Protein 7MI0 (pdb70)

Foldseek 3Di:
DPAAEEEEEDEPDCPQCNLVLLLLLQLVSVVVVHAYEYEYCDPPSVVVCVVSVHHYDHDDDDPPDVVNLQVLLVVVLVVCVVVVHAEYEYADAPPSSSVLSSVVVDNHAYEYEDSWQDADDPVCLCCCQPPSQVLAAYEYQFVLNLVSCCPHSVHDNVRYDYQHAADALVLLPLVPDDPVLLVVVCVVQVNDDPAAEEEEADAQDDQQCLVLQLLLVLVVVVGDHAYEYEHACPVCVVSVVVSCVSCVVSVNCRRYDYDYHDPRCSSVLNRHAEYEGQGQAAGCEQPVQLSNLSNLHAYEHEPHHRDCVLPPDLQQYHYFHHPDSNRVNVVVVVSVVCVPHVSSNRNSVVSSVSSVVPRHNVSSSVVVVVVSCVSNPPD

B-factor: mean 64.67, std 17.86, range [32.57, 132.11]

CATH classification: 3.40.50.2000

Sequence (379 aa):
YNKYTILQVVPALVSGGVERGTIEVAKYLKILGHTPIIISVGGTLLVKELDKEDILHHIEMNSNSKNPFVILNNAKLIAEIIKKYNVDIVHTRSRAPAWSSYLATKWTNAKFLTTFHGVYNIPNSFKKYYNSIMLKGKKVVAVSNFVKQHLLENYKIDEDKIVVIERGVNCDYFDPANLTPEKLEKCCEKYDVPSNVPIILMPSRMTSWKGHLVLVEALSKLKHRDFYCLMVGDISRHPNFTNRVKELIANLKLQNKIQIFGNDSDIINLYGISDIIISASIEPEAFGRTIIEGQAMKKLVIATNIGGAVETINNNITGFHVEPNNAEALAQKIDYCFSILGTDLAKKIQEAARHTVINNFSLNLMLRKNLEIYKEILKNS

Organism: Rickettsia africae (strain ESF-5) (NCBI:txid347255)

Radius of gyration: 22.31 Å; Cα contacts (8 Å, |Δi|>4): 702; chains: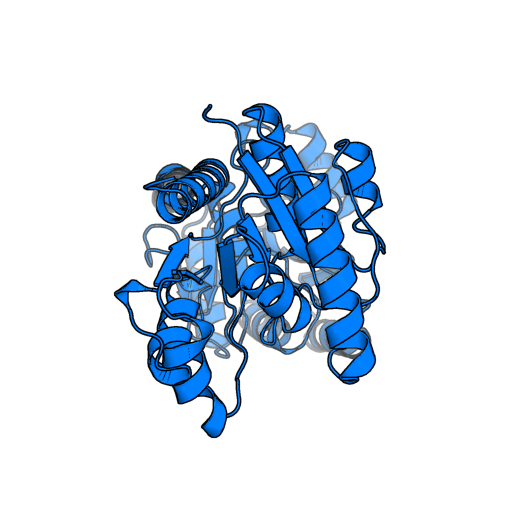 1; bounding box: 37×66×60 Å

InterPro domains:
  IPR001296 Glycosyl transferase, family 1 [PF00534] (197-362)
  IPR028098 Glycosyltransferase subfamily 4-like, N-terminal domain [PF13439] (25-179)

Secondary structure (DSSP, 8-state):
----EEEEE--S--TTTHHHHHHHHHHHHHHTT-EEEEEE--TTHHHHHHHTT-EEEE----TT-HHHHHHHHHHHHHHHHHHT-SEEEE--SS--HHHHHHHHHSS-EEEEEE-S-----HHHHHHIIIIITTT-EEEESSHHHHHHHHHTS---GGGEEE----B-TTTS-GGG--HHHHHHHHHHTT--SSS-EEEEE--S-GGG-HHHHHHHHHTTTTS--EEEEES--SSSHHHHHHHHHHHHHTT-TTTEEEE---S-HHHHHHT-SEEEE--SS-BS--HHHHHHHHTT-EEEEESSBGGGTT--BTTTBEEE-TT-HHHHHHHHHHHHHHTTSHHHHHHHHHHHHHHHHHSBHHHHHHHHHHHHHHHH---

Nearest PDB structures (foldseek):
  7mi0-assembly1_A  TM=1.003E+00  e=1.025E-72  Rickettsia africae ESF-5
  4xsp-assembly1_B  TM=8.854E-01  e=3.826E-24  Nostoc sp. PCC 7120 = FACHB-418
  4xsu-assembly1_B  TM=8.553E-01  e=7.008E-24  Nostoc sp. PCC 7120 = FACHB-418
  4xsu-assembly1_A  TM=8.341E-01  e=6.632E-24  Nostoc sp. PCC 7120 = FACHB-418
  4xsr-assembly1_B  TM=8.496E-01  e=1.097E-22  Nostoc sp. PCC 7120 = FACHB-418

Structure (mmCIF, N/CA/C/O backbone):
data_7MI0
#
_entry.id   7MI0
#
_cell.length_a   111.270
_cell.length_b   111.270
_cell.length_c   163.740
_cell.angle_alpha   90.000
_cell.angle_beta   90.000
_cell.angle_gamma   120.000
#
_symmetry.space_group_name_H-M   'P 65 2 2'
#
loop_
_entity.id
_entity.type
_entity.pdbx_description
1 polymer Glycosyltransferase
2 non-polymer 'CHLORIDE ION'
3 water water
#
loop_
_atom_site.group_PDB
_atom_site.id
_atom_site.type_symbol
_atom_site.label_atom_id
_atom_site.label_alt_id
_atom_site.label_comp_id
_atom_site.label_asym_id
_atom_site.label_entity_id
_atom_site.label_seq_id
_atom_site.pdbx_PDB_ins_code
_atom_site.Cartn_x
_atom_site.Cartn_y
_atom_site.Cartn_z
_atom_site.occupancy
_atom_site.B_iso_or_equiv
_atom_site.auth_seq_id
_atom_site.auth_comp_id
_atom_site.auth_asym_id
_atom_site.auth_atom_id
_atom_site.pdbx_PDB_model_num
ATOM 1 N N . TYR A 1 18 ? 23.88552 67.24538 79.14741 1.000 120.03896 10 TYR A N 1
ATOM 2 C CA . TYR A 1 18 ? 24.09507 67.15755 80.58754 1.000 118.63091 10 TYR A CA 1
ATOM 3 C C . TYR A 1 18 ? 24.86186 65.88941 80.93930 1.000 120.24159 10 TYR A C 1
ATOM 4 O O . TYR A 1 18 ? 25.91865 65.61183 80.36996 1.000 119.96593 10 TYR A O 1
ATOM 6 N N . ASN A 1 19 ? 24.32229 65.12026 81.88846 1.000 116.50646 11 ASN A N 1
ATOM 7 C CA . ASN A 1 19 ? 24.90422 63.83791 82.26570 1.000 108.71042 11 ASN A CA 1
ATOM 8 C C . ASN A 1 19 ? 23.86565 62.72038 82.24524 1.000 101.95093 11 ASN A C 1
ATOM 9 O O . ASN A 1 19 ? 24.05514 61.69623 82.90800 1.000 100.51842 11 ASN A O 1
ATOM 14 N N . LYS A 1 20 ? 22.77623 62.89233 81.49895 1.000 86.24086 12 LYS A N 1
ATOM 15 C CA . LYS A 1 20 ? 21.74661 61.87162 81.34729 1.000 74.62175 12 LYS A CA 1
ATOM 16 C C . LYS A 1 20 ? 21.83182 61.27357 79.94527 1.000 73.59194 12 LYS A C 1
ATOM 17 O O . LYS A 1 20 ? 21.95577 62.00947 78.95974 1.000 79.33115 12 LYS A O 1
ATOM 19 N N . TYR A 1 21 ? 21.76726 59.94284 79.85987 1.000 59.73963 13 TYR A N 1
ATOM 20 C CA . TYR A 1 21 ? 22.01441 59.20461 78.62940 1.000 59.90302 13 TYR A CA 1
ATOM 21 C C . TYR A 1 21 ? 20.76895 58.43934 78.19629 1.000 59.57551 13 TYR A C 1
ATOM 22 O O . TYR A 1 21 ? 19.85699 58.18797 78.98755 1.000 58.30412 13 TYR A O 1
ATOM 31 N N . THR A 1 22 ? 20.74938 58.04748 76.92419 1.000 53.13461 14 THR A N 1
ATOM 32 C CA . THR A 1 22 ? 19.70238 57.18690 76.38635 1.000 52.88292 14 THR A CA 1
ATOM 33 C C . THR A 1 22 ? 20.35534 55.89517 75.90987 1.000 53.44691 14 THR A C 1
ATOM 34 O O . THR A 1 22 ? 21.15097 55.90601 74.96416 1.000 53.91230 14 THR A O 1
ATOM 38 N N . ILE A 1 23 ? 20.02513 54.78709 76.56640 1.000 48.44518 15 ILE A N 1
ATOM 39 C CA . ILE A 1 23 ? 20.61641 53.49034 76.27158 1.000 45.10427 15 ILE A CA 1
ATOM 40 C C . ILE A 1 23 ? 19.54556 52.60709 75.65711 1.000 49.79598 15 ILE A C 1
ATOM 41 O O . ILE A 1 23 ? 18.54072 52.28908 76.30462 1.000 53.38108 15 ILE A O 1
ATOM 46 N N . LEU A 1 24 ? 19.76691 52.20787 74.41161 1.000 53.66493 16 LEU A N 1
ATOM 47 C CA . LEU A 1 24 ? 18.89457 51.28428 73.70352 1.000 48.49093 16 LEU A CA 1
ATOM 48 C C . LEU A 1 24 ? 19.52802 49.89803 73.75009 1.000 46.96547 16 LEU A C 1
ATOM 49 O O . LEU A 1 24 ? 20.63746 49.70374 73.24146 1.000 45.83085 16 LEU A O 1
ATOM 54 N N . GLN A 1 25 ? 18.84328 48.94935 74.38606 1.000 46.63486 17 GLN A N 1
ATOM 55 C CA . GLN A 1 25 ? 19.29809 47.56596 74.44460 1.000 45.85041 17 GLN A CA 1
ATOM 56 C C . GLN A 1 25 ? 18.50224 46.71854 73.46098 1.000 52.19682 17 GLN A C 1
ATOM 57 O O . GLN A 1 25 ? 17.27912 46.85497 73.35300 1.000 53.57388 17 GLN A O 1
ATOM 63 N N . VAL A 1 26 ? 19.20029 45.83841 72.74951 1.000 47.96831 18 VAL A N 1
ATOM 64 C CA . VAL A 1 26 ? 18.58676 44.95466 71.76673 1.000 49.48401 18 VAL A CA 1
ATOM 65 C C . VAL A 1 26 ? 18.72601 43.52500 72.27514 1.000 54.15849 18 VAL A C 1
ATOM 66 O O . VAL A 1 26 ? 19.84495 43.04408 72.48652 1.000 58.73559 18 VAL A O 1
ATOM 70 N N . VAL A 1 27 ? 17.60133 42.85062 72.47236 1.000 57.18003 19 VAL A N 1
ATOM 71 C CA . VAL A 1 27 ? 17.56179 41.49995 73.03074 1.000 60.04473 19 VAL A CA 1
ATOM 72 C C . VAL A 1 27 ? 17.11464 40.53591 71.93713 1.000 66.62046 19 VAL A C 1
ATOM 73 O O . VAL A 1 27 ? 16.11986 40.81153 71.25818 1.000 71.81258 19 VAL A O 1
ATOM 77 N N . PRO A 1 28 ? 17.80169 39.40134 71.74512 1.000 74.03940 20 PRO A N 1
ATOM 78 C CA . PRO A 1 28 ? 17.37402 38.44803 70.71137 1.000 80.35474 20 PRO A CA 1
ATOM 79 C C . PRO A 1 28 ? 16.44616 37.36264 71.23723 1.000 85.36017 20 PRO A C 1
ATOM 80 O O . PRO A 1 28 ? 16.07599 37.35391 72.41684 1.000 79.16790 20 PRO A O 1
ATOM 84 N N . ALA A 1 29 ? 16.06886 36.43341 70.35539 1.000 91.01527 21 ALA A N 1
ATOM 85 C CA . ALA A 1 29 ? 15.22126 35.32264 70.77083 1.000 89.96536 21 ALA A CA 1
ATOM 86 C C . ALA A 1 29 ? 15.98447 34.32114 71.63029 1.000 97.96202 21 ALA A C 1
ATOM 87 O O . ALA A 1 29 ? 15.40754 33.73968 72.55686 1.000 98.99006 21 ALA A O 1
ATOM 89 N N . LEU A 1 30 ? 17.26972 34.10637 71.34303 1.000 109.47336 22 LEU A N 1
ATOM 90 C CA . LEU A 1 30 ? 18.09980 33.20228 72.13390 1.000 110.39238 22 LEU A CA 1
ATOM 91 C C . LEU A 1 30 ? 18.62294 33.93588 73.36327 1.000 113.07467 22 LEU A C 1
ATOM 92 O O . LEU A 1 30 ? 19.41132 34.88012 73.24200 1.000 114.76491 22 LEU A O 1
ATOM 94 N N . VAL A 1 31 ? 18.19806 33.49286 74.54594 1.000 108.09229 23 VAL A N 1
ATOM 95 C CA . VAL A 1 31 ? 18.40675 34.25578 75.77278 1.000 111.61749 23 VAL A CA 1
ATOM 96 C C . VAL A 1 31 ? 19.17343 33.43152 76.80808 1.000 114.14041 23 VAL A C 1
ATOM 97 O O . VAL A 1 31 ? 19.02067 33.63420 78.01976 1.000 108.21279 23 VAL A O 1
ATOM 101 N N . SER A 1 32 ? 20.00998 32.49996 76.34988 1.000 111.94489 24 SER A N 1
ATOM 102 C CA . SER A 1 32 ? 20.78214 31.68074 77.28036 1.000 105.08905 24 SER A CA 1
ATOM 103 C C . SER A 1 32 ? 21.89241 32.50864 77.91861 1.000 99.90730 24 SER A C 1
ATOM 104 O O . SER A 1 32 ? 22.60476 33.24678 77.23187 1.000 97.43870 24 SER A O 1
ATOM 107 N N . GLY A 1 33 ? 22.03729 32.38134 79.23268 1.000 97.20883 25 GLY A N 1
ATOM 108 C CA . GLY A 1 33 ? 23.02600 33.12896 79.97701 1.000 89.73817 25 GLY A CA 1
ATOM 109 C C . GLY A 1 33 ? 22.49726 34.29189 80.79337 1.000 89.87094 25 GLY A C 1
ATOM 110 O O . GLY A 1 33 ? 23.26787 35.22000 81.07856 1.000 83.78373 25 GLY A O 1
ATOM 111 N N . GLY A 1 34 ? 21.22346 34.27202 81.17919 1.000 84.63475 26 GLY A N 1
ATOM 112 C CA . GLY A 1 34 ? 20.64675 35.38692 81.91652 1.000 75.07915 26 GLY A CA 1
ATOM 113 C C . GLY A 1 34 ? 20.64618 36.68580 81.14343 1.000 68.34143 26 GLY A C 1
ATOM 114 O O . GLY A 1 34 ? 20.93557 37.74676 81.71196 1.000 65.26020 26 GLY A O 1
ATOM 115 N N . VAL A 1 35 ? 20.32761 36.62338 79.84812 1.000 73.58920 27 VAL A N 1
ATOM 116 C CA . VAL A 1 35 ? 20.36745 37.81211 78.99991 1.000 66.00651 27 VAL A CA 1
ATOM 117 C C . VAL A 1 35 ? 19.19585 38.73783 79.31377 1.000 64.43158 27 VAL A C 1
ATOM 118 O O . VAL A 1 35 ? 19.36231 39.95956 79.42096 1.000 58.85424 27 VAL A O 1
ATOM 122 N N . GLU A 1 36 ? 17.99249 38.17609 79.46562 1.000 65.61923 28 GLU A N 1
ATOM 123 C CA . GLU A 1 36 ? 16.83194 38.99950 79.79004 1.000 61.34904 28 GLU A CA 1
ATOM 124 C C . GLU A 1 36 ? 16.94558 39.58345 81.19300 1.000 58.54421 28 GLU A C 1
ATOM 125 O O . GLU A 1 36 ? 16.56299 40.73614 81.42274 1.000 52.69557 28 GLU A O 1
ATOM 131 N N . ARG A 1 37 ? 17.47161 38.80638 82.14439 1.000 60.34595 29 ARG A N 1
ATOM 132 C CA . ARG A 1 37 ? 17.60649 39.31211 83.50583 1.000 60.44952 29 ARG A CA 1
ATOM 133 C C . ARG A 1 37 ? 18.60503 40.46256 83.56390 1.000 55.82623 29 ARG A C 1
ATOM 134 O O . ARG A 1 37 ? 18.35701 41.47516 84.23028 1.000 51.69653 29 ARG A O 1
ATOM 142 N N . GLY A 1 38 ? 19.72540 40.33887 82.85001 1.000 56.01976 30 GLY A N 1
ATOM 143 C CA . GLY A 1 38 ? 20.68026 41.43473 82.80057 1.000 52.29588 30 GLY A CA 1
ATOM 144 C C . GLY A 1 38 ? 20.10842 42.68711 82.16473 1.000 50.58330 30 GLY A C 1
ATOM 145 O O . GLY A 1 38 ? 20.36235 43.80015 82.63143 1.000 45.58831 30 GLY A O 1
ATOM 146 N N . THR A 1 39 ? 19.31703 42.52054 81.09735 1.000 53.78677 31 THR A N 1
ATOM 147 C CA . THR A 1 39 ? 18.74317 43.66409 80.38605 1.000 50.09621 31 THR A CA 1
ATOM 148 C C . THR A 1 39 ? 17.73090 44.41477 81.24996 1.000 49.23956 31 THR A C 1
ATOM 149 O O . THR A 1 39 ? 17.69384 45.65338 81.24376 1.000 45.38934 31 THR A O 1
ATOM 153 N N . ILE A 1 40 ? 16.89711 43.68086 81.99176 1.000 48.35190 32 ILE A N 1
ATOM 154 C CA . ILE A 1 40 ? 15.88813 44.31294 82.83592 1.000 51.12105 32 ILE A CA 1
ATOM 155 C C . ILE A 1 40 ? 16.54283 45.03104 84.00586 1.000 51.27334 32 ILE A C 1
ATOM 156 O O . ILE A 1 40 ? 16.16632 46.15899 84.35212 1.000 47.38670 32 ILE A O 1
ATOM 161 N N . GLU A 1 41 ? 17.52086 44.38723 84.64504 1.000 48.59830 33 GLU A N 1
ATOM 162 C CA . GLU A 1 41 ? 18.14901 45.00749 85.80160 1.000 48.11655 33 GLU A CA 1
ATOM 163 C C . GLU A 1 41 ? 18.90635 46.26820 85.40656 1.000 48.39234 33 GLU A C 1
ATOM 164 O O . GLU A 1 41 ? 18.91437 47.24660 86.16229 1.000 51.96855 33 GLU A O 1
ATOM 170 N N . VAL A 1 42 ? 19.52265 46.27982 84.22243 1.000 45.97278 34 VAL A N 1
ATOM 171 C CA . VAL A 1 42 ? 20.23180 47.47633 83.78304 1.000 41.25092 34 VAL A CA 1
ATOM 172 C C . VAL A 1 42 ? 19.24512 48.58156 83.43775 1.000 47.61136 34 VAL A C 1
ATOM 173 O O . VAL A 1 42 ? 19.47698 49.75757 83.74116 1.000 47.30241 34 VAL A O 1
ATOM 177 N N . ALA A 1 43 ? 18.12703 48.22453 82.80409 1.000 52.49738 35 ALA A N 1
ATOM 178 C CA . ALA A 1 43 ? 17.10188 49.21464 82.48869 1.000 48.26483 35 ALA A CA 1
ATOM 179 C C . ALA A 1 43 ? 16.55285 49.86005 83.75801 1.000 56.27040 35 ALA A C 1
ATOM 180 O O . ALA A 1 43 ? 16.49777 51.09165 83.86773 1.000 55.57675 35 ALA A O 1
ATOM 182 N N . LYS A 1 44 ? 16.14642 49.03631 84.73353 1.000 54.26385 36 LYS A N 1
ATOM 183 C CA . LYS A 1 44 ? 15.65101 49.56054 86.00499 1.000 51.77956 36 LYS A CA 1
ATOM 184 C C . LYS A 1 44 ? 16.66104 50.49836 86.64725 1.000 51.07450 36 LYS A C 1
ATOM 185 O O . LYS A 1 44 ? 16.29690 51.56240 87.16244 1.000 53.64610 36 LYS A O 1
ATOM 191 N N . TYR A 1 45 ? 17.93640 50.11226 86.62927 1.000 50.87219 37 TYR A N 1
ATOM 192 C CA . TYR A 1 45 ? 18.98507 50.92844 87.23231 1.000 52.61364 37 TYR A CA 1
ATOM 193 C C . TYR A 1 45 ? 19.13831 52.25844 86.50446 1.000 54.40679 37 TYR A C 1
ATOM 194 O O . TYR A 1 45 ? 19.26172 53.31206 87.14192 1.000 56.16837 37 TYR A O 1
ATOM 203 N N . LEU A 1 46 ? 19.11668 52.22962 85.16930 1.000 52.15558 38 LEU A N 1
ATOM 204 C CA . LEU A 1 46 ? 19.18374 53.46605 84.39935 1.000 53.48921 38 LEU A CA 1
ATOM 205 C C . LEU A 1 46 ? 18.00632 54.38326 84.71915 1.000 63.28103 38 LEU A C 1
ATOM 206 O O . LEU A 1 46 ? 18.16834 55.60842 84.78495 1.000 67.08878 38 LEU A O 1
ATOM 211 N N . LYS A 1 47 ? 16.81501 53.81023 84.93172 1.000 60.31875 39 LYS A N 1
ATOM 212 C CA . LYS A 1 47 ? 15.65072 54.62141 85.28529 1.000 59.77997 39 LYS A CA 1
ATOM 213 C C . LYS A 1 47 ? 15.88040 55.38242 86.58413 1.000 65.28268 39 LYS A C 1
ATOM 214 O O . LYS A 1 47 ? 15.65286 56.59617 86.65068 1.000 66.61756 39 LYS A O 1
ATOM 220 N N . ILE A 1 48 ? 16.33073 54.67669 87.62938 1.000 62.62871 40 ILE A N 1
ATOM 221 C CA . ILE A 1 48 ? 16.51271 55.28599 88.94588 1.000 61.79907 40 ILE A CA 1
ATOM 222 C C . ILE A 1 48 ? 17.47524 56.45988 88.86370 1.000 66.63543 40 ILE A C 1
ATOM 223 O O . ILE A 1 48 ? 17.26976 57.49942 89.50317 1.000 75.57851 40 ILE A O 1
ATOM 228 N N . LEU A 1 49 ? 18.53336 56.31855 88.07164 1.000 64.27079 41 LEU A N 1
ATOM 229 C CA . LEU A 1 49 ? 19.52690 57.37209 87.92124 1.000 67.86862 41 LEU A CA 1
ATOM 230 C C . LEU A 1 49 ? 19.07788 58.49681 86.99341 1.000 70.29881 41 LEU A C 1
ATOM 231 O O . LEU A 1 49 ? 19.86153 59.41999 86.74152 1.000 68.23913 41 LEU A O 1
ATOM 236 N N . GLY A 1 50 ? 17.84592 58.45602 86.49132 1.000 66.30223 42 GLY A N 1
ATOM 237 C CA . GLY A 1 50 ? 17.37574 59.48200 85.58659 1.000 66.54301 42 GLY A CA 1
ATOM 238 C C . GLY A 1 50 ? 17.84883 59.34453 84.15944 1.000 66.67290 42 GLY A C 1
ATOM 239 O O . GLY A 1 50 ? 17.69822 60.29528 83.38365 1.000 67.26163 42 GLY A O 1
ATOM 240 N N . HIS A 1 51 ? 18.44143 58.20961 83.79561 1.000 61.53894 43 HIS A N 1
ATOM 241 C CA . HIS A 1 51 ? 18.74439 57.90671 82.40628 1.000 60.35275 43 HIS A CA 1
ATOM 242 C C . HIS A 1 51 ? 17.51780 57.29007 81.74250 1.000 59.82086 43 HIS A C 1
ATOM 243 O O . HIS A 1 51 ? 16.55419 56.89992 82.40253 1.000 63.45568 43 HIS A O 1
ATOM 250 N N . THR A 1 52 ? 17.55512 57.20492 80.41605 1.000 58.58156 44 THR A N 1
ATOM 251 C CA . THR A 1 52 ? 16.39484 56.73420 79.66826 1.000 55.25061 44 THR A CA 1
ATOM 252 C C . THR A 1 52 ? 16.69968 55.39171 79.02452 1.000 53.71842 44 THR A C 1
ATOM 253 O O . THR A 1 52 ? 17.45233 55.32956 78.04000 1.000 53.32588 44 THR A O 1
ATOM 257 N N . PRO A 1 53 ? 16.16477 54.29085 79.54718 1.000 52.68684 45 PRO A N 1
ATOM 258 C CA . PRO A 1 53 ? 16.34519 52.99799 78.88665 1.000 49.84206 45 PRO A CA 1
ATOM 259 C C . PRO A 1 53 ? 15.25759 52.74605 77.85853 1.000 56.45836 45 PRO A C 1
ATOM 260 O O . PRO A 1 53 ? 14.09499 53.12334 78.02840 1.000 61.22416 45 PRO A O 1
ATOM 264 N N . ILE A 1 54 ? 15.66790 52.11883 76.76289 1.000 53.76265 46 ILE A N 1
ATOM 265 C CA . ILE A 1 54 ? 14.76766 51.62584 75.73357 1.000 50.11859 46 ILE A CA 1
ATOM 266 C C . ILE A 1 54 ? 15.21847 50.21721 75.39053 1.000 53.07963 46 ILE A C 1
ATOM 267 O O . ILE A 1 54 ? 16.42221 49.94266 75.32788 1.000 53.93050 46 ILE A O 1
ATOM 272 N N . ILE A 1 55 ? 14.26060 49.31723 75.19350 1.000 52.50325 47 ILE A N 1
ATOM 273 C CA . ILE A 1 55 ? 14.56611 47.93039 74.87099 1.000 57.03325 47 ILE A CA 1
ATOM 274 C C . ILE A 1 55 ? 13.82946 47.54601 73.59454 1.000 58.79776 47 ILE A C 1
ATOM 275 O O . ILE A 1 55 ? 12.59607 47.62041 73.53403 1.000 55.55698 47 ILE A O 1
ATOM 280 N N . ILE A 1 56 ? 14.58561 47.15062 72.57818 1.000 55.78487 48 ILE A N 1
ATOM 281 C CA . ILE A 1 56 ? 14.03180 46.51794 71.39089 1.000 56.89896 48 ILE A CA 1
ATOM 282 C C . ILE A 1 56 ? 14.11813 45.00958 71.57370 1.000 58.33581 48 ILE A C 1
ATOM 283 O O . ILE A 1 56 ? 15.19337 44.46410 71.85205 1.000 51.38275 48 ILE A O 1
ATOM 288 N N . SER A 1 57 ? 12.98094 44.33769 71.42931 1.000 62.59256 49 SER A N 1
ATOM 289 C CA . SER A 1 57 ? 12.88984 42.90222 71.62615 1.000 59.04759 49 SER A CA 1
ATOM 290 C C . SER A 1 57 ? 11.94663 42.31984 70.58506 1.000 62.65930 49 SER A C 1
ATOM 291 O O . SER A 1 57 ? 11.19057 43.03974 69.92837 1.000 61.18361 49 SER A O 1
ATOM 294 N N . VAL A 1 58 ? 11.99726 40.99215 70.43944 1.000 65.33446 50 VAL A N 1
ATOM 295 C CA . VAL A 1 58 ? 11.02908 40.29753 69.59361 1.000 62.97572 50 VAL A CA 1
ATOM 296 C C . VAL A 1 58 ? 9.68070 40.13811 70.26871 1.000 62.54237 50 VAL A C 1
ATOM 297 O O . VAL A 1 58 ? 8.77208 39.54096 69.67899 1.000 71.45547 50 VAL A O 1
ATOM 301 N N . GLY A 1 59 ? 9.52061 40.64699 71.48584 1.000 64.85024 51 GLY A N 1
ATOM 302 C CA . GLY A 1 59 ? 8.27688 40.49095 72.20950 1.000 65.56984 51 GLY A CA 1
ATOM 303 C C . GLY A 1 59 ? 8.30670 39.33673 73.18973 1.000 66.31416 51 GLY A C 1
ATOM 304 O O . GLY A 1 59 ? 9.28765 39.15466 73.92005 1.000 64.22477 51 GLY A O 1
ATOM 305 N N . GLY A 1 60 ? 7.23368 38.54951 73.21465 1.000 60.47067 52 GLY A N 1
ATOM 306 C CA . GLY A 1 60 ? 7.16643 37.41433 74.10898 1.000 64.82563 52 GLY A CA 1
ATOM 307 C C . GLY A 1 60 ? 7.01829 37.81551 75.57173 1.000 66.23846 52 GLY A C 1
ATOM 308 O O . GLY A 1 60 ? 6.74012 38.96377 75.91953 1.000 63.78822 52 GLY A O 1
ATOM 309 N N . THR A 1 61 ? 7.23469 36.81793 76.43765 1.000 70.90262 53 THR A N 1
ATOM 310 C CA . THR A 1 61 ? 7.02687 36.97312 77.87549 1.000 63.15634 53 THR A CA 1
ATOM 311 C C . THR A 1 61 ? 7.80956 38.13837 78.46994 1.000 65.37142 53 THR A C 1
ATOM 312 O O . THR A 1 61 ? 7.40595 38.67648 79.50752 1.000 66.03524 53 THR A O 1
ATOM 316 N N . LEU A 1 62 ? 8.90830 38.54420 77.82779 1.000 66.53568 54 LEU A N 1
ATOM 317 C CA A LEU A 1 62 ? 9.73006 39.62733 78.35927 0.560 66.73207 54 LEU A CA 1
ATOM 318 C CA B LEU A 1 62 ? 9.73059 39.62778 78.35801 0.440 64.67473 54 LEU A CA 1
ATOM 319 C C . LEU A 1 62 ? 8.93122 40.91632 78.51155 1.000 64.76181 54 LEU A C 1
ATOM 320 O O . LEU A 1 62 ? 9.11698 41.65717 79.48342 1.000 66.56269 54 LEU A O 1
ATOM 329 N N . VAL A 1 63 ? 8.03532 41.20091 77.56200 1.000 65.90954 55 VAL A N 1
ATOM 330 C CA . VAL A 1 63 ? 7.28185 42.45528 77.58667 1.000 68.08824 55 VAL A CA 1
ATOM 331 C C . VAL A 1 63 ? 6.49850 42.61129 78.88189 1.000 66.21011 55 VAL A C 1
ATOM 332 O O . VAL A 1 63 ? 6.32462 43.73244 79.37580 1.000 67.68794 55 VAL A O 1
ATOM 336 N N . LYS A 1 64 ? 6.01705 41.50345 79.45289 1.000 68.09534 56 LYS A N 1
ATOM 337 C CA . LYS A 1 64 ? 5.23054 41.58079 80.68067 1.000 68.12040 56 LYS A CA 1
ATOM 338 C C . LYS A 1 64 ? 6.00620 42.28699 81.78792 1.000 70.30520 56 LYS A C 1
ATOM 339 O O . LYS A 1 64 ? 5.49933 43.22684 82.41108 1.000 71.71161 56 LYS A O 1
ATOM 345 N N . GLU A 1 65 ? 7.24928 41.85984 82.03393 1.000 66.52032 57 GLU A N 1
ATOM 346 C CA . GLU A 1 65 ? 8.05843 42.51020 83.06132 1.000 68.53191 57 GLU A CA 1
ATOM 347 C C . GLU A 1 65 ? 8.36740 43.94980 82.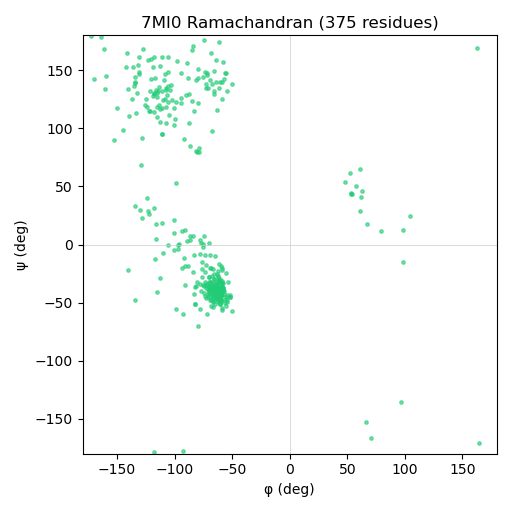67955 1.000 67.64532 57 GLU A C 1
ATOM 348 O O . GLU A 1 65 ? 8.38064 44.83597 83.54147 1.000 69.99869 57 GLU A O 1
ATOM 354 N N . LEU A 1 66 ? 8.61667 44.20088 81.39150 1.000 66.03155 58 LEU A N 1
ATOM 355 C CA . LEU A 1 66 ? 8.95814 45.54949 80.95355 1.000 65.11988 58 LEU A CA 1
ATOM 356 C C . LEU A 1 66 ? 7.80372 46.51135 81.19072 1.000 69.34380 58 LEU A C 1
ATOM 357 O O . LEU A 1 66 ? 8.02116 47.67397 81.55024 1.000 72.22221 58 LEU A O 1
ATOM 362 N N . ASP A 1 67 ? 6.56651 46.04176 80.99879 1.000 69.98163 59 ASP A N 1
ATOM 363 C CA . ASP A 1 67 ? 5.39948 46.86227 81.30929 1.000 69.48329 59 ASP A CA 1
ATOM 364 C C . ASP A 1 67 ? 5.23730 47.06552 82.80729 1.000 73.13147 59 ASP A C 1
ATOM 365 O O . ASP A 1 67 ? 4.80641 48.14020 83.24043 1.000 78.23672 59 ASP A O 1
ATOM 370 N N . LYS A 1 68 ? 5.56018 46.04805 83.60933 1.000 71.48558 60 LYS A N 1
ATOM 371 C CA . LYS A 1 68 ? 5.46417 46.19747 85.05587 1.000 69.46432 60 LYS A CA 1
ATOM 372 C C . LYS A 1 68 ? 6.42677 47.26465 85.55319 1.000 73.80400 60 LYS A C 1
ATOM 373 O O . LYS A 1 68 ? 6.06237 48.10009 86.38780 1.000 82.29432 60 LYS A O 1
ATOM 375 N N . GLU A 1 69 ? 7.65165 47.26805 85.03646 1.000 70.73973 61 GLU A N 1
ATOM 376 C CA . GLU A 1 69 ? 8.66345 48.23292 85.43983 1.000 74.92152 61 GLU A CA 1
ATOM 377 C C . GLU A 1 69 ? 8.58992 49.53159 84.64671 1.000 76.11640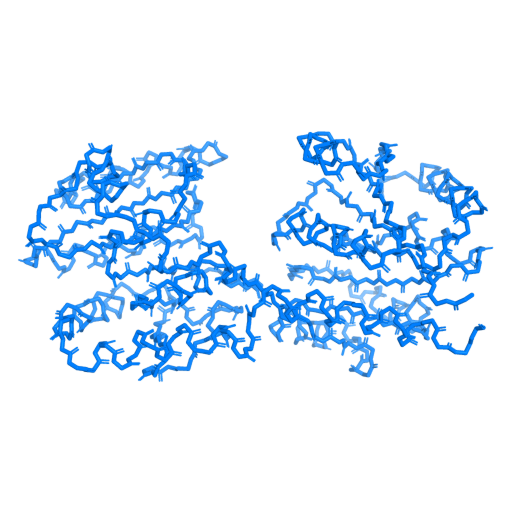 61 GLU A C 1
ATOM 378 O O . GLU A 1 69 ? 9.44225 50.40573 84.83376 1.000 81.52150 61 GLU A O 1
ATOM 384 N N . ASP A 1 70 ? 7.59908 49.67206 83.77216 1.000 75.39482 62 ASP A N 1
ATOM 385 C CA . ASP A 1 70 ? 7.37905 50.88553 82.98465 1.000 86.01907 62 ASP A CA 1
ATOM 386 C C . ASP A 1 70 ? 8.64758 51.30846 82.24019 1.000 82.33554 62 ASP A C 1
ATOM 387 O O . ASP A 1 70 ? 9.19483 52.39394 82.44033 1.000 88.00337 62 ASP A O 1
ATOM 392 N N . ILE A 1 71 ? 9.10230 50.42191 81.36042 1.000 73.71339 63 ILE A N 1
ATOM 393 C CA . ILE A 1 71 ? 10.28538 50.64192 80.53967 1.000 69.80899 63 ILE A CA 1
ATOM 394 C C . ILE A 1 71 ? 9.85614 50.61444 79.08124 1.000 69.85361 63 ILE A C 1
ATOM 395 O O . ILE A 1 71 ? 9.19511 49.66513 78.64390 1.000 70.32105 63 ILE A O 1
ATOM 400 N N . LEU A 1 72 ? 10.22282 51.65289 78.33441 1.000 65.11500 64 LEU A N 1
ATOM 401 C CA . LEU A 1 72 ? 9.78543 51.76216 76.94813 1.000 61.35836 64 LEU A CA 1
ATOM 402 C C . LEU A 1 72 ? 10.33339 50.60964 76.11909 1.000 59.66606 64 LEU A C 1
ATOM 403 O O . LEU A 1 72 ? 11.54961 50.48537 75.94628 1.000 62.28371 64 LEU A O 1
ATOM 408 N N . HIS A 1 73 ? 9.43698 49.76887 75.60125 1.000 62.57553 65 HIS A N 1
ATOM 409 C CA A HIS A 1 73 ? 9.80566 48.62202 74.78220 0.587 59.75461 65 HIS A CA 1
ATOM 410 C CA B HIS A 1 73 ? 9.81696 48.62985 74.77934 0.413 59.62601 65 HIS A CA 1
ATOM 411 C C . HIS A 1 73 ? 9.26892 48.79681 73.37009 1.000 58.62039 65 HIS A C 1
ATOM 412 O O . HIS A 1 73 ? 8.14906 49.27988 73.17897 1.000 64.15828 65 HIS A O 1
ATOM 425 N N . ILE A 1 74 ? 10.07008 48.39232 72.38930 1.000 56.74124 66 ILE A N 1
ATOM 426 C CA . ILE A 1 74 ? 9.70540 48.43633 70.97836 1.000 58.91140 66 ILE A CA 1
ATOM 427 C C . ILE A 1 74 ? 9.81773 47.02418 70.42670 1.000 62.68723 66 ILE A C 1
ATOM 428 O O . ILE A 1 74 ? 10.91855 46.46114 70.37536 1.000 59.94558 66 ILE A O 1
ATOM 433 N N . GLU A 1 75 ? 8.68720 46.44828 70.02509 1.000 66.59645 67 GLU A N 1
ATOM 434 C CA . GLU A 1 75 ? 8.72505 45.14052 69.39114 1.000 59.92732 67 GLU A CA 1
ATOM 435 C C . GLU A 1 75 ? 9.27583 45.26783 67.97443 1.000 57.47102 67 GLU A C 1
ATOM 436 O O . GLU A 1 75 ? 9.11694 46.29572 67.31259 1.000 59.05414 67 GLU A O 1
ATOM 438 N N . MET A 1 76 ? 9.95354 44.21465 67.52365 1.000 61.45611 68 MET A N 1
ATOM 439 C CA . MET A 1 76 ? 10.60858 44.18663 66.22354 1.000 58.32112 68 MET A CA 1
ATOM 440 C C . MET A 1 76 ? 11.06577 42.76150 65.95920 1.000 67.17504 68 MET A C 1
ATOM 441 O O . MET A 1 76 ? 11.50145 42.07005 66.88028 1.000 70.35326 68 MET A O 1
ATOM 446 N N . ASN A 1 77 ? 10.95865 42.32549 64.70973 1.000 85.03446 69 ASN A N 1
ATOM 447 C CA . ASN A 1 77 ? 11.18898 40.93038 64.34414 1.000 91.74471 69 ASN A CA 1
ATOM 448 C C . ASN A 1 77 ? 12.54394 40.80463 63.66072 1.000 94.64209 69 ASN A C 1
ATOM 449 O O . ASN A 1 77 ? 12.72334 41.28385 62.53664 1.000 95.05311 69 ASN A O 1
ATOM 454 N N . SER A 1 78 ? 13.48652 40.14894 64.33467 1.000 96.38815 70 SER A N 1
ATOM 455 C CA . SER A 1 78 ? 14.82251 39.95480 63.78977 1.000 103.07973 70 SER A CA 1
ATOM 456 C C . SER A 1 78 ? 14.83019 38.80194 62.79383 1.000 107.78772 70 SER A C 1
ATOM 457 O O . SER A 1 78 ? 14.14004 37.79508 62.98063 1.000 109.22652 70 SER A O 1
ATOM 460 N N . ASN A 1 79 ? 15.61918 38.95391 61.73005 1.000 118.61218 71 ASN A N 1
ATOM 461 C CA . ASN A 1 79 ? 15.77961 37.89263 60.74311 1.000 124.11090 71 ASN A CA 1
ATOM 462 C C . ASN A 1 79 ? 17.13881 38.00965 60.06471 1.000 125.20405 71 ASN A C 1
ATOM 463 O O . ASN A 1 79 ? 17.26940 38.66774 59.02728 1.000 126.41437 71 ASN A O 1
ATOM 468 N N . SER A 1 80 ? 18.15368 37.35806 60.63129 1.000 116.64678 72 SER A N 1
ATOM 469 C CA . SER A 1 80 ? 19.53046 37.52612 60.17937 1.000 109.38349 72 SER A CA 1
ATOM 470 C C . SER A 1 80 ? 19.80771 36.82305 58.85106 1.000 104.36954 72 SER A C 1
ATOM 471 O O . SER A 1 80 ? 20.95549 36.77836 58.39485 1.000 103.65158 72 SER A O 1
ATOM 474 N N . LYS A 1 81 ? 18.76586 36.29233 58.21398 1.000 106.23355 73 LYS A N 1
ATOM 475 C CA . LYS A 1 81 ? 18.90896 35.46978 57.02493 1.000 109.44481 73 LYS A CA 1
ATOM 476 C C . LYS A 1 81 ? 18.50913 36.19106 55.74710 1.000 103.56238 73 LYS A C 1
ATOM 477 O O . LYS A 1 81 ? 18.62423 35.60806 54.66436 1.000 100.28293 73 LYS A O 1
ATOM 479 N N . ASN A 1 82 ? 18.07065 37.44547 55.83319 1.000 93.05410 74 ASN A N 1
ATOM 480 C CA . ASN A 1 82 ? 17.57342 38.17981 54.67136 1.000 81.62187 74 ASN A CA 1
ATOM 481 C C . ASN A 1 82 ? 18.17538 39.57610 54.64304 1.000 75.15301 74 ASN A C 1
ATOM 482 O O . ASN A 1 82 ? 17.86001 40.40251 55.53510 1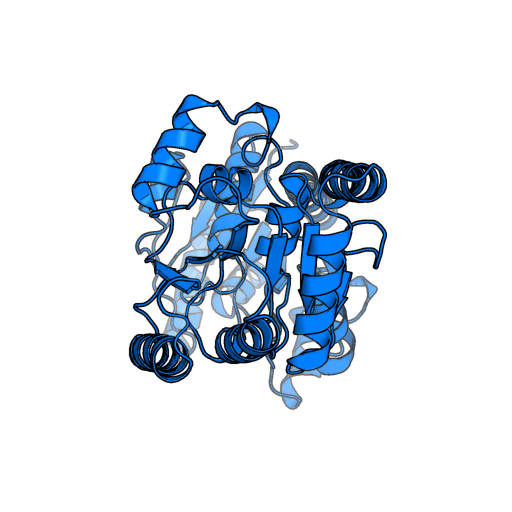.000 72.67289 74 ASN A O 1
ATOM 487 N N . PRO A 1 83 ? 19.01642 39.89636 53.65830 1.000 68.95062 75 PRO A N 1
ATOM 488 C CA . PRO A 1 83 ? 19.65204 41.22159 53.63359 1.000 62.78333 75 PRO A CA 1
ATOM 489 C C . PRO A 1 83 ? 18.66279 42.36664 53.56462 1.000 62.06682 75 PRO A C 1
ATOM 490 O O . PRO A 1 83 ? 18.91333 43.42702 54.14823 1.000 61.41298 75 PRO A O 1
ATOM 494 N N . PHE A 1 84 ? 17.54606 42.19059 52.85823 1.000 62.28992 76 PHE A N 1
ATOM 495 C CA . PHE A 1 84 ? 16.54335 43.24832 52.81209 1.000 61.18897 76 PHE A CA 1
ATOM 496 C C . PHE A 1 84 ? 15.99931 43.53715 54.20287 1.000 66.12685 76 PHE A C 1
ATOM 497 O O . PHE A 1 84 ? 15.81737 44.70191 54.58080 1.000 64.97165 76 PHE A O 1
ATOM 505 N N . VAL A 1 85 ? 15.75169 42.48410 54.98512 1.000 68.29366 77 VAL A N 1
ATOM 506 C CA . VAL A 1 85 ? 15.24477 42.66048 56.34004 1.000 63.10841 77 VAL A CA 1
ATOM 507 C C . VAL A 1 85 ? 16.31807 43.25818 57.23882 1.000 62.47643 77 VAL A C 1
ATOM 508 O O . VAL A 1 85 ? 16.02628 44.10099 58.09517 1.000 65.09844 77 VAL A O 1
ATOM 512 N N . ILE A 1 86 ? 17.57548 42.84655 57.05592 1.000 63.17712 78 ILE A N 1
ATOM 513 C CA . ILE A 1 86 ? 18.66562 43.43344 57.83451 1.000 58.88893 78 ILE A CA 1
ATOM 514 C C . ILE A 1 86 ? 18.76681 44.92815 57.55899 1.000 60.08233 78 ILE A C 1
ATOM 515 O O . ILE A 1 86 ? 18.84158 45.74580 58.48453 1.000 58.58676 78 ILE A O 1
ATOM 520 N N . LEU A 1 87 ? 18.75926 45.30688 56.27692 1.000 57.93541 79 LEU A N 1
ATOM 521 C CA . LEU A 1 87 ? 18.86697 46.71716 55.91801 1.000 53.92894 79 LEU A CA 1
ATOM 522 C C . LEU A 1 87 ? 17.65393 47.50573 56.38730 1.000 56.11517 79 LEU A C 1
ATOM 523 O O . LEU A 1 87 ? 17.77890 48.67151 56.77854 1.000 56.01143 79 LEU A O 1
ATOM 528 N N . ASN A 1 88 ? 16.47060 46.89492 56.35068 1.000 57.97268 80 ASN A N 1
ATOM 529 C CA . ASN A 1 88 ? 15.27280 47.62571 56.74561 1.000 59.53159 80 ASN A CA 1
ATOM 530 C C . ASN A 1 88 ? 15.15655 47.74018 58.26180 1.000 62.18319 80 ASN A C 1
ATOM 531 O O . ASN A 1 88 ? 14.75372 48.79093 58.77435 1.000 59.79439 80 ASN A O 1
ATOM 536 N N . ASN A 1 89 ? 15.49177 46.67367 58.99568 1.000 60.02126 81 ASN A N 1
ATOM 537 C CA . ASN A 1 89 ? 15.58924 46.79688 60.44525 1.000 58.93573 81 ASN A CA 1
ATOM 538 C C . ASN A 1 89 ? 16.61617 47.85386 60.82105 1.000 56.51220 81 ASN A C 1
ATOM 539 O O . ASN A 1 89 ? 16.37328 48.68038 61.70684 1.000 60.51970 81 ASN A O 1
ATOM 544 N N . ALA A 1 90 ? 17.76253 47.85820 60.13991 1.000 53.79825 82 ALA A N 1
ATOM 545 C CA . ALA A 1 90 ? 18.77347 48.87187 60.41520 1.000 57.13621 82 ALA A CA 1
ATOM 546 C C . ALA A 1 90 ? 18.21315 50.27429 60.22109 1.000 59.61004 82 ALA A C 1
ATOM 547 O O . ALA A 1 90 ? 18.54054 51.18981 60.98472 1.000 65.53379 82 ALA A O 1
ATOM 549 N N . LYS A 1 91 ? 17.35866 50.46153 59.21048 1.000 57.13068 83 LYS A N 1
ATOM 550 C CA . LYS A 1 91 ? 16.71816 51.75912 59.02842 1.000 60.04604 83 LYS A CA 1
ATOM 551 C C . LYS A 1 91 ? 15.77110 52.06767 60.18164 1.000 60.07878 83 LYS A C 1
ATOM 552 O O . LYS A 1 91 ? 15.77420 53.18604 60.71041 1.000 62.92034 83 LYS A O 1
ATOM 554 N N . LEU A 1 92 ? 14.96226 51.08714 60.59358 1.000 56.35232 84 LEU A N 1
ATOM 555 C CA . LEU A 1 92 ? 14.02473 51.31111 61.69115 1.000 58.88894 84 LEU A CA 1
ATOM 556 C C . LEU A 1 92 ? 14.76202 51.69428 62.97081 1.000 65.06159 84 LEU A C 1
ATOM 557 O O . LEU A 1 92 ? 14.39349 52.66238 63.64738 1.000 69.48435 84 LEU A O 1
ATOM 562 N N . ILE A 1 93 ? 15.81652 50.94792 63.31174 1.000 58.90074 85 ILE A N 1
ATOM 563 C CA . ILE A 1 93 ? 16.59830 51.25844 64.50510 1.000 57.12244 85 ILE A CA 1
ATOM 564 C C . ILE A 1 93 ? 17.19750 52.65291 64.39556 1.000 60.83521 85 ILE A C 1
ATOM 565 O O . ILE A 1 93 ? 17.13630 53.45268 65.33681 1.000 64.19751 85 ILE A O 1
ATOM 570 N N . ALA A 1 94 ? 17.78596 52.96358 63.23953 1.000 60.61368 86 ALA A N 1
ATOM 571 C CA . ALA A 1 94 ? 18.37503 54.28165 63.03208 1.000 62.45936 86 ALA A CA 1
ATOM 572 C C . ALA A 1 94 ? 17.35059 55.38833 63.24556 1.000 65.92741 86 ALA A C 1
ATOM 573 O O . ALA A 1 94 ? 17.66515 56.43081 63.83120 1.000 65.90320 86 ALA A O 1
ATOM 575 N N . GLU A 1 95 ? 16.11769 55.18346 62.78051 1.000 70.51427 87 GLU A N 1
ATOM 576 C CA . GLU A 1 95 ? 15.08892 56.19037 63.00951 1.000 71.78029 87 GLU A CA 1
ATOM 577 C C . GLU A 1 95 ? 14.71488 56.26771 64.48448 1.000 72.50146 87 GLU A C 1
ATOM 578 O O . GLU A 1 95 ? 14.45075 57.35744 65.00614 1.000 73.73188 87 GLU A O 1
ATOM 584 N N . ILE A 1 96 ? 14.69663 55.12461 65.17423 1.000 67.22502 88 ILE A N 1
ATOM 585 C CA . ILE A 1 96 ? 14.53059 55.13528 66.62578 1.000 66.92052 88 ILE A CA 1
ATOM 586 C C . ILE A 1 96 ? 15.66346 55.91590 67.27885 1.000 64.66349 88 ILE A C 1
ATOM 587 O O . ILE A 1 96 ? 15.43476 56.73937 68.17414 1.000 65.11761 88 ILE A O 1
ATOM 592 N N . ILE A 1 97 ? 16.90018 55.67761 66.83327 1.000 61.80177 89 ILE A N 1
ATOM 593 C CA . ILE A 1 97 ? 18.04611 56.40406 67.37415 1.000 61.73094 89 ILE A CA 1
ATOM 594 C C . ILE A 1 97 ? 17.83797 57.90630 67.23493 1.000 65.21969 89 ILE A C 1
ATOM 595 O O . ILE A 1 97 ? 17.94183 58.65696 68.21172 1.000 65.24160 89 ILE A O 1
ATOM 600 N N . LYS A 1 98 ? 17.53082 58.36566 66.01817 1.000 65.73381 90 LYS A N 1
ATOM 601 C CA . LYS A 1 98 ? 17.33853 59.79662 65.78943 1.000 67.39160 90 LYS A CA 1
ATOM 602 C C . LYS A 1 98 ? 16.18536 60.34056 66.62027 1.000 66.97349 90 LYS A C 1
ATOM 603 O O . LYS A 1 98 ? 16.23561 61.48125 67.10059 1.000 65.39635 90 LYS A O 1
ATOM 609 N N . LYS A 1 99 ? 15.14321 59.53019 66.80767 1.000 66.19732 91 LYS A N 1
ATOM 610 C CA . LYS A 1 99 ? 13.94881 59.98703 67.50785 1.000 63.85683 91 LYS A CA 1
ATOM 611 C C . LYS A 1 99 ? 14.24093 60.27850 68.97348 1.000 66.15851 91 LYS A C 1
ATOM 612 O O . LYS A 1 99 ? 13.87311 61.33915 69.49096 1.000 73.77978 91 LYS A O 1
ATOM 618 N N . TYR A 1 100 ? 14.90442 59.35007 69.65843 1.000 65.38797 92 TYR A N 1
ATOM 619 C CA . TYR A 1 100 ? 15.14893 59.45918 71.08928 1.000 66.94773 92 TYR A CA 1
ATOM 620 C C . TYR A 1 100 ? 16.55614 59.94313 71.41860 1.000 68.04186 92 TYR A C 1
ATOM 621 O O . TYR A 1 100 ? 16.94525 59.91492 72.59163 1.000 65.12971 92 TYR A O 1
ATOM 630 N N . ASN A 1 101 ? 17.31461 60.39918 70.41722 1.000 69.59233 93 ASN A N 1
ATOM 631 C CA . ASN A 1 101 ? 18.70371 60.82562 70.59463 1.000 68.74862 93 ASN A CA 1
ATOM 632 C C . ASN A 1 101 ? 19.48842 59.79153 71.40040 1.000 65.83527 93 ASN A C 1
ATOM 633 O O . ASN A 1 101 ? 20.10313 60.09403 72.42498 1.000 63.85999 93 ASN A O 1
ATOM 638 N N . VAL A 1 102 ? 19.43713 58.54452 70.92705 1.000 62.08407 94 VAL A N 1
ATOM 639 C CA . VAL A 1 102 ? 20.10006 57.44281 71.61087 1.000 55.05333 94 VAL A CA 1
ATOM 640 C C . VAL A 1 102 ? 21.60360 57.65173 71.57042 1.000 57.12662 94 VAL A C 1
ATOM 641 O O . VAL A 1 102 ? 22.18003 57.94943 70.51662 1.000 65.37613 94 VAL A O 1
ATOM 645 N N . ASP A 1 103 ? 22.24785 57.49470 72.72485 1.000 55.11682 95 ASP A N 1
ATOM 646 C CA . ASP A 1 103 ? 23.68855 57.67936 72.84012 1.000 54.14403 95 ASP A CA 1
ATOM 647 C C . ASP A 1 103 ? 24.46790 56.38912 72.60511 1.000 50.78348 95 ASP A C 1
ATOM 648 O O . ASP A 1 103 ? 25.56662 56.42555 72.04185 1.000 52.14647 95 ASP A O 1
ATOM 653 N N . ILE A 1 104 ? 23.92576 55.24961 73.02546 1.000 45.09460 96 ILE A N 1
ATOM 654 C CA . ILE A 1 104 ? 24.59209 53.96010 72.88729 1.000 43.77049 96 ILE A CA 1
ATOM 655 C C . ILE A 1 104 ? 23.55030 52.92302 72.50579 1.000 47.58360 96 ILE A C 1
ATOM 656 O O . ILE A 1 104 ? 22.46824 52.87662 73.09863 1.000 49.14774 96 ILE A O 1
ATOM 661 N N . VAL A 1 105 ? 23.86779 52.09554 71.51823 1.000 47.44267 97 VAL A N 1
ATOM 662 C CA . VAL A 1 105 ? 23.10311 50.88852 71.24127 1.000 46.61927 97 VAL A CA 1
ATOM 663 C C . VAL A 1 105 ? 23.88282 49.70543 71.79293 1.000 46.45295 97 VAL A C 1
ATOM 664 O O . VAL A 1 105 ? 25.05194 49.50266 71.44230 1.000 44.69833 97 VAL A O 1
ATOM 668 N N . HIS A 1 106 ? 23.23225 48.92760 72.65358 1.000 47.37293 98 HIS A N 1
ATOM 669 C CA . HIS A 1 106 ? 23.85127 47.85870 73.43059 1.000 41.08486 98 HIS A CA 1
ATOM 670 C C . HIS A 1 106 ? 23.24289 46.53444 72.97796 1.000 41.98345 98 HIS A C 1
ATOM 671 O O . HIS A 1 106 ? 22.06521 46.26364 73.24178 1.000 42.64844 98 HIS A O 1
ATOM 678 N N . THR A 1 107 ? 24.03187 45.71576 72.28928 1.000 40.94721 99 THR A N 1
ATOM 679 C CA . THR A 1 107 ? 23.54677 44.45924 71.73126 1.000 48.58258 99 THR A CA 1
ATOM 680 C C . THR A 1 107 ? 24.05592 43.28086 72.54913 1.000 52.26462 99 THR A C 1
ATOM 681 O O . THR A 1 107 ? 25.23032 43.23105 72.92985 1.000 48.28409 99 THR A O 1
ATOM 685 N N . ARG A 1 108 ? 23.16401 42.33008 72.80715 1.000 53.45289 100 ARG A N 1
ATOM 686 C CA . ARG A 1 108 ? 23.48180 41.10671 73.52943 1.000 51.19792 100 ARG A CA 1
ATOM 687 C C . ARG A 1 108 ? 23.11360 39.88620 72.69362 1.000 57.84040 100 ARG A C 1
ATOM 688 O O . ARG A 1 108 ? 22.60706 38.88697 73.20838 1.000 56.48598 100 ARG A O 1
ATOM 696 N N . SER A 1 109 ? 23.37683 39.96434 71.38703 1.000 63.59799 101 SER A N 1
ATOM 697 C CA . SER A 1 109 ? 23.01687 38.94971 70.40469 1.000 61.28281 101 SER A CA 1
ATOM 698 C C . SER A 1 109 ? 24.12270 37.90621 70.25755 1.000 62.85813 101 SER A C 1
ATOM 699 O O . SER A 1 109 ? 25.29360 38.16126 70.54568 1.000 64.90539 101 SER A O 1
ATOM 702 N N . ARG A 1 110 ? 23.73227 36.71247 69.79933 1.000 75.41267 102 ARG A N 1
ATOM 703 C CA . ARG A 1 110 ? 24.69446 35.62013 69.65765 1.000 76.06992 102 ARG A CA 1
ATOM 704 C C . ARG A 1 110 ? 25.64371 35.88271 68.49529 1.000 77.63576 102 ARG A C 1
ATOM 705 O O . ARG A 1 110 ? 26.86548 35.96154 68.67454 1.000 80.07279 102 ARG A O 1
ATOM 707 N N . ALA A 1 111 ? 25.09567 36.02370 67.29528 1.000 68.79416 103 ALA A N 1
ATOM 708 C CA . ALA A 1 111 ? 25.86187 36.40908 66.11969 1.000 74.06104 103 ALA A CA 1
ATOM 709 C C . ALA A 1 111 ? 26.18561 37.89662 66.21152 1.000 69.16372 103 ALA A C 1
ATOM 710 O O . ALA A 1 111 ? 25.74566 38.55947 67.16172 1.000 59.29582 103 ALA A O 1
ATOM 712 N N . PRO A 1 112 ? 26.95441 38.45893 65.27355 1.000 67.60471 104 PRO A N 1
ATOM 713 C CA . PRO A 1 112 ? 27.05198 39.92167 65.20403 1.000 62.14057 104 PRO A CA 1
ATOM 714 C C . PRO A 1 112 ? 25.68357 40.53222 64.93826 1.000 61.41365 104 PRO A C 1
ATOM 715 O O . PRO A 1 112 ? 24.88454 40.00117 64.16277 1.000 66.97515 104 PRO A O 1
ATOM 719 N N . ALA A 1 113 ? 25.40821 41.65071 65.60645 1.000 53.59914 105 ALA A N 1
ATOM 720 C CA . ALA A 1 113 ? 24.11112 42.31420 65.48927 1.000 56.06710 105 ALA A CA 1
ATOM 721 C C . ALA A 1 113 ? 24.11305 43.16526 64.22428 1.000 57.41974 105 ALA A C 1
ATOM 722 O O . ALA A 1 113 ? 24.29849 44.38321 64.25568 1.000 64.02770 105 ALA A O 1
ATOM 724 N N . TRP A 1 114 ? 23.88672 42.49936 63.08963 1.000 58.75763 106 TRP A N 1
ATOM 725 C CA . TRP A 1 114 ? 23.99391 43.15055 61.78641 1.000 57.38779 106 TRP A CA 1
ATOM 726 C C . TRP A 1 114 ? 23.19661 44.45106 61.73487 1.000 57.03864 106 TRP A C 1
ATOM 727 O O . TRP A 1 114 ? 23.74794 45.52352 61.46537 1.000 54.47158 106 TRP A O 1
ATOM 738 N N . SER A 1 115 ? 21.89018 44.37264 62.00209 1.000 56.10210 107 SER A N 1
ATOM 739 C CA . SER A 1 115 ? 21.03395 45.54593 61.84980 1.000 52.64982 107 SER A CA 1
ATOM 740 C C . SER A 1 115 ? 21.43209 46.66316 62.80894 1.000 55.53530 107 SER A C 1
ATOM 741 O O . SER A 1 115 ? 21.42680 47.84163 62.43476 1.000 55.27801 107 SER A O 1
ATOM 744 N N . SER A 1 116 ? 21.78276 46.31650 64.04899 1.000 54.13125 108 SER A N 1
ATOM 745 C CA . SER A 1 116 ? 22.14961 47.34256 65.02014 1.000 52.96499 108 SER A CA 1
ATOM 746 C C . SER A 1 116 ? 23.47778 47.99719 64.66115 1.000 55.85923 108 SER A C 1
ATOM 747 O O . SER A 1 116 ? 23.63120 49.21756 64.79570 1.000 60.03133 108 SER A O 1
ATOM 750 N N . TYR A 1 117 ? 24.45046 47.19864 64.21273 1.000 52.13924 109 TYR A N 1
ATOM 751 C CA . TYR A 1 117 ? 25.74409 47.73966 63.80486 1.000 50.64118 109 TYR A CA 1
ATOM 752 C C . TYR A 1 117 ? 25.59581 48.73464 62.65719 1.000 60.35841 109 TYR A C 1
ATOM 753 O O . TYR A 1 117 ? 26.25675 49.78080 62.63632 1.000 59.40295 109 TYR A O 1
ATOM 762 N N . LEU A 1 118 ? 24.74222 48.42256 61.68325 1.000 60.02029 110 LEU A N 1
ATOM 763 C CA . LEU A 1 118 ? 24.49443 49.37643 60.61153 1.000 59.85919 110 LEU A CA 1
ATOM 764 C C . LEU A 1 118 ? 23.84707 50.64509 61.15120 1.000 62.73524 110 LEU A C 1
ATOM 765 O O . LEU A 1 118 ? 24.18170 51.75411 60.71757 1.000 64.73896 110 LEU A O 1
ATOM 770 N N . ALA A 1 119 ? 22.92827 50.50383 62.11109 1.000 61.52300 111 ALA A N 1
ATOM 771 C CA . ALA A 1 119 ? 22.21019 51.66866 62.61758 1.000 59.18791 111 ALA A CA 1
ATOM 772 C C . ALA A 1 119 ? 23.15782 52.64917 63.29090 1.000 60.00950 111 ALA A C 1
ATOM 773 O O . ALA A 1 119 ? 22.98378 53.86883 63.17875 1.000 62.13152 111 ALA A O 1
ATOM 775 N N . THR A 1 120 ? 24.17506 52.13746 63.98596 1.000 57.22235 112 THR A N 1
ATOM 776 C CA . THR A 1 120 ? 25.11762 53.02255 64.65833 1.000 61.14352 112 THR A CA 1
ATOM 777 C C . THR A 1 120 ? 26.16752 53.56821 63.70142 1.000 63.80252 112 THR A C 1
ATOM 778 O O . THR A 1 120 ? 26.62796 54.70187 63.88121 1.000 65.13796 112 THR A O 1
ATOM 782 N N . LYS A 1 121 ? 26.55392 52.78166 62.68899 1.000 65.42973 113 LYS A N 1
ATOM 783 C CA . LYS A 1 121 ? 27.49887 53.26117 61.68361 1.000 60.93199 113 LYS A CA 1
ATOM 784 C C . LYS A 1 121 ? 26.97448 54.50623 60.98256 1.000 65.17246 113 LYS A C 1
ATOM 785 O O . LYS A 1 121 ? 27.75909 55.37969 60.59746 1.000 72.38424 113 LYS A O 1
ATOM 791 N N . TRP A 1 122 ? 25.65345 54.61695 60.83828 1.000 67.24117 114 TRP A N 1
ATOM 792 C CA . TRP A 1 122 ? 25.02358 55.71282 60.11451 1.000 66.12649 114 TRP A CA 1
ATOM 793 C C . TRP A 1 122 ? 24.66451 56.89976 60.99445 1.000 70.03491 114 TRP A C 1
ATOM 794 O O . TRP A 1 122 ? 24.43970 57.99622 60.46728 1.000 73.67654 114 TRP A O 1
ATOM 805 N N . THR A 1 123 ? 24.59379 56.71177 62.30602 1.000 71.13776 115 THR A N 1
ATOM 806 C CA . THR A 1 123 ? 24.18428 57.75653 63.23148 1.000 69.03987 115 THR A CA 1
ATOM 807 C C . THR A 1 123 ? 25.32577 58.06742 64.19509 1.000 70.27343 115 THR A C 1
ATOM 808 O O . THR A 1 123 ? 26.41553 57.49267 64.11832 1.000 72.61068 115 THR A O 1
ATOM 812 N N . ASN A 1 124 ? 25.06498 58.99669 65.11103 1.000 67.31390 116 ASN A N 1
ATOM 813 C CA . ASN A 1 124 ? 26.05035 59.35003 66.12017 1.000 66.85791 116 ASN A CA 1
ATOM 814 C C . ASN A 1 124 ? 26.13259 58.33820 67.25166 1.000 67.94317 116 ASN A C 1
ATOM 815 O O . ASN A 1 124 ? 27.04163 58.44323 68.08365 1.000 69.98904 116 ASN A O 1
ATOM 820 N N . ALA A 1 125 ? 25.22168 57.36804 67.29754 1.000 60.20372 117 ALA A N 1
ATOM 821 C CA . ALA A 1 125 ? 25.19303 56.41059 68.39100 1.000 57.53683 117 ALA A CA 1
ATOM 822 C C . ALA A 1 125 ? 26.46365 55.56460 68.40996 1.000 60.50976 117 ALA A C 1
ATOM 823 O O . ALA A 1 125 ? 27.17577 55.43379 67.41071 1.000 62.68335 117 ALA A O 1
ATOM 825 N N . LYS A 1 126 ? 26.74184 54.99248 69.57724 1.000 55.33742 118 LYS A N 1
ATOM 826 C CA . LYS A 1 126 ? 27.87419 54.10939 69.80097 1.000 50.81211 118 LYS A CA 1
ATOM 827 C C . LYS A 1 126 ? 27.39394 52.66736 69.91540 1.000 51.44224 118 LYS A C 1
ATOM 828 O O . LYS A 1 126 ? 26.21778 52.39660 70.18140 1.000 49.44139 118 LYS A O 1
ATOM 834 N N . PHE A 1 127 ? 28.33250 51.73954 69.73481 1.000 50.01089 119 PHE A N 1
ATOM 835 C CA . PHE A 1 127 ? 28.03457 50.32246 69.56082 1.000 42.70690 119 PHE A CA 1
ATOM 836 C C . PHE A 1 127 ? 28.73964 49.52296 70.64537 1.000 44.49285 119 PHE A C 1
ATOM 837 O O . PHE A 1 127 ? 29.97352 49.46707 70.67556 1.000 47.07261 119 PHE A O 1
ATOM 845 N N . LEU A 1 128 ? 27.96135 48.89519 71.52345 1.000 45.90410 120 LEU A N 1
ATOM 846 C CA . LEU A 1 128 ? 28.49612 48.07421 72.60168 1.000 42.23466 120 LEU A CA 1
ATOM 847 C C . LEU A 1 128 ? 27.94691 46.66288 72.48356 1.000 43.52318 120 LEU A C 1
ATOM 848 O O . LEU A 1 128 ? 26.73606 46.47903 72.32480 1.000 49.64293 120 LEU A O 1
ATOM 853 N N . THR A 1 129 ? 28.83561 45.67414 72.57451 1.000 44.14637 121 THR A N 1
ATOM 854 C CA . THR A 1 129 ? 28.47477 44.26240 72.53882 1.000 39.19150 121 THR A CA 1
ATOM 855 C C . THR A 1 129 ? 28.83085 43.60852 73.86785 1.000 45.64260 121 THR A C 1
ATOM 856 O O . THR A 1 129 ? 29.93897 43.80278 74.38426 1.000 42.86805 121 THR A O 1
ATOM 860 N N . THR A 1 130 ? 27.89694 42.83245 74.41358 1.000 44.67864 122 THR A N 1
ATOM 861 C CA . THR A 1 130 ? 28.15797 41.95350 75.54503 1.000 40.75224 122 THR A CA 1
ATOM 862 C C . THR A 1 130 ? 27.98024 40.51347 75.08983 1.000 44.25867 122 THR A C 1
ATOM 863 O O . THR A 1 130 ? 26.96310 40.17513 74.47519 1.000 48.37808 122 THR A O 1
ATOM 867 N N . PHE A 1 131 ? 28.96966 39.67259 75.38725 1.000 47.07504 123 PHE A N 1
ATOM 868 C CA . PHE A 1 131 ? 28.93103 38.24927 75.06270 1.000 46.85343 123 PHE A CA 1
ATOM 869 C C . PHE A 1 131 ? 28.51819 37.48509 76.31619 1.000 45.54203 123 PHE A C 1
ATOM 870 O O . PHE A 1 131 ? 29.29428 37.38524 77.27078 1.000 47.25256 123 PHE A O 1
ATOM 878 N N . HIS A 1 132 ? 27.29137 36.96545 76.32373 1.000 49.83368 124 HIS A N 1
ATOM 879 C CA . HIS A 1 132 ? 26.77720 36.19210 77.44989 1.000 49.86996 124 HIS A CA 1
ATOM 880 C C . HIS A 1 132 ? 27.12873 34.71249 77.35838 1.000 52.73267 124 HIS A C 1
ATOM 881 O O . HIS A 1 132 ? 26.62652 33.91431 78.15707 1.000 56.55239 124 HIS A O 1
ATOM 888 N N . GLY A 1 133 ? 27.95553 34.32358 76.39831 1.000 54.69694 125 GLY A N 1
ATOM 889 C CA . GLY A 1 133 ? 28.26371 32.91613 76.25258 1.000 58.80908 125 GLY A CA 1
ATOM 890 C C . GLY A 1 133 ? 29.35007 32.72491 75.22429 1.000 58.67835 125 GLY A C 1
ATOM 891 O O . GLY A 1 133 ? 29.84352 33.68217 74.62267 1.000 57.01192 125 GLY A O 1
ATOM 892 N N . VAL A 1 134 ? 29.71276 31.46101 75.02950 1.000 60.40777 126 VAL A N 1
ATOM 893 C CA . VAL A 1 134 ? 30.75650 31.06940 74.09134 1.000 64.12121 126 VAL A CA 1
ATOM 894 C C . VAL A 1 134 ? 30.07007 30.56712 72.82605 1.000 68.33549 126 VAL A C 1
ATOM 895 O O . VAL A 1 134 ? 29.54999 29.44926 72.78943 1.000 67.99041 126 VAL A O 1
ATOM 899 N N . TYR A 1 135 ? 30.04739 31.40268 71.79135 1.000 74.96901 127 TYR A N 1
ATOM 900 C CA . TYR A 1 135 ? 29.60551 31.00882 70.46445 1.000 72.31247 127 TYR A CA 1
ATOM 901 C C . TYR A 1 135 ? 30.75388 31.22914 69.49455 1.000 75.64465 127 TYR A C 1
ATOM 902 O O . TYR A 1 135 ? 31.68413 31.98928 69.77062 1.000 79.46500 127 TYR A O 1
ATOM 911 N N . ASN A 1 136 ? 30.69290 30.55071 68.35764 1.000 82.62947 128 ASN A N 1
ATOM 912 C CA . ASN A 1 136 ? 31.75442 30.63224 67.36969 1.000 86.48363 128 ASN A CA 1
ATOM 913 C C . ASN A 1 136 ? 31.32377 31.48079 66.18324 1.000 84.24576 128 ASN A C 1
ATOM 914 O O . ASN A 1 136 ? 30.14382 31.53575 65.82655 1.000 83.51595 128 ASN A O 1
ATOM 919 N N . ILE A 1 137 ? 32.30131 32.15712 65.59239 1.000 74.21020 129 ILE A N 1
ATOM 920 C CA . ILE A 1 137 ? 32.11671 32.89981 64.35264 1.000 69.55043 129 ILE A CA 1
ATOM 921 C C . ILE A 1 137 ? 33.05356 32.29061 63.31845 1.000 70.79140 129 ILE A C 1
ATOM 922 O O . ILE A 1 137 ? 34.08605 31.70882 63.68938 1.000 75.58576 129 ILE A O 1
ATOM 927 N N . PRO A 1 138 ? 32.73269 32.38061 62.02790 1.000 72.45580 130 PRO A N 1
ATOM 928 C CA . PRO A 1 138 ? 33.60584 31.79438 61.00122 1.000 71.06673 130 PRO A CA 1
ATOM 929 C C . PRO A 1 138 ? 35.02074 32.34915 61.08604 1.000 70.77341 130 PRO A C 1
ATOM 930 O O . PRO A 1 138 ? 35.22773 33.53107 61.36843 1.000 69.90563 130 PRO A O 1
ATOM 934 N N . ASN A 1 139 ? 36.00167 31.47471 60.84425 1.000 71.31607 131 ASN A N 1
ATOM 935 C CA . ASN A 1 139 ? 37.39768 31.88473 60.97343 1.000 76.29783 131 ASN A CA 1
ATOM 936 C C . ASN A 1 139 ? 37.75540 32.97900 59.97418 1.000 76.10605 131 ASN A C 1
ATOM 937 O O . ASN A 1 139 ? 38.55382 33.87237 60.28656 1.000 70.93424 131 ASN A O 1
ATOM 942 N N . SER A 1 140 ? 37.16473 32.93250 58.77747 1.000 79.73847 132 SER A N 1
ATOM 943 C CA . SER A 1 140 ? 37.39925 33.95944 57.76955 1.000 79.13887 132 SER A CA 1
ATOM 944 C C . SER A 1 140 ? 36.91789 35.33735 58.21138 1.000 78.66563 132 SER A C 1
ATOM 945 O O . SER A 1 140 ? 37.44031 36.34958 57.73374 1.000 83.84968 132 SER A O 1
ATOM 948 N N . PHE A 1 141 ? 35.94093 35.40241 59.10834 1.000 67.99907 133 PHE A N 1
ATOM 949 C CA . PHE A 1 141 ? 35.35257 36.67092 59.50783 1.000 64.27723 133 PHE A CA 1
ATOM 950 C C . PHE A 1 141 ? 36.08932 37.33379 60.66552 1.000 69.35606 133 PHE A C 1
ATOM 951 O O . PHE A 1 141 ? 35.95079 38.54963 60.85516 1.000 64.81286 133 PHE A O 1
ATOM 959 N N . LYS A 1 142 ? 36.88869 36.56985 61.41876 1.000 69.27799 134 LYS A N 1
ATOM 960 C CA . LYS A 1 142 ? 37.49020 37.08476 62.64739 1.000 65.89398 134 LYS A CA 1
ATOM 961 C C . LYS A 1 142 ? 38.35990 38.30903 62.38144 1.000 65.84689 134 LYS A C 1
ATOM 962 O O . LYS A 1 142 ? 38.35563 39.26464 63.16662 1.000 70.64237 134 LYS A O 1
ATOM 968 N N . LYS A 1 143 ? 39.11643 38.29820 61.28322 1.000 71.94527 135 LYS A N 1
ATOM 969 C CA . LYS A 1 143 ? 39.96684 39.44010 60.96173 1.000 71.31105 135 LYS A CA 1
ATOM 970 C C . LYS A 1 143 ? 39.12851 40.69108 60.73571 1.000 72.07092 135 LYS A C 1
ATOM 971 O O . LYS A 1 143 ? 39.39202 41.74574 61.32321 1.000 72.18270 135 LYS A O 1
ATOM 973 N N . TYR A 1 144 ? 38.09427 40.58285 59.89990 1.000 75.30920 136 TYR A N 1
ATOM 974 C CA . TYR A 1 144 ? 37.25648 41.73917 59.60126 1.000 67.71901 136 TYR A CA 1
ATOM 975 C C . TYR A 1 144 ? 36.50482 42.21652 60.83648 1.000 65.10866 136 TYR A C 1
ATOM 976 O O . TYR A 1 144 ? 36.35551 43.42582 61.05198 1.000 60.65030 136 TYR A O 1
ATOM 985 N N . TYR A 1 145 ? 36.01043 41.28010 61.64963 1.000 64.44207 137 TYR A N 1
ATOM 986 C CA . TYR A 1 145 ? 35.22960 41.64613 62.82672 1.000 58.91540 137 TYR A CA 1
ATOM 987 C C . TYR A 1 145 ? 36.03842 42.53303 63.76053 1.000 62.49227 137 TYR A C 1
ATOM 988 O O . TYR A 1 145 ? 35.61497 43.63874 64.11345 1.000 61.65031 137 TYR A O 1
ATOM 997 N N . ASN A 1 146 ? 37.22461 42.06634 64.15343 1.000 63.35642 138 ASN A N 1
ATOM 998 C CA . ASN A 1 146 ? 38.01634 42.78421 65.14375 1.000 62.33477 138 ASN A CA 1
ATOM 999 C C . ASN A 1 146 ? 38.68714 44.02657 64.55830 1.000 65.01136 138 ASN A C 1
ATOM 1000 O O . ASN A 1 146 ? 38.81166 45.04492 65.24995 1.000 63.52189 138 ASN A O 1
ATOM 1005 N N . SER A 1 147 ? 39.10644 43.97691 63.29204 1.000 66.55718 139 SER A N 1
ATOM 1006 C CA . SER A 1 147 ? 39.85997 45.09096 62.71979 1.000 68.66272 139 SER A CA 1
ATOM 1007 C C . SER A 1 147 ? 38.95496 46.21143 62.21243 1.000 70.20233 139 SER A C 1
ATOM 1008 O O . SER A 1 147 ? 39.24903 47.39141 62.43659 1.000 72.59219 139 SER A O 1
ATOM 1011 N N . ILE A 1 148 ? 37.85748 45.87630 61.53155 1.000 68.52563 140 ILE A N 1
ATOM 1012 C CA . ILE A 1 148 ? 36.99829 46.89867 60.93866 1.000 66.01202 140 ILE A CA 1
ATOM 1013 C C . ILE A 1 148 ? 35.78463 47.17960 61.82225 1.000 64.76627 140 ILE A C 1
ATOM 1014 O O . ILE A 1 148 ? 35.53435 48.32996 62.20369 1.000 62.91249 140 ILE A O 1
ATOM 1019 N N . MET A 1 149 ? 35.01405 46.13843 62.14826 1.000 58.60249 141 MET A N 1
ATOM 1020 C CA . MET A 1 149 ? 33.74345 46.36511 62.83034 1.000 54.77013 141 MET A CA 1
ATOM 1021 C C . MET A 1 149 ? 33.94946 46.86046 64.25761 1.000 57.86839 141 MET A C 1
ATOM 1022 O O . MET A 1 149 ? 33.19383 47.71428 64.73618 1.000 53.68657 141 MET A O 1
ATOM 1027 N N . LEU A 1 150 ? 34.96862 46.35012 64.95036 1.000 59.33854 142 LEU A N 1
ATOM 1028 C CA . LEU A 1 150 ? 35.22410 46.70974 66.33809 1.000 55.23868 142 LEU A CA 1
ATOM 1029 C C . LEU A 1 150 ? 36.34194 47.73848 66.48203 1.000 57.14003 142 LEU A C 1
ATOM 1030 O O . LEU A 1 150 ? 36.94265 47.84224 67.55607 1.000 58.46137 142 LEU A O 1
ATOM 1035 N N . LYS A 1 151 ? 36.63861 48.49276 65.42575 1.000 56.05084 143 LYS A N 1
ATOM 1036 C CA . LYS A 1 151 ? 37.57836 49.60111 65.54194 1.000 58.85269 143 LYS A CA 1
ATOM 1037 C C . LYS A 1 151 ? 36.99916 50.67566 66.45507 1.000 59.26258 143 LYS A C 1
ATOM 1038 O O . LYS A 1 151 ? 35.85428 51.10444 66.27873 1.000 57.42728 143 LYS A O 1
ATOM 1040 N N . GLY A 1 152 ? 37.78974 51.10753 67.43535 1.000 57.70670 144 GLY A N 1
ATOM 1041 C CA . GLY A 1 152 ? 37.33869 52.14332 68.35135 1.000 57.78300 144 GLY A CA 1
ATOM 1042 C C . GLY A 1 152 ? 36.11101 51.77077 69.14966 1.000 55.61359 144 GLY A C 1
ATOM 1043 O O . GLY A 1 152 ? 35.32497 52.64938 69.52116 1.000 54.85312 144 GLY A O 1
ATOM 1044 N N . LYS A 1 153 ? 35.92044 50.48487 69.42083 1.000 58.13200 145 LYS A N 1
ATOM 1045 C CA . LYS A 1 153 ? 34.76823 49.99911 70.15832 1.000 50.38533 145 LYS A CA 1
ATOM 1046 C C . LYS A 1 153 ? 35.25111 49.14054 71.31553 1.000 51.11660 145 LYS A C 1
ATOM 1047 O O . LYS A 1 153 ? 36.42911 48.77866 71.40094 1.000 56.60199 145 LYS A O 1
ATOM 1053 N N . LYS A 1 154 ? 34.33052 48.83131 72.22368 1.000 47.24656 146 LYS A N 1
ATOM 1054 C CA . LYS A 1 154 ? 34.60020 47.92982 73.33242 1.000 50.89897 146 LYS A CA 1
ATOM 1055 C C . LYS A 1 154 ? 33.60143 46.77994 73.30450 1.000 43.83744 146 LYS A C 1
ATOM 1056 O O . LYS A 1 154 ? 32.53318 46.87235 72.69674 1.000 44.82745 146 LYS A O 1
ATOM 1062 N N . VAL A 1 155 ? 33.97169 45.67961 73.95546 1.000 42.69688 147 VAL A N 1
ATOM 1063 C CA . VAL A 1 155 ? 33.08596 44.53878 74.12779 1.000 44.41609 147 VAL A CA 1
ATOM 1064 C C . VAL A 1 155 ? 33.11758 44.13430 75.59366 1.000 45.82285 147 VAL A C 1
ATOM 1065 O O . VAL A 1 155 ? 34.09080 44.38283 76.30954 1.000 46.65818 147 VAL A O 1
ATOM 1069 N N . VAL A 1 156 ? 32.03554 43.50104 76.03954 1.000 42.35307 148 VAL A N 1
ATOM 1070 C CA . VAL A 1 156 ? 31.89987 43.06366 77.42484 1.000 40.80359 148 VAL A CA 1
ATOM 1071 C C . VAL A 1 156 ? 31.78460 41.54650 77.45204 1.000 41.33619 148 VAL A C 1
ATOM 1072 O O . VAL A 1 156 ? 30.97448 40.96582 76.72186 1.000 44.69205 148 VAL A O 1
ATOM 1076 N N . ALA A 1 157 ? 32.59496 40.91035 78.29035 1.000 40.10078 149 ALA A N 1
ATOM 1077 C CA . ALA A 1 157 ? 32.48655 39.49010 78.57737 1.000 42.51057 149 ALA A CA 1
ATOM 1078 C C . ALA A 1 157 ? 31.92731 39.30488 79.98346 1.000 41.87753 149 ALA A C 1
ATOM 1079 O O . ALA A 1 157 ? 32.38385 39.95202 80.93105 1.000 43.11302 149 ALA A O 1
ATOM 1081 N N . VAL A 1 158 ? 30.93015 38.42324 80.11012 1.000 37.34755 150 VAL A N 1
ATOM 1082 C CA . VAL A 1 158 ? 30.28469 38.17470 81.39747 1.000 36.92433 150 VAL A CA 1
ATOM 1083 C C . VAL A 1 158 ? 31.13400 37.32899 82.32699 1.000 45.43104 150 VAL A C 1
ATOM 1084 O O . VAL A 1 158 ? 30.71544 37.07386 83.46556 1.000 50.37690 150 VAL A O 1
ATOM 1088 N N . SER A 1 159 ? 32.30514 36.87661 81.88251 1.000 43.43864 151 SER A N 1
ATOM 1089 C CA . SER A 1 159 ? 33.21395 36.11683 82.73276 1.000 45.25716 151 SER A CA 1
ATOM 1090 C C . SER A 1 159 ? 34.60247 36.15722 82.11444 1.000 47.44760 151 SER A C 1
ATOM 1091 O O . SER A 1 159 ? 34.78362 36.57662 80.96911 1.000 54.04225 151 SER A O 1
ATOM 1094 N N . ASN A 1 160 ? 35.59077 35.71809 82.88895 1.000 48.93332 152 ASN A N 1
ATOM 1095 C CA . ASN A 1 160 ? 36.92009 35.57428 82.31382 1.000 51.97426 152 ASN A CA 1
ATOM 1096 C C . ASN A 1 160 ? 36.99854 34.37602 81.38800 1.000 51.98842 152 ASN A C 1
ATOM 1097 O O . ASN A 1 160 ? 37.85447 34.34687 80.49884 1.000 56.66001 152 ASN A O 1
ATOM 1102 N N . PHE A 1 161 ? 36.12449 33.39217 81.58013 1.000 50.00457 153 PHE A N 1
ATOM 1103 C CA . PHE A 1 161 ? 36.05039 32.27063 80.65571 1.000 51.95107 153 PHE A CA 1
ATOM 1104 C C . PHE A 1 161 ? 35.62008 32.73829 79.26880 1.000 57.49122 153 PHE A C 1
ATOM 1105 O O . PHE A 1 161 ? 36.19251 32.31809 78.25660 1.000 61.87482 153 PHE A O 1
ATOM 1113 N N . VAL A 1 162 ? 34.63425 33.63424 79.20205 1.000 51.20212 154 VAL A N 1
ATOM 1114 C CA . VAL A 1 162 ? 34.22308 34.18368 77.91389 1.000 51.82281 154 VAL A CA 1
ATOM 1115 C C . VAL A 1 162 ? 35.30473 35.09953 77.34958 1.000 53.32169 154 VAL A C 1
ATOM 1116 O O . VAL A 1 162 ? 35.55766 35.10711 76.13941 1.000 55.30500 154 VAL A O 1
ATOM 1120 N N . LYS A 1 163 ? 35.96264 35.88179 78.21115 1.000 51.36011 155 LYS A N 1
ATOM 1121 C CA . LYS A 1 163 ? 37.02652 36.76720 77.74343 1.000 50.99494 155 LYS A CA 1
ATOM 1122 C C . LYS A 1 163 ? 38.15024 35.97677 77.09072 1.000 56.45144 155 LYS A C 1
ATOM 1123 O O . LYS A 1 163 ? 38.70042 36.39658 76.06491 1.000 57.46206 155 LYS A O 1
ATOM 1129 N N . GLN A 1 164 ? 38.50388 34.82681 77.67203 1.000 59.82122 156 GLN A N 1
ATOM 1130 C CA . GLN A 1 164 ? 39.52408 33.97535 77.06821 1.000 64.23676 156 GLN A CA 1
ATOM 1131 C C . GLN A 1 164 ? 39.11339 33.52453 75.67332 1.000 59.91899 156 GLN A C 1
ATOM 1132 O O . GLN A 1 164 ? 39.92075 33.56540 74.74012 1.000 62.87989 156 GLN A O 1
ATOM 1138 N N . HIS A 1 165 ? 37.85984 33.09712 75.51421 1.000 56.66475 157 HIS A N 1
ATOM 1139 C CA . HIS A 1 165 ? 37.34252 32.74201 74.19647 1.000 54.82813 157 HIS A CA 1
ATOM 1140 C C . HIS A 1 165 ? 37.49330 33.90014 73.21340 1.000 58.48114 157 HIS A C 1
ATOM 1141 O O . HIS A 1 165 ? 37.96992 33.71849 72.08710 1.000 57.78967 157 HIS A O 1
ATOM 1148 N N . LEU A 1 166 ? 37.10492 35.10661 73.63168 1.000 55.89349 158 LEU A N 1
ATOM 1149 C CA . LEU A 1 166 ? 37.22590 36.26906 72.76054 1.000 50.66877 158 LEU A CA 1
ATOM 1150 C C . LEU A 1 166 ? 38.67672 36.56005 72.40393 1.000 59.16118 158 LEU A C 1
ATOM 1151 O O . LEU A 1 166 ? 38.95027 37.13134 71.34239 1.000 66.67134 158 LEU A O 1
ATOM 1156 N N . LEU A 1 167 ? 39.61772 36.18353 73.26905 1.000 55.74331 159 LEU A N 1
ATOM 1157 C CA . LEU A 1 167 ? 41.02778 36.39359 72.96245 1.000 58.42895 159 LEU A CA 1
ATOM 1158 C C . LEU A 1 167 ? 41.58170 35.28784 72.06831 1.000 66.89986 159 LEU A C 1
ATOM 1159 O O . LEU A 1 167 ? 42.21243 35.56692 71.04308 1.000 60.81071 159 LEU A O 1
ATOM 1164 N N . GLU A 1 168 ? 41.36709 34.02591 72.44840 1.000 67.89685 160 GLU A N 1
ATOM 1165 C CA . GLU A 1 168 ? 42.02422 32.92061 71.76019 1.000 68.96560 160 GLU A CA 1
ATOM 1166 C C . GLU A 1 168 ? 41.29608 32.53858 70.48194 1.000 69.62475 160 GLU A C 1
ATOM 1167 O O . GLU A 1 168 ? 41.93280 32.16342 69.49250 1.000 76.09402 160 GLU A O 1
ATOM 1173 N N . ASN A 1 169 ? 39.96803 32.61664 70.48203 1.000 64.84575 161 ASN A N 1
ATOM 1174 C CA . ASN A 1 169 ? 39.18732 32.18799 69.32567 1.000 65.83145 161 ASN A CA 1
ATOM 1175 C C . ASN A 1 169 ? 38.90429 33.34897 68.37205 1.000 65.81758 161 ASN A C 1
ATOM 1176 O O . ASN A 1 169 ? 39.29503 33.30777 67.20067 1.000 65.09079 161 ASN A O 1
ATOM 1181 N N . TYR A 1 170 ? 38.22700 34.39177 68.86305 1.000 61.06124 162 TYR A N 1
ATOM 1182 C CA . TYR A 1 170 ? 37.91373 35.54225 68.02409 1.000 58.05988 162 TYR A CA 1
ATOM 1183 C C . TYR A 1 170 ? 39.15232 36.34256 67.64474 1.000 60.85083 162 TYR A C 1
ATOM 1184 O O . TYR A 1 170 ? 39.10990 37.09443 66.66574 1.000 66.39555 162 TYR A O 1
ATOM 1193 N N . LYS A 1 171 ? 40.24334 36.20147 68.39611 1.000 62.32752 163 LYS A N 1
ATOM 1194 C CA . LYS A 1 171 ? 41.43591 37.03302 68.22811 1.000 63.18267 163 LYS A CA 1
ATOM 1195 C C . LYS A 1 171 ? 41.07532 38.52069 68.28056 1.000 64.34090 163 LYS A C 1
ATOM 1196 O O . LYS A 1 171 ? 41.54451 39.33017 67.47596 1.000 60.47250 163 LYS A O 1
ATOM 1198 N N . ILE A 1 172 ? 40.21663 38.87689 69.24593 1.000 63.27753 164 ILE A N 1
ATOM 1199 C CA . ILE A 1 172 ? 39.87173 40.26665 69.53298 1.000 59.57419 164 ILE A CA 1
ATOM 1200 C C . ILE A 1 172 ? 40.95488 40.87993 70.41214 1.000 61.26407 164 ILE A C 1
ATOM 1201 O O . ILE A 1 172 ? 41.50542 40.21436 71.29540 1.000 62.14309 164 ILE A O 1
ATOM 1206 N N . ASP A 1 173 ? 41.28032 42.14809 70.16668 1.000 56.70980 165 ASP A N 1
ATOM 1207 C CA . ASP A 1 173 ? 42.31824 42.81091 70.94605 1.000 62.20344 165 ASP A CA 1
ATOM 1208 C C . ASP A 1 173 ? 41.89914 42.92107 72.40660 1.000 69.23072 165 ASP A C 1
ATOM 1209 O O . ASP A 1 173 ? 40.73798 43.20616 72.71368 1.000 73.67852 165 ASP A O 1
ATOM 1214 N N . GLU A 1 174 ? 42.85945 42.70139 73.31314 1.000 69.35125 166 GLU A N 1
ATOM 1215 C CA . GLU A 1 174 ? 42.52829 42.64584 74.73526 1.000 70.97401 166 GLU A CA 1
ATOM 1216 C C . GLU A 1 174 ? 42.00712 43.98383 75.24833 1.000 72.83852 166 GLU A C 1
ATOM 1217 O O . GLU A 1 174 ? 41.05470 44.02080 76.03633 1.000 71.29354 166 GLU A O 1
ATOM 1223 N N . ASP A 1 175 ? 42.60633 45.09320 74.81052 1.000 75.81992 167 ASP A N 1
ATOM 1224 C CA . ASP A 1 175 ? 42.23548 46.41263 75.31289 1.000 75.84636 167 ASP A CA 1
ATOM 1225 C C . ASP A 1 175 ? 40.84884 46.81852 74.82915 1.000 72.47535 167 ASP A C 1
ATOM 1226 O O . ASP A 1 175 ? 40.38073 47.92271 75.12000 1.000 73.92860 167 ASP A O 1
ATOM 1231 N N . LYS A 1 176 ? 40.20000 45.93933 74.06894 1.000 68.30031 168 LYS A N 1
ATOM 1232 C CA . LYS A 1 176 ? 38.80364 46.10436 73.70230 1.000 64.04707 168 LYS A CA 1
ATOM 1233 C C . LYS A 1 176 ? 37.85628 45.39424 74.65741 1.000 61.18264 168 LYS A C 1
ATOM 1234 O O . LYS A 1 176 ? 36.67166 45.75069 74.70959 1.000 56.63650 168 LYS A O 1
ATOM 1240 N N . ILE A 1 177 ? 38.34777 44.41233 75.41458 1.000 61.90799 169 ILE A N 1
ATOM 1241 C CA . ILE A 1 177 ? 37.50407 43.51204 76.19566 1.000 55.95658 169 ILE A CA 1
ATOM 1242 C C . ILE A 1 177 ? 37.46055 43.98552 77.63761 1.000 51.49180 169 ILE A C 1
ATOM 1243 O O . ILE A 1 177 ? 38.49791 44.08182 78.30442 1.000 61.72216 169 ILE A O 1
ATOM 1248 N N . VAL A 1 178 ? 36.25327 44.23840 78.12720 1.000 51.13205 170 VAL A N 1
ATOM 1249 C CA . VAL A 1 178 ? 36.00392 44.60742 79.51355 1.000 44.08439 170 VAL A CA 1
ATOM 1250 C C . VAL A 1 178 ? 35.18598 43.49106 80.14144 1.000 43.13686 170 VAL A C 1
ATOM 1251 O O . VAL A 1 178 ? 34.15165 43.09492 79.59348 1.000 46.35528 170 VAL A O 1
ATOM 1255 N N . VAL A 1 179 ? 35.64825 42.96969 81.27032 1.000 43.53706 171 VAL A N 1
ATOM 1256 C CA . VAL A 1 179 ? 34.91695 41.92782 81.98186 1.000 41.88826 171 VAL A CA 1
ATOM 1257 C C . VAL A 1 179 ? 33.97279 42.57987 82.98181 1.000 44.84065 171 VAL A C 1
ATOM 1258 O O . VAL A 1 179 ? 34.38483 43.43790 83.77206 1.000 49.46713 171 VAL A O 1
ATOM 1262 N N . ILE A 1 180 ? 32.70300 42.17872 82.94242 1.000 41.28147 172 ILE A N 1
ATOM 1263 C CA . ILE A 1 180 ? 31.69882 42.60452 83.91848 1.000 42.08854 172 ILE A CA 1
ATOM 1264 C C . ILE A 1 180 ? 31.04347 41.32671 84.44153 1.000 42.76302 172 ILE A C 1
ATOM 1265 O O . ILE A 1 180 ? 30.06140 40.84164 83.87130 1.000 41.88453 172 ILE A O 1
ATOM 1270 N N . GLU A 1 181 ? 31.58281 40.77681 85.53004 1.000 41.58410 173 GLU A N 1
ATOM 1271 C CA . GLU A 1 181 ? 31.06264 39.52398 86.06536 1.000 42.84902 173 GLU A CA 1
ATOM 1272 C C . GLU A 1 181 ? 29.58156 39.65016 86.40654 1.000 39.90734 173 GLU A C 1
ATOM 1273 O O . GLU A 1 181 ? 29.05480 40.73934 86.64016 1.000 42.26944 173 GLU A O 1
ATOM 1279 N N . ARG A 1 182 ? 28.91219 38.50662 86.43714 1.000 38.30964 174 ARG A N 1
ATOM 1280 C CA . ARG A 1 182 ? 27.49510 38.47905 86.75068 1.000 38.67805 174 ARG A CA 1
ATOM 1281 C C . ARG A 1 182 ? 27.27633 38.69547 88.24120 1.000 45.75443 174 ARG A C 1
ATOM 1282 O O . ARG A 1 182 ? 28.05576 38.22985 89.07693 1.000 50.19018 174 ARG A O 1
ATOM 1290 N N . GLY A 1 183 ? 26.20404 39.40490 88.57512 1.000 42.15577 175 GLY A N 1
ATOM 1291 C CA . GLY A 1 183 ? 25.90272 39.75313 89.94797 1.000 41.59997 175 GLY A CA 1
ATOM 1292 C C . GLY A 1 183 ? 24.65086 39.06492 90.45105 1.000 37.92267 175 GLY A C 1
ATOM 1293 O O . GLY A 1 183 ? 23.75617 38.72841 89.67598 1.000 39.72458 175 GLY A O 1
ATOM 1294 N N . VAL A 1 184 ? 24.59493 38.86416 91.76278 1.000 40.34036 176 VAL A N 1
ATOM 1295 C CA . VAL A 1 184 ? 23.42970 38.31022 92.44026 1.000 41.91147 176 VAL A CA 1
ATOM 1296 C C . VAL A 1 184 ? 22.84052 39.39372 93.33146 1.000 43.46266 176 VAL A C 1
ATOM 1297 O O . VAL A 1 184 ? 23.57490 40.11445 94.01768 1.000 39.59535 176 VAL A O 1
ATOM 1301 N N . ASN A 1 185 ? 21.51723 39.52396 93.30087 1.000 43.46480 177 ASN A N 1
ATOM 1302 C CA . ASN A 1 185 ? 20.81579 40.50320 94.12637 1.000 39.69767 177 ASN A CA 1
ATOM 1303 C C . ASN A 1 185 ? 20.94941 40.09430 95.58513 1.000 42.81391 177 ASN A C 1
ATOM 1304 O O . ASN A 1 185 ? 20.20188 39.24698 96.07527 1.000 44.70213 177 ASN A O 1
ATOM 1309 N N . CYS A 1 186 ? 21.90259 40.70089 96.29370 1.000 45.42444 178 CYS A N 1
ATOM 1310 C CA . CYS A 1 186 ? 22.12579 40.34486 97.68900 1.000 40.83802 178 CYS A CA 1
ATOM 1311 C C . CYS A 1 186 ? 21.04234 40.87539 98.61139 1.000 48.70652 178 CYS A C 1
ATOM 1312 O O . CYS A 1 186 ? 21.02013 40.51210 99.79598 1.000 47.44466 178 CYS A O 1
ATOM 1315 N N . ASP A 1 187 ? 20.15153 41.72285 98.10095 1.000 47.39706 179 ASP A N 1
ATOM 1316 C CA . ASP A 1 187 ? 19.00058 42.13479 98.88583 1.000 41.05450 179 ASP A CA 1
ATOM 1317 C C . ASP A 1 187 ? 17.89162 41.09269 98.81442 1.000 46.09528 179 ASP A C 1
ATOM 1318 O O . ASP A 1 187 ? 17.21215 40.84142 99.81510 1.000 51.46957 179 ASP A O 1
ATOM 1323 N N . TYR A 1 188 ? 17.70623 40.45914 97.65396 1.000 43.68812 180 TYR A N 1
ATOM 1324 C CA . TYR A 1 188 ? 16.72588 39.38237 97.54840 1.000 45.71311 180 TYR A CA 1
ATOM 1325 C C . TYR A 1 188 ? 17.27289 38.08637 98.13912 1.000 45.67293 180 TYR A C 1
ATOM 1326 O O . TYR A 1 188 ? 16.65514 37.48490 99.02279 1.000 51.91319 180 TYR A O 1
ATOM 1335 N N . PHE A 1 189 ? 18.42813 37.63227 97.65220 1.000 45.65584 181 PHE A N 1
ATOM 1336 C CA . PHE A 1 189 ? 19.10396 36.46597 98.22316 1.000 47.56737 181 PHE A CA 1
ATOM 1337 C C . PHE A 1 189 ? 19.82483 36.91041 99.49219 1.000 46.51130 181 PHE A C 1
ATOM 1338 O O . PHE A 1 189 ? 21.02139 37.20802 99.50388 1.000 44.41690 181 PHE A O 1
ATOM 1346 N N . ASP A 1 190 ? 19.06515 36.96054 100.58106 1.000 47.60979 182 ASP A N 1
ATOM 1347 C CA . ASP A 1 190 ? 19.54966 37.43194 101.87202 1.000 48.40133 182 ASP A CA 1
ATOM 1348 C C . ASP A 1 190 ? 18.98767 36.53117 102.96296 1.000 50.02437 182 ASP A C 1
ATOM 1349 O O . ASP A 1 190 ? 17.77801 36.55768 103.22396 1.000 51.25837 182 ASP A O 1
ATOM 1354 N N . PRO A 1 191 ? 19.82691 35.71932 103.61331 1.000 52.10298 183 PRO A N 1
ATOM 1355 C CA . PRO A 1 191 ? 19.31167 34.79571 104.63822 1.000 48.02710 183 PRO A CA 1
ATOM 1356 C C . PRO A 1 191 ? 18.59870 35.48876 105.78313 1.000 53.13617 183 PRO A C 1
ATOM 1357 O O . PRO A 1 191 ? 17.80658 34.83960 106.47776 1.000 58.64168 183 PRO A O 1
ATOM 1361 N N . ALA A 1 192 ? 18.84326 36.78504 105.99767 1.000 52.32474 184 ALA A N 1
ATOM 1362 C CA . ALA A 1 192 ? 18.13081 37.53871 107.02284 1.000 53.81033 184 ALA A CA 1
ATOM 1363 C C . ALA A 1 192 ? 16.66011 37.75183 106.68478 1.000 55.75540 184 ALA A C 1
ATOM 1364 O O . ALA A 1 192 ? 15.90571 38.21466 107.54614 1.000 61.65093 184 ALA A O 1
ATOM 1366 N N . ASN A 1 193 ? 16.23638 37.42369 105.46576 1.000 56.59613 185 ASN A N 1
ATOM 1367 C CA . ASN A 1 193 ? 14.84003 37.52748 105.06654 1.000 59.88072 185 ASN A CA 1
ATOM 1368 C C . ASN A 1 193 ? 14.05685 36.24145 105.28683 1.000 66.69025 185 ASN A C 1
ATOM 1369 O O . ASN A 1 193 ? 12.82457 36.26163 105.19283 1.000 71.70639 185 ASN A O 1
ATOM 1374 N N . LEU A 1 194 ? 14.73098 35.13242 105.57446 1.000 67.07295 186 LEU A N 1
ATOM 1375 C CA . LEU A 1 194 ? 14.03126 33.88349 105.83734 1.000 69.75276 186 LEU A CA 1
ATOM 1376 C C . LEU A 1 194 ? 13.31560 33.94499 107.18176 1.000 77.28345 186 LEU A C 1
ATOM 1377 O O . LEU A 1 194 ? 13.88454 34.39051 108.18426 1.000 74.83614 186 LEU A O 1
ATOM 1382 N N . THR A 1 195 ? 12.06124 33.50200 107.19761 1.000 82.09098 187 THR A N 1
ATOM 1383 C CA . THR A 1 195 ? 11.29095 33.35147 108.41874 1.000 86.14835 187 THR A CA 1
ATOM 1384 C C . THR A 1 195 ? 11.12286 31.87243 108.74355 1.000 89.79943 187 THR A C 1
ATOM 1385 O O . THR A 1 195 ? 11.03971 31.04209 107.83428 1.000 89.37852 187 THR A O 1
ATOM 1389 N N . PRO A 1 196 ? 11.07702 31.50284 110.02502 1.000 96.56849 188 PRO A N 1
ATOM 1390 C CA . PRO A 1 196 ? 10.84097 30.09006 110.36324 1.000 97.93758 188 PRO A CA 1
ATOM 1391 C C . PRO A 1 196 ? 9.52345 29.55277 109.82628 1.000 101.93552 188 PRO A C 1
ATOM 1392 O O . PRO A 1 196 ? 9.36931 28.32865 109.71850 1.000 99.87457 188 PRO A O 1
ATOM 1396 N N . GLU A 1 197 ? 8.57768 30.42805 109.46965 1.000 115.73952 189 GLU A N 1
ATOM 1397 C CA . GLU A 1 197 ? 7.29096 29.98422 108.94127 1.000 116.27054 189 GLU A CA 1
ATOM 1398 C C . GLU A 1 197 ? 7.37660 29.66792 107.45020 1.000 112.43175 189 GLU A C 1
ATOM 1399 O O . GLU A 1 197 ? 6.96053 28.58851 107.01296 1.000 112.45354 189 GLU A O 1
ATOM 1401 N N . LYS A 1 198 ? 7.91066 30.60028 106.65380 1.000 96.75175 190 LYS A N 1
ATOM 1402 C CA . LYS A 1 198 ? 8.04257 30.36114 105.21943 1.000 90.22476 190 LYS A CA 1
ATOM 1403 C C . LYS A 1 198 ? 8.95432 29.17509 104.93248 1.000 88.22795 190 LYS A C 1
ATOM 1404 O O . LYS A 1 198 ? 8.80567 28.51287 103.89855 1.000 86.58300 190 LYS A O 1
ATOM 1406 N N . LEU A 1 199 ? 9.90127 28.89505 105.83150 1.000 89.02846 191 LEU A N 1
ATOM 1407 C CA . LEU A 1 199 ? 10.72802 27.70002 105.70161 1.000 81.94337 191 LEU A CA 1
ATOM 1408 C C . LEU A 1 199 ? 9.89667 26.43961 105.88754 1.000 87.01713 191 LEU A C 1
ATOM 1409 O O . LEU A 1 199 ? 9.97140 25.50971 105.07659 1.000 86.33340 191 LEU A O 1
ATOM 1414 N N . GLU A 1 200 ? 9.10110 26.39019 106.96031 1.000 91.31482 192 GLU A N 1
ATOM 1415 C CA . GLU A 1 200 ? 8.27308 25.21651 107.21794 1.000 91.41644 192 GLU A CA 1
ATOM 1416 C C . GLU A 1 200 ? 7.30287 24.96126 106.07002 1.000 87.47507 192 GLU A C 1
ATOM 1417 O O . GLU A 1 200 ? 7.06519 23.80630 105.69695 1.000 86.73800 192 GLU A O 1
ATOM 1419 N N . LYS A 1 201 ? 6.73954 26.02706 105.48911 1.000 89.50777 193 LYS A N 1
ATOM 1420 C CA . LYS A 1 201 ? 5.84012 25.85373 104.35149 1.000 87.25114 193 LYS A CA 1
ATOM 1421 C C . LYS A 1 201 ? 6.56407 25.24566 103.15715 1.000 87.44371 193 LYS A C 1
ATOM 1422 O O . LYS A 1 201 ? 5.96726 24.47651 102.39432 1.000 86.81964 193 LYS A O 1
ATOM 1424 N N . CYS A 1 202 ? 7.85015 25.56187 102.98888 1.000 85.38812 194 CYS A N 1
ATOM 1425 C CA . CYS A 1 202 ? 8.61495 24.98748 101.88742 1.000 81.17423 194 CYS A CA 1
ATOM 1426 C C . CYS A 1 202 ? 8.97263 23.52903 102.15562 1.000 81.58782 194 CYS A C 1
ATOM 1427 O O . CYS A 1 202 ? 8.90792 22.69487 101.24606 1.000 88.34835 194 CYS A O 1
ATOM 1430 N N . CYS A 1 203 ? 9.36549 23.20221 103.39018 1.000 83.19990 195 CYS A N 1
ATOM 1431 C CA . CYS A 1 203 ? 9.58556 21.80240 103.74592 1.000 82.61831 195 CYS A CA 1
ATOM 1432 C C . CYS A 1 203 ? 8.31695 20.98330 103.54136 1.000 88.82575 195 CYS A C 1
ATOM 1433 O O . CYS A 1 203 ? 8.37711 19.81627 103.13472 1.000 92.87972 195 CYS A O 1
ATOM 1436 N N . GLU A 1 204 ? 7.15641 21.58343 103.81543 1.000 86.43823 196 GLU A N 1
ATOM 1437 C CA . GLU A 1 204 ? 5.88588 20.89142 103.64297 1.000 87.44776 196 GLU A CA 1
ATOM 1438 C C . GLU A 1 204 ? 5.51009 20.74776 102.17461 1.000 89.13397 196 GLU A C 1
ATOM 1439 O O . GLU A 1 204 ? 4.86706 19.76069 101.79811 1.000 94.50774 196 GLU A O 1
ATOM 1441 N N . LYS A 1 205 ? 5.89537 21.71048 101.33410 1.000 87.70729 197 LYS A N 1
ATOM 1442 C CA . LYS A 1 205 ? 5.55474 21.61566 99.91922 1.000 87.76328 197 LYS A CA 1
ATOM 1443 C C . LYS A 1 205 ? 6.43426 20.60829 99.19407 1.000 89.46144 197 LYS A C 1
ATOM 1444 O O . LYS A 1 205 ? 5.99969 20.01148 98.20372 1.000 94.43994 197 LYS A O 1
ATOM 1446 N N . TYR A 1 206 ? 7.66188 20.39831 99.66839 1.000 86.81128 198 TYR A N 1
ATOM 1447 C CA . TYR A 1 206 ? 8.63101 19.56249 98.97184 1.000 89.85532 198 TYR A CA 1
ATOM 1448 C C . TYR A 1 206 ? 8.92489 18.26225 99.70967 1.000 91.04766 198 TYR A C 1
ATOM 1449 O O . TYR A 1 206 ? 9.95183 17.62889 99.44608 1.000 93.51233 198 TYR A O 1
ATOM 1458 N N . ASP A 1 207 ? 8.04375 17.85561 100.62604 1.000 92.77599 199 ASP A N 1
ATOM 1459 C CA . ASP A 1 207 ? 8.13932 16.55819 101.29938 1.000 96.57111 199 ASP A CA 1
ATOM 1460 C C . ASP A 1 207 ? 9.51505 16.35971 101.93084 1.000 90.77293 199 ASP A C 1
ATOM 1461 O O . ASP A 1 207 ? 10.12835 15.29634 101.81863 1.000 87.96519 199 ASP A O 1
ATOM 1466 N N . VAL A 1 208 ? 10.00307 17.39655 102.60346 1.000 91.07995 200 VAL A N 1
ATOM 1467 C CA . VAL A 1 208 ? 11.36311 17.40619 103.13811 1.000 94.42427 200 VAL A CA 1
ATOM 1468 C C . VAL A 1 208 ? 11.39679 16.72409 104.50179 1.000 97.31782 200 VAL A C 1
ATOM 1469 O O . VAL A 1 208 ? 10.65633 17.12331 105.41371 1.000 96.69895 200 VAL A O 1
ATOM 1473 N N . PRO A 1 209 ? 12.22181 15.69232 104.67977 1.000 95.60629 201 PRO A N 1
ATOM 1474 C CA . PRO A 1 209 ? 12.36268 15.06897 105.99988 1.000 94.36797 201 PRO A CA 1
ATOM 1475 C C . PRO A 1 209 ? 13.05639 15.99396 106.99050 1.000 102.86635 201 PRO A C 1
ATOM 1476 O O . PRO A 1 209 ? 13.70070 16.98130 106.62531 1.000 99.88346 201 PRO A O 1
ATOM 1480 N N . SER A 1 210 ? 12.93927 15.63306 108.27066 1.000 107.95792 202 SER A N 1
ATOM 1481 C CA . SER A 1 210 ? 13.33030 16.54176 109.34958 1.000 105.74540 202 SER A CA 1
ATOM 1482 C C . SER A 1 210 ? 14.84006 16.55631 109.58574 1.000 107.64926 202 SER A C 1
ATOM 1483 O O . SER A 1 210 ? 15.51465 17.55102 109.29860 1.000 108.92115 202 SER A O 1
ATOM 1486 N N . ASN A 1 211 ? 15.38472 15.46861 110.12020 1.000 97.34938 203 ASN A N 1
ATOM 1487 C CA . ASN A 1 211 ? 16.74262 15.48074 110.67223 1.000 96.97558 203 ASN A CA 1
ATOM 1488 C C . ASN A 1 211 ? 17.76651 14.91300 109.69634 1.000 88.77559 203 ASN A C 1
ATOM 1489 O O . ASN A 1 211 ? 18.54364 14.02404 110.03593 1.000 87.04943 203 ASN A O 1
ATOM 1491 N N . VAL A 1 212 ? 17.793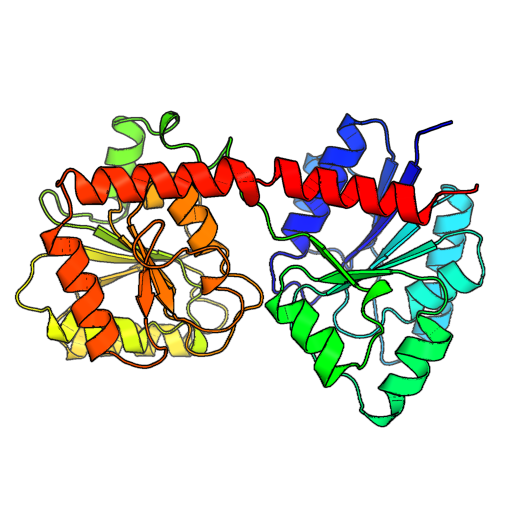07 15.43008 108.47013 1.000 88.95894 204 VAL A N 1
ATOM 1492 C CA . VAL A 1 212 ? 18.75341 14.96840 107.46626 1.000 80.25281 204 VAL A CA 1
ATOM 1493 C C . VAL A 1 212 ? 19.22799 16.14750 106.64285 1.000 77.81928 204 VAL A C 1
ATOM 1494 O O . VAL A 1 212 ? 18.51913 17.15192 106.47599 1.000 80.11537 204 VAL A O 1
ATOM 1498 N N . PRO A 1 213 ? 20.44611 16.05058 106.11030 1.000 75.39981 205 PRO A N 1
ATOM 1499 C CA . PRO A 1 213 ? 20.96748 17.11781 105.24435 1.000 71.36460 205 PRO A CA 1
ATOM 1500 C C . PRO A 1 213 ? 20.23572 17.17647 103.91052 1.000 69.09646 205 PRO A C 1
ATOM 1501 O O . PRO A 1 213 ? 19.89478 16.14978 103.32002 1.000 71.79300 205 PRO A O 1
ATOM 1505 N N . ILE A 1 214 ? 20.01116 18.39573 103.42892 1.000 62.52469 206 ILE A N 1
ATOM 1506 C CA . ILE A 1 214 ? 19.24824 18.64100 102.20982 1.000 64.86744 206 ILE A CA 1
ATOM 1507 C C . ILE A 1 214 ? 20.20929 19.08117 101.11498 1.000 63.85203 206 ILE A C 1
ATOM 1508 O O . ILE A 1 214 ? 20.95672 20.05044 101.28874 1.000 63.72883 206 ILE A O 1
ATOM 1513 N N . ILE A 1 215 ? 20.18405 18.37603 99.98802 1.000 62.04443 207 ILE A N 1
ATOM 1514 C CA . ILE A 1 215 ? 21.01783 18.69033 98.83434 1.000 58.37571 207 ILE A CA 1
ATOM 1515 C C . ILE A 1 215 ? 20.12725 19.28102 97.75235 1.000 60.68412 207 ILE A C 1
ATOM 1516 O O . ILE A 1 215 ? 19.20916 18.61504 97.26352 1.000 66.52579 207 ILE A O 1
ATOM 1521 N N . LEU A 1 216 ? 20.39206 20.52320 97.37505 1.000 55.00111 208 LEU A N 1
ATOM 1522 C CA . LEU A 1 216 ? 19.62878 21.18902 96.33187 1.000 56.66898 208 LEU A CA 1
ATOM 1523 C C . LEU A 1 216 ? 20.46664 21.25621 95.06453 1.000 58.18144 208 LEU A C 1
ATOM 1524 O O . LEU A 1 216 ? 21.57619 21.79934 95.07810 1.000 58.28063 208 LEU A O 1
ATOM 1529 N N . MET A 1 217 ? 19.94204 20.69577 93.97689 1.000 58.68407 209 MET A N 1
ATOM 1530 C CA . MET A 1 217 ? 20.50832 20.94790 92.65752 1.000 58.72259 209 MET A CA 1
ATOM 1531 C C . MET A 1 217 ? 19.52110 21.78051 91.85381 1.000 57.07337 209 MET A C 1
ATOM 1532 O O . MET A 1 217 ? 18.58809 21.22899 91.24814 1.000 58.41171 209 MET A O 1
ATOM 1537 N N . PRO A 1 218 ? 19.66114 23.09639 91.83558 1.000 57.48307 210 PRO A N 1
ATOM 1538 C CA . PRO A 1 218 ? 18.79467 23.95692 91.01297 1.000 58.14021 210 PRO A CA 1
ATOM 1539 C C . PRO A 1 218 ? 19.36359 24.07582 89.60160 1.000 55.30565 210 PRO A C 1
ATOM 1540 O O . PRO A 1 218 ? 20.10856 24.98721 89.25435 1.000 57.39467 210 PRO A O 1
ATOM 1544 N N . SER A 1 219 ? 19.02517 23.10085 88.77021 1.000 56.58773 211 SER A N 1
ATOM 1545 C CA . SER A 1 219 ? 19.49899 23.04158 87.39834 1.000 58.56138 211 SER A CA 1
ATOM 1546 C C . SER A 1 219 ? 18.33935 22.69650 86.48419 1.000 64.60775 211 SER A C 1
ATOM 1547 O O . SER A 1 219 ? 17.52693 21.82121 86.80252 1.000 62.91201 211 SER A O 1
ATOM 1550 N N . ARG A 1 220 ? 18.26541 23.39896 85.35528 1.000 64.22099 212 ARG A N 1
ATOM 1551 C CA . ARG A 1 220 ? 17.38210 22.99002 84.27387 1.000 63.54213 212 ARG A CA 1
ATOM 1552 C C . ARG A 1 220 ? 17.60606 21.51638 83.96143 1.000 65.57507 212 ARG A C 1
ATOM 1553 O O . ARG A 1 220 ? 18.74001 21.03219 83.95818 1.000 65.56067 212 ARG A O 1
ATOM 1561 N N . MET A 1 221 ? 16.51492 20.78955 83.72913 1.000 70.07495 213 MET A N 1
ATOM 1562 C CA . MET A 1 221 ? 16.60518 19.35398 83.46225 1.000 71.07226 213 MET A CA 1
ATOM 1563 C C . MET A 1 221 ? 17.02493 19.13722 82.00841 1.000 74.26653 213 MET A C 1
ATOM 1564 O O . MET A 1 221 ? 16.21541 18.84470 81.12514 1.000 82.10337 213 MET A O 1
ATOM 1569 N N . THR A 1 222 ? 18.32677 19.28523 81.76167 1.000 75.12906 214 THR A N 1
ATOM 1570 C CA . THR A 1 222 ? 18.92676 18.95330 80.47724 1.000 78.16854 214 THR A CA 1
ATOM 1571 C C . THR A 1 222 ? 20.16488 18.09192 80.71148 1.000 78.03125 214 THR A C 1
ATOM 1572 O O . THR A 1 222 ? 20.71510 18.04746 81.81473 1.000 80.97540 214 THR A O 1
ATOM 1576 N N . SER A 1 223 ? 20.59819 17.39798 79.65364 1.000 85.50694 215 SER A N 1
ATOM 1577 C CA . SER A 1 223 ? 21.58095 16.32693 79.81814 1.000 84.28274 215 SER A CA 1
ATOM 1578 C C . SER A 1 223 ? 22.91953 16.85303 80.32273 1.000 81.70662 215 SER A C 1
ATOM 1579 O O . SER A 1 223 ? 23.52784 16.25774 81.21991 1.000 84.07461 215 SER A O 1
ATOM 1582 N N . TRP A 1 224 ? 23.39566 17.96418 79.76853 1.000 72.60455 216 TRP A N 1
ATOM 1583 C CA . TRP A 1 224 ? 24.72260 18.45510 80.11925 1.000 71.20970 216 TRP A CA 1
ATOM 1584 C C . TRP A 1 224 ? 24.78043 19.11959 81.49280 1.000 73.91908 216 TRP A C 1
ATOM 1585 O O . TRP A 1 224 ? 25.85722 19.57560 81.89679 1.000 67.56316 216 TRP A O 1
ATOM 1596 N N . LYS A 1 225 ? 23.66501 19.17694 82.22568 1.000 76.59970 217 LYS A N 1
ATOM 1597 C CA . LYS A 1 225 ? 23.68293 19.74357 83.56823 1.000 67.01648 217 LYS A CA 1
ATOM 1598 C C . LYS A 1 225 ? 24.29149 18.80526 84.60211 1.000 65.06033 217 LYS A C 1
ATOM 1599 O O . LYS A 1 225 ? 24.71193 19.27466 85.66407 1.000 69.07735 217 LYS A O 1
ATOM 1605 N N . GLY A 1 226 ? 24.33487 17.50354 84.33219 1.000 64.65360 218 GLY A N 1
ATOM 1606 C CA . GLY A 1 226 ? 24.99945 16.56104 85.20959 1.000 65.73508 218 GLY A CA 1
ATOM 1607 C C . GLY A 1 226 ? 24.11552 15.79483 86.17170 1.000 66.21591 218 GLY A C 1
ATOM 1608 O O . GLY A 1 226 ? 24.64528 15.15032 87.08593 1.000 61.18213 218 GLY A O 1
ATOM 1609 N N . HIS A 1 227 ? 22.79199 15.83791 85.99481 1.000 66.35337 219 HIS A N 1
ATOM 1610 C CA . HIS A 1 227 ? 21.89461 15.10362 86.88053 1.000 60.43776 219 HIS A CA 1
ATOM 1611 C C . HIS A 1 227 ? 22.29525 13.63938 86.99521 1.000 64.14954 219 HIS A C 1
ATOM 1612 O O . HIS A 1 227 ? 22.33550 13.08509 88.09860 1.000 68.22832 219 HIS A O 1
ATOM 1619 N N . LEU A 1 228 ? 22.60866 12.99898 85.86574 1.000 68.73325 220 LEU A N 1
ATOM 1620 C CA . LEU A 1 228 ? 22.97400 11.58568 85.89526 1.000 69.38271 220 LEU A CA 1
ATOM 1621 C C . LEU A 1 228 ? 24.21648 11.34733 86.74760 1.000 69.21643 220 LEU A C 1
ATOM 1622 O O . LEU A 1 228 ? 24.29438 10.34959 87.47665 1.000 66.34491 220 LEU A O 1
ATOM 1627 N N . VAL A 1 229 ? 25.19340 12.25883 86.67962 1.000 67.89338 221 VAL A N 1
ATOM 1628 C CA . VAL A 1 229 ? 26.41938 12.09755 87.45882 1.000 65.90111 221 VAL A CA 1
ATOM 1629 C C . VAL A 1 229 ? 26.12732 12.21758 88.94852 1.000 65.51805 221 VAL A C 1
ATOM 1630 O O . VAL A 1 229 ? 26.67775 11.46849 89.76391 1.000 66.33473 221 VAL A O 1
ATOM 1634 N N . LEU A 1 230 ? 25.25839 13.15821 89.32779 1.000 64.47940 222 LEU A N 1
ATOM 1635 C CA . LEU A 1 230 ? 24.90258 13.31361 90.73467 1.000 63.89872 222 LEU A CA 1
ATOM 1636 C C . LEU A 1 230 ? 24.14299 12.09775 91.25350 1.000 67.40656 222 LEU A C 1
ATOM 1637 O O . LEU A 1 230 ? 24.34461 11.67883 92.39988 1.000 67.84580 222 LEU A O 1
ATOM 1642 N N . VAL A 1 231 ? 23.27005 11.51331 90.42760 1.000 65.81322 223 VAL A N 1
ATOM 1643 C CA . VAL A 1 231 ? 22.51678 10.34450 90.87051 1.000 68.52653 223 VAL A CA 1
ATOM 1644 C C . VAL A 1 231 ? 23.44777 9.15606 91.07914 1.000 70.73275 223 VAL A C 1
ATOM 1645 O O . VAL A 1 231 ? 23.33281 8.42707 92.07181 1.000 66.34233 223 VAL A O 1
ATOM 1649 N N . GLU A 1 232 ? 24.39307 8.94577 90.16129 1.000 68.39357 224 GLU A N 1
ATOM 1650 C CA . GLU A 1 232 ? 25.37584 7.89120 90.37836 1.000 69.85050 224 GLU A CA 1
ATOM 1651 C C . GLU A 1 232 ? 26.26694 8.20560 91.57512 1.000 71.62827 224 GLU A C 1
ATOM 1652 O O . GLU A 1 232 ? 26.73607 7.28424 92.25377 1.000 75.92500 224 GLU A O 1
ATOM 1654 N N . ALA A 1 233 ? 26.49628 9.49119 91.86243 1.000 70.04250 225 ALA A N 1
ATOM 1655 C CA . ALA A 1 233 ? 27.30037 9.85666 93.02659 1.000 71.13806 225 ALA A CA 1
ATOM 1656 C C . ALA A 1 233 ? 26.53646 9.60971 94.32177 1.000 73.08478 225 ALA A C 1
ATOM 1657 O O . ALA A 1 233 ? 27.07852 9.03812 95.27462 1.000 72.62140 225 ALA A O 1
ATOM 1659 N N . LEU A 1 234 ? 25.27173 10.03556 94.37554 1.000 70.98012 226 LEU A N 1
ATOM 1660 C CA . LEU A 1 234 ? 24.45868 9.81268 95.56495 1.000 71.90620 226 LEU A CA 1
ATOM 1661 C C . LEU A 1 234 ? 24.15913 8.33856 95.79751 1.000 81.11894 226 LEU A C 1
ATOM 1662 O O . LEU A 1 234 ? 23.82543 7.95935 96.92555 1.000 88.52092 226 LEU A O 1
ATOM 1667 N N . SER A 1 235 ? 24.26035 7.50204 94.76133 1.000 78.24249 227 SER A N 1
ATOM 1668 C CA . SER A 1 235 ? 24.12226 6.06532 94.96639 1.000 79.20966 227 SER A CA 1
ATOM 1669 C C . SER A 1 235 ? 25.31475 5.50947 95.73404 1.000 80.81644 227 SER A C 1
ATOM 1670 O O . SER A 1 235 ? 25.16062 4.60638 96.56517 1.000 84.11278 227 SER A O 1
ATOM 1673 N N . LYS A 1 236 ? 26.51250 6.03957 95.46900 1.000 78.59102 228 LYS A N 1
ATOM 1674 C CA . LYS A 1 236 ? 27.70205 5.66054 96.22290 1.000 81.92569 228 LYS A CA 1
ATOM 1675 C C . LYS A 1 236 ? 27.62336 6.08090 97.68473 1.000 80.70781 228 LYS A C 1
ATOM 1676 O O . LYS A 1 236 ? 28.47619 5.66808 98.48067 1.000 79.01358 228 LYS A O 1
ATOM 1682 N N . LEU A 1 237 ? 26.63142 6.89109 98.05281 1.000 79.82056 229 LEU A N 1
ATOM 1683 C CA . LEU A 1 237 ? 26.42033 7.31779 99.42934 1.000 86.18188 229 LEU A CA 1
ATOM 1684 C C . LEU A 1 237 ? 25.06433 6.84807 99.95101 1.000 89.70669 229 LEU A C 1
ATOM 1685 O O . LEU A 1 237 ? 24.44475 7.51810 100.78019 1.000 90.42378 229 LEU A O 1
ATOM 1690 N N . LYS A 1 238 ? 24.59339 5.69064 99.47226 1.000 92.22237 230 LYS A N 1
ATOM 1691 C CA . LYS A 1 238 ? 23.30595 5.15893 99.91237 1.000 93.81823 230 LYS A CA 1
ATOM 1692 C C . LYS A 1 238 ? 23.27684 4.87195 101.40983 1.000 97.46649 230 LYS A C 1
ATOM 1693 O O . LYS A 1 238 ? 22.18908 4.72917 101.98239 1.000 90.41005 230 LYS A O 1
ATOM 1695 N N . HIS A 1 239 ? 24.44476 4.78791 102.05476 1.000 97.15950 231 HIS A N 1
ATOM 1696 C CA . HIS A 1 239 ? 24.49881 4.57383 103.49586 1.000 89.34893 231 HIS A CA 1
ATOM 1697 C C . HIS A 1 239 ? 24.22100 5.85156 104.28016 1.000 91.20262 231 HIS A C 1
ATOM 1698 O O . HIS A 1 239 ? 23.63003 5.78814 105.36201 1.000 93.99498 231 HIS A O 1
ATOM 1705 N N . ARG A 1 240 ? 24.62563 7.01021 103.76816 1.000 90.19851 232 ARG A N 1
ATOM 1706 C CA . ARG A 1 240 ? 24.30952 8.25547 104.45088 1.000 84.17661 232 ARG A CA 1
ATOM 1707 C C . ARG A 1 240 ? 22.82554 8.57066 104.31347 1.000 82.09423 232 ARG A C 1
ATOM 1708 O O . ARG A 1 240 ? 22.19304 8.27049 103.29705 1.000 80.12442 232 ARG A O 1
ATOM 1716 N N . ASP A 1 241 ? 22.26759 9.17546 105.35554 1.000 80.34571 233 ASP A N 1
ATOM 1717 C CA . ASP A 1 241 ? 20.91246 9.70049 105.29688 1.000 82.85859 233 ASP A CA 1
ATOM 1718 C C . ASP A 1 241 ? 20.96594 11.12360 104.75362 1.000 83.11402 233 ASP A C 1
ATOM 1719 O O . ASP A 1 241 ? 21.75982 11.94441 105.22420 1.000 78.90725 233 ASP A O 1
ATOM 1721 N N . PHE A 1 242 ? 20.14100 11.40359 103.74914 1.000 83.16390 234 PHE A N 1
ATOM 1722 C CA . PHE A 1 242 ? 20.09692 12.71984 103.12354 1.000 77.79923 234 PHE A CA 1
ATOM 1723 C C . PHE A 1 242 ? 18.80532 12.82539 102.32210 1.000 80.56062 234 PHE A C 1
ATOM 1724 O O . PHE A 1 242 ? 18.01677 11.87824 102.24783 1.000 82.33291 234 PHE A O 1
ATOM 1732 N N . TYR A 1 243 ? 18.59965 13.98959 101.71021 1.000 78.39701 235 TYR A N 1
ATOM 1733 C CA . TYR A 1 243 ? 17.44042 14.20987 100.85208 1.000 77.35304 235 TYR A CA 1
ATOM 1734 C C . TYR A 1 243 ? 17.81966 15.22258 99.78403 1.000 73.51811 235 TYR A C 1
ATOM 1735 O O . TYR A 1 243 ? 18.13817 16.37173 100.10226 1.000 68.31451 235 TYR A O 1
ATOM 1744 N N . CYS A 1 244 ? 17.78275 14.80123 98.52398 1.000 76.68532 236 CYS A N 1
ATOM 1745 C CA . CYS A 1 244 ? 18.23045 15.62486 97.41065 1.000 69.37588 236 CYS A CA 1
ATOM 1746 C C . CYS A 1 244 ? 17.04215 16.13071 96.60675 1.000 68.70141 236 CYS A C 1
ATOM 1747 O O . CYS A 1 244 ? 16.18605 15.34249 96.19115 1.000 75.75661 236 CYS A O 1
ATOM 1750 N N . LEU A 1 245 ? 17.01011 17.43941 96.37235 1.000 66.16400 237 LEU A N 1
ATOM 1751 C CA . LEU A 1 245 ? 15.96630 18.08942 95.59123 1.000 72.97953 237 LEU A CA 1
ATOM 1752 C C . LEU A 1 245 ? 16.53576 18.57283 94.26410 1.000 72.65752 237 LEU A C 1
ATOM 1753 O O . LEU A 1 245 ? 17.50775 19.33784 94.24068 1.000 66.39482 237 LEU A O 1
ATOM 1758 N N . MET A 1 246 ? 15.92455 18.13221 93.16617 1.000 73.44383 238 MET A N 1
ATOM 1759 C CA . MET A 1 246 ? 16.26281 18.59404 91.82344 1.000 71.29512 238 MET A CA 1
ATOM 1760 C C . MET A 1 246 ? 15.13452 19.49461 91.33866 1.000 70.71754 238 MET A C 1
ATOM 1761 O O . MET A 1 246 ? 14.05961 19.00557 90.97214 1.000 73.76271 238 MET A O 1
ATOM 1766 N N . VAL A 1 247 ? 15.37343 20.80429 91.33587 1.000 62.88322 239 VAL A N 1
ATOM 1767 C CA . VAL A 1 247 ? 14.35753 21.78001 90.96092 1.000 67.79677 239 VAL A CA 1
ATOM 1768 C C . VAL A 1 247 ? 14.83119 22.53964 89.72909 1.000 70.60193 239 VAL A C 1
ATOM 1769 O O . VAL A 1 247 ? 15.96755 23.02875 89.68648 1.000 68.92465 239 VAL A O 1
ATOM 1773 N N . GLY A 1 248 ? 13.95839 22.62902 88.73645 1.000 74.86510 240 GLY A N 1
ATOM 1774 C CA . GLY A 1 248 ? 14.27344 23.24897 87.46536 1.000 74.46984 240 GLY A CA 1
ATOM 1775 C C . GLY A 1 248 ? 13.27117 22.82328 86.42096 1.000 80.31891 240 GLY A C 1
ATOM 1776 O O . GLY A 1 248 ? 12.46460 21.91609 86.63077 1.000 82.39723 240 GLY A O 1
ATOM 1777 N N . ASP A 1 249 ? 13.32761 23.50490 85.27704 1.000 81.67354 241 ASP A N 1
ATOM 1778 C CA . ASP A 1 249 ? 12.39331 23.20460 84.19900 1.000 86.35923 241 ASP A CA 1
ATOM 1779 C C . ASP A 1 249 ? 12.53073 21.75324 83.76840 1.000 81.00411 241 ASP A C 1
ATOM 1780 O O . ASP A 1 249 ? 13.63567 21.21453 83.69076 1.000 76.18132 241 ASP A O 1
ATOM 1785 N N . ILE A 1 250 ? 11.39550 21.11735 83.49673 1.000 82.09818 242 ILE A N 1
ATOM 1786 C CA . ILE A 1 250 ? 11.38784 19.72346 83.07732 1.000 85.11275 242 ILE A CA 1
ATOM 1787 C C . ILE A 1 250 ? 10.53412 19.59777 81.82445 1.000 88.86454 242 ILE A C 1
ATOM 1788 O O . ILE A 1 250 ? 9.93013 18.54933 81.56582 1.000 88.12024 242 ILE A O 1
ATOM 1793 N N . SER A 1 251 ? 10.48898 20.66301 81.03490 1.000 90.63735 243 SER A N 1
ATOM 1794 C CA . SER A 1 251 ? 9.61786 20.73199 79.86897 1.000 92.24270 243 SER A CA 1
ATOM 1795 C C . SER A 1 251 ? 10.36902 20.81261 78.55101 1.000 93.07230 243 SER A C 1
ATOM 1796 O O . SER A 1 251 ? 9.96158 20.16813 77.57937 1.000 87.44568 243 SER A O 1
ATOM 1799 N N . ARG A 1 252 ? 11.45179 21.59830 78.48784 1.000 91.17602 244 ARG A N 1
ATOM 1800 C CA . ARG A 1 252 ? 12.18350 21.76125 77.23444 1.000 81.00820 244 ARG A CA 1
ATOM 1801 C C . ARG A 1 252 ? 12.84052 20.46052 76.79303 1.000 87.97136 244 ARG A C 1
ATOM 1802 O O . ARG A 1 252 ? 12.94539 20.19683 75.58902 1.000 91.13607 244 ARG A O 1
ATOM 1804 N N . HIS A 1 253 ? 13.28070 19.63991 77.74295 1.000 87.00568 245 HIS A N 1
ATOM 1805 C CA . HIS A 1 253 ? 13.87398 18.33409 77.46312 1.000 86.03367 245 HIS A CA 1
ATOM 1806 C C . HIS A 1 253 ? 13.17139 17.29566 78.32844 1.000 91.51906 245 HIS A C 1
ATOM 1807 O O . HIS A 1 253 ? 13.76771 16.72009 79.24631 1.000 92.95134 245 HIS A O 1
ATOM 1814 N N . PRO A 1 254 ? 11.89066 17.02815 78.05449 1.000 92.75221 246 PRO A N 1
ATOM 1815 C CA . PRO A 1 254 ? 11.14070 16.10438 78.91805 1.000 95.99660 246 PRO A CA 1
ATOM 1816 C C . PRO A 1 254 ? 11.59179 14.66611 78.78131 1.000 99.27562 246 PRO A C 1
ATOM 1817 O O . PRO A 1 254 ? 11.52346 13.91431 79.76143 1.000 99.05190 246 PRO A O 1
ATOM 1821 N N . ASN A 1 255 ? 12.02924 14.26298 77.58414 1.000 105.24509 247 ASN A N 1
ATOM 1822 C CA . ASN A 1 255 ? 12.57510 12.92533 77.37987 1.000 104.65564 247 ASN A CA 1
ATOM 1823 C C . ASN A 1 255 ? 13.66641 12.61271 78.39578 1.000 102.91910 247 ASN A C 1
ATOM 1824 O O . ASN A 1 255 ? 13.69964 11.52003 78.97326 1.000 101.54105 247 ASN A O 1
ATOM 1829 N N . PHE A 1 256 ? 14.55481 13.57767 78.64166 1.000 104.90922 248 PHE A N 1
ATOM 1830 C CA . PHE A 1 256 ? 15.65096 13.38564 79.58475 1.000 102.60334 248 PHE A CA 1
ATOM 1831 C C . PHE A 1 256 ? 15.15390 13.27618 81.02337 1.000 96.97957 248 PHE A C 1
ATOM 1832 O O . PHE A 1 256 ? 15.75316 12.55446 81.82921 1.000 93.71237 248 PHE A O 1
ATOM 1840 N N . THR A 1 257 ? 14.06663 13.97551 81.36255 1.000 96.86581 249 THR A N 1
ATOM 1841 C CA . THR A 1 257 ? 13.55909 13.94747 82.73201 1.000 92.58572 249 THR A CA 1
ATOM 1842 C C . THR A 1 257 ? 13.09595 12.54837 83.11681 1.000 94.52987 249 THR A C 1
ATOM 1843 O O . THR A 1 257 ? 13.42395 12.04873 84.19956 1.000 92.72992 249 THR A O 1
ATOM 1847 N N . ASN A 1 258 ? 12.32015 11.90236 82.24153 1.000 92.64903 250 ASN A N 1
ATOM 1848 C CA . ASN A 1 258 ? 11.89587 10.53381 82.50961 1.000 94.76028 250 ASN A CA 1
ATOM 1849 C C . ASN A 1 258 ? 13.09148 9.59693 82.60970 1.000 99.33034 250 ASN A C 1
ATOM 1850 O O . ASN A 1 258 ? 13.05533 8.61995 83.36729 1.000 102.44537 250 ASN A O 1
ATOM 1852 N N . ARG A 1 259 ? 14.16078 9.88661 81.86526 1.000 99.24244 251 ARG A N 1
ATOM 1853 C CA . ARG A 1 259 ? 15.36875 9.07132 81.93840 1.000 98.29244 251 ARG A CA 1
ATOM 1854 C C . ARG A 1 259 ? 15.99310 9.14265 83.32592 1.000 92.49562 251 ARG A C 1
ATOM 1855 O O . ARG A 1 259 ? 16.36786 8.11664 83.90673 1.000 89.91684 251 ARG A O 1
ATOM 1863 N N . VAL A 1 260 ? 16.11323 10.35338 83.87268 1.000 91.94966 252 VAL A N 1
ATOM 1864 C CA . VAL A 1 260 ? 16.70134 10.51632 85.19725 1.000 85.65264 252 VAL A CA 1
ATOM 1865 C C . VAL A 1 260 ? 15.82213 9.86086 86.25300 1.000 87.78011 252 VAL A C 1
ATOM 1866 O O . VAL A 1 260 ? 16.29774 9.05613 87.06262 1.000 86.11032 252 VAL A O 1
ATOM 1870 N N . LYS A 1 261 ? 14.52361 10.18814 86.25281 1.000 91.06226 253 LYS A N 1
ATOM 1871 C CA . LYS A 1 261 ? 13.60418 9.61259 87.23103 1.000 86.04300 253 LYS A CA 1
ATOM 1872 C C . LYS A 1 261 ? 13.67222 8.09381 87.23665 1.000 85.58191 253 LYS A C 1
ATOM 1873 O O . LYS A 1 261 ? 13.50278 7.46757 88.28974 1.000 76.77555 253 LYS A O 1
ATOM 1875 N N . GLU A 1 262 ? 13.93982 7.48854 86.07503 1.000 90.71899 254 GLU A N 1
ATOM 1876 C CA . GLU A 1 262 ? 14.09362 6.03896 86.00471 1.000 95.42219 254 GLU A CA 1
ATOM 1877 C C . GLU A 1 262 ? 15.38551 5.58686 86.67672 1.000 92.30597 254 GLU A C 1
ATOM 1878 O O . GLU A 1 262 ? 15.38550 4.61464 87.44079 1.000 92.81198 254 GLU A O 1
ATOM 1880 N N . LEU A 1 263 ? 16.49669 6.27804 86.40709 1.000 89.02025 255 LEU A N 1
ATOM 1881 C CA . LEU A 1 263 ? 17.76162 5.89949 87.02931 1.000 86.30431 255 LEU A CA 1
ATOM 1882 C C . LEU A 1 263 ? 17.67404 5.99902 88.54517 1.000 85.07552 255 LEU A C 1
ATOM 1883 O O . LEU A 1 263 ? 18.17859 5.12713 89.26190 1.000 82.19509 255 LEU A O 1
ATOM 1888 N N . ILE A 1 264 ? 17.03017 7.05389 89.05015 1.000 85.54307 256 ILE A N 1
ATOM 1889 C CA . ILE A 1 264 ? 16.75915 7.14600 90.48149 1.000 84.77464 256 ILE A CA 1
ATOM 1890 C C . ILE A 1 264 ? 15.94371 5.94240 90.93927 1.000 89.16702 256 ILE A C 1
ATOM 1891 O O . ILE A 1 264 ? 16.18601 5.37755 92.01435 1.000 88.32017 256 ILE A O 1
ATOM 1896 N N . ALA A 1 265 ? 14.98257 5.51409 90.11819 1.000 84.69034 257 ALA A N 1
ATOM 1897 C CA . ALA A 1 265 ? 14.13843 4.38611 90.49437 1.000 88.96863 257 ALA A CA 1
ATOM 1898 C C . ALA A 1 265 ? 14.93256 3.08470 90.51246 1.000 94.77930 257 ALA A C 1
ATOM 1899 O O . ALA A 1 265 ? 14.92746 2.35929 91.51496 1.000 92.58029 257 ALA A O 1
ATOM 1901 N N . ASN A 1 266 ? 15.63246 2.77797 89.41253 1.000 93.24502 258 ASN A N 1
ATOM 1902 C CA . ASN A 1 266 ? 16.36725 1.51966 89.31203 1.000 92.24262 258 ASN A CA 1
ATOM 1903 C C . ASN A 1 266 ? 17.47298 1.40792 90.35401 1.000 93.41123 258 ASN A C 1
ATOM 1904 O O . ASN A 1 266 ? 17.88834 0.29092 90.68258 1.000 96.86967 258 ASN A O 1
ATOM 1906 N N . LEU A 1 267 ? 17.95450 2.53103 90.88152 1.000 93.28627 259 LEU A N 1
ATOM 1907 C CA . LEU A 1 267 ? 18.91784 2.53213 91.97280 1.000 91.59030 259 LEU A CA 1
ATOM 1908 C C . LEU A 1 267 ? 18.25224 2.62722 93.34323 1.000 97.20479 259 LEU A C 1
ATOM 1909 O O . LEU A 1 267 ? 18.94861 2.84721 94.34147 1.000 97.83943 259 LEU A O 1
ATOM 1914 N N . LYS A 1 268 ? 16.92628 2.46468 93.40706 1.000 97.32343 260 LYS A N 1
ATOM 1915 C CA . LYS A 1 268 ? 16.17838 2.44397 94.66825 1.000 98.26522 260 LYS A CA 1
ATOM 1916 C C . LYS A 1 268 ? 16.46409 3.68877 95.50471 1.000 91.44523 260 LYS A C 1
ATOM 1917 O O . LYS A 1 268 ? 16.67055 3.62000 96.71751 1.000 95.71851 260 LYS A O 1
ATOM 1919 N N . LEU A 1 269 ? 16.48204 4.84432 94.84293 1.000 90.78508 261 LEU A N 1
ATOM 1920 C CA . LEU A 1 269 ? 16.74190 6.11724 95.50357 1.000 89.63409 261 LEU A CA 1
ATOM 1921 C C . LEU A 1 269 ? 15.54296 7.05572 95.42323 1.000 90.51479 261 LEU A C 1
ATOM 1922 O O . LEU A 1 269 ? 15.68887 8.26188 95.64444 1.000 94.56429 261 LEU A O 1
ATOM 1927 N N . GLN A 1 270 ? 14.35627 6.52110 95.11913 1.000 92.39311 262 GLN A N 1
ATOM 1928 C CA . GLN A 1 270 ? 13.16144 7.34674 94.97366 1.000 90.32400 262 GLN A CA 1
ATOM 1929 C C . GLN A 1 270 ? 12.83898 8.13932 96.23497 1.000 94.48074 262 GLN A C 1
ATOM 1930 O O . GLN A 1 270 ? 12.14993 9.16264 96.15238 1.000 92.06289 262 GLN A O 1
ATOM 1932 N N . ASN A 1 271 ? 13.32567 7.69776 97.39279 1.000 109.83027 263 ASN A N 1
ATOM 1933 C CA . ASN A 1 271 ? 13.03852 8.33966 98.66725 1.000 111.76236 263 ASN A CA 1
ATOM 1934 C C . ASN A 1 271 ? 14.12834 9.30749 99.10883 1.000 111.60772 263 ASN A C 1
ATOM 1935 O O . ASN A 1 271 ? 13.96982 9.96754 100.14120 1.000 112.10015 263 ASN A O 1
ATOM 1940 N N . LYS A 1 272 ? 15.22927 9.40553 98.36183 1.000 99.90431 264 LYS A N 1
ATOM 1941 C CA . LYS A 1 272 ? 16.29785 10.34108 98.67630 1.000 90.89265 264 LYS A CA 1
ATOM 1942 C C . LYS A 1 272 ? 16.52196 11.38939 97.59690 1.000 85.67560 264 LYS A C 1
ATOM 1943 O O . LYS A 1 272 ? 17.24114 12.36507 97.84408 1.000 78.78610 264 LYS A O 1
ATOM 1949 N N . ILE A 1 273 ? 15.94867 11.21371 96.41040 1.000 83.10868 265 ILE A N 1
ATOM 1950 C CA . ILE A 1 273 ? 16.05046 12.18750 95.33199 1.000 80.14498 265 ILE A CA 1
ATOM 1951 C C . ILE A 1 273 ? 14.67604 12.31326 94.69846 1.000 81.92587 265 ILE A C 1
ATOM 1952 O O . ILE A 1 273 ? 14.09170 11.30871 94.27931 1.000 86.56519 265 ILE A O 1
ATOM 1957 N N . GLN A 1 274 ? 14.15140 13.53450 94.63375 1.000 81.15602 266 GLN A N 1
ATOM 1958 C CA . GLN A 1 274 ? 12.87762 13.77001 93.97029 1.000 87.68856 266 GLN A CA 1
ATOM 1959 C C . GLN A 1 274 ? 12.97960 14.98787 93.06306 1.000 86.85438 266 GLN A C 1
ATOM 1960 O O . GLN A 1 274 ? 13.66268 15.96690 93.38460 1.000 79.27860 266 GLN A O 1
ATOM 1966 N N . ILE A 1 275 ? 12.28861 14.91187 91.92762 1.000 86.28693 267 ILE A N 1
ATOM 1967 C CA . ILE A 1 275 ? 12.37248 15.90652 90.86612 1.000 81.76463 267 ILE A CA 1
ATOM 1968 C C . ILE A 1 275 ? 11.12728 16.77999 90.91519 1.000 78.69317 267 ILE A C 1
ATOM 1969 O O . ILE A 1 275 ? 10.00369 16.27054 91.01147 1.000 77.74768 267 ILE A O 1
ATOM 1974 N N . PHE A 1 276 ? 11.32388 18.09413 90.84984 1.000 77.47506 268 PHE A N 1
ATOM 1975 C CA . PHE A 1 276 ? 10.23460 19.05422 90.92575 1.000 76.84452 268 PHE A CA 1
ATOM 1976 C C . PHE A 1 276 ? 10.34903 20.05577 89.78795 1.000 75.57008 268 PHE A C 1
ATOM 1977 O O . PHE A 1 276 ? 11.45083 20.40131 89.35207 1.000 75.55181 268 PHE A O 1
ATOM 1985 N N . GLY A 1 277 ? 9.19678 20.51608 89.31103 1.000 79.98708 269 GLY A N 1
ATOM 1986 C CA . GLY A 1 277 ? 9.16187 21.61775 88.36787 1.000 79.58787 269 GLY A CA 1
ATOM 1987 C C . GLY A 1 277 ? 9.74436 22.88614 88.96534 1.000 84.50365 269 GLY A C 1
ATOM 1988 O O . GLY A 1 277 ? 10.07460 22.96857 90.14866 1.000 89.51586 269 GLY A O 1
ATOM 1989 N N . ASN A 1 278 ? 9.85935 23.90528 88.11575 1.000 94.44170 270 ASN A N 1
ATOM 1990 C CA . ASN A 1 278 ? 10.59059 25.10851 88.49270 1.000 102.55831 270 ASN A CA 1
ATOM 1991 C C . ASN A 1 278 ? 10.02391 25.72173 89.77003 1.000 104.33784 270 ASN A C 1
ATOM 1992 O O . ASN A 1 278 ? 8.82421 25.64204 90.05314 1.000 100.00909 270 ASN A O 1
ATOM 1997 N N . ASP A 1 279 ? 10.91356 26.32626 90.55176 1.000 104.09986 271 ASP A N 1
ATOM 1998 C CA . ASP A 1 279 ? 10.56635 26.85994 91.86046 1.000 103.97285 271 ASP A CA 1
ATOM 1999 C C . ASP A 1 279 ? 10.21558 28.33482 91.73330 1.000 101.31204 271 ASP A C 1
ATOM 2000 O O . ASP A 1 279 ? 11.03608 29.13584 91.27206 1.000 98.17525 271 ASP A O 1
ATOM 2002 N N . SER A 1 280 ? 8.99580 28.68583 92.14122 1.000 105.03226 272 SER A N 1
ATOM 2003 C CA . SER A 1 280 ? 8.57609 30.08187 92.13237 1.000 108.08418 272 SER A CA 1
ATOM 2004 C C . SER A 1 280 ? 9.49168 30.92651 93.00744 1.000 108.68156 272 SER A C 1
ATOM 2005 O O . SER A 1 280 ? 10.09144 31.90422 92.54634 1.000 105.00217 272 SER A O 1
ATOM 2008 N N . ASP A 1 281 ? 9.61377 30.55796 94.27693 1.000 112.46489 273 ASP A N 1
ATOM 2009 C CA . ASP A 1 281 ? 10.44710 31.27642 95.23421 1.000 112.13304 273 ASP A CA 1
ATOM 2010 C C . ASP A 1 281 ? 11.62535 30.36768 95.57059 1.000 107.73090 273 ASP A C 1
ATOM 2011 O O . ASP A 1 281 ? 11.53435 29.49429 96.43570 1.000 105.27537 273 ASP A O 1
ATOM 2016 N N . ILE A 1 282 ? 12.73891 30.58054 94.86704 1.000 88.28800 274 ILE A N 1
ATOM 2017 C CA . ILE A 1 282 ? 13.90965 29.73782 95.04967 1.000 73.97760 274 ILE A CA 1
ATOM 2018 C C . ILE A 1 282 ? 14.64407 30.08279 96.33788 1.000 69.48912 274 ILE A C 1
ATOM 2019 O O . ILE A 1 282 ? 15.46901 29.29253 96.81066 1.000 68.33192 274 ILE A O 1
ATOM 2024 N N . ILE A 1 283 ? 14.34664 31.23661 96.93726 1.000 71.74465 275 ILE A N 1
ATOM 2025 C CA . ILE A 1 283 ? 15.07057 31.66020 98.13194 1.000 64.69943 275 ILE A CA 1
ATOM 2026 C C . ILE A 1 283 ? 14.77503 30.72334 99.30203 1.000 65.35636 275 ILE A C 1
ATOM 2027 O O . ILE A 1 283 ? 15.68882 30.28029 100.00700 1.000 62.74436 275 ILE A O 1
ATOM 2032 N N . ASN A 1 284 ? 13.50005 30.38894 99.51680 1.000 68.14912 276 ASN A N 1
ATOM 2033 C CA . ASN A 1 284 ? 13.15773 29.45416 100.58353 1.000 68.05231 276 ASN A CA 1
ATOM 2034 C C . ASN A 1 284 ? 13.71070 28.06209 100.32012 1.000 66.09319 276 ASN A C 1
ATOM 2035 O O . ASN A 1 284 ? 13.94063 27.30581 101.26846 1.000 66.59816 276 ASN A O 1
ATOM 2040 N N . LEU A 1 285 ? 13.93707 27.70988 99.05755 1.000 66.98803 277 LEU A N 1
ATOM 2041 C CA . LEU A 1 285 ? 14.52455 26.41294 98.75319 1.000 66.97942 277 LEU A CA 1
ATOM 2042 C C . LEU A 1 285 ? 16.01164 26.38951 99.07174 1.000 62.19941 277 LEU A C 1
ATOM 2043 O O . LEU A 1 285 ? 16.53917 25.35943 99.50384 1.000 60.24041 277 LEU A O 1
ATOM 2048 N N . TYR A 1 286 ? 16.70651 27.50664 98.85768 1.000 59.67390 278 TYR A N 1
ATOM 2049 C CA . TYR A 1 286 ? 18.08578 27.60164 99.32139 1.000 56.28262 278 TYR A CA 1
ATOM 2050 C C . TYR A 1 286 ? 18.14487 27.53105 100.84186 1.000 60.63977 278 TYR A C 1
ATOM 2051 O O . TYR A 1 286 ? 18.95825 26.79438 101.41260 1.000 59.07607 278 TYR A O 1
ATOM 2060 N N . GLY A 1 287 ? 17.26669 28.28063 101.51406 1.000 59.08805 279 GLY A N 1
ATOM 2061 C CA . GLY A 1 287 ? 17.30839 28.34938 102.96318 1.000 57.63157 279 GLY A CA 1
ATOM 2062 C C . GLY A 1 287 ? 17.13971 27.00737 103.64387 1.000 63.50406 279 GLY A C 1
ATOM 2063 O O . GLY A 1 287 ? 17.71513 26.77657 104.71274 1.000 64.10579 279 GLY A O 1
ATOM 2064 N N . ILE A 1 288 ? 16.35044 26.10535 103.04612 1.000 64.97657 280 ILE A N 1
ATOM 2065 C CA . ILE A 1 288 ? 16.14900 24.78483 103.64373 1.000 63.93469 280 ILE A CA 1
ATOM 2066 C C . ILE A 1 288 ? 17.26539 23.81821 103.30121 1.000 58.83659 280 ILE A C 1
ATOM 2067 O O . ILE A 1 288 ? 17.32024 22.72302 103.87441 1.000 62.98743 280 ILE A O 1
ATOM 2072 N N . SER A 1 289 ? 18.15993 24.19289 102.39819 1.000 56.77781 281 SER A N 1
ATOM 2073 C CA . SER A 1 289 ? 19.22477 23.31153 101.95574 1.000 59.31017 281 SER A CA 1
ATOM 2074 C C . SER A 1 289 ? 20.51575 23.60851 102.70677 1.000 56.18565 281 SER A C 1
ATOM 2075 O O . SER A 1 289 ? 20.71649 24.69520 103.25211 1.000 57.35490 281 SER A O 1
ATOM 2078 N N . ASP A 1 290 ? 21.39557 22.61335 102.72690 1.000 51.69562 282 ASP A N 1
ATOM 2079 C CA . ASP A 1 290 ? 22.72197 22.75081 103.30536 1.000 50.50485 282 ASP A CA 1
ATOM 2080 C C . ASP A 1 290 ? 23.83737 22.68746 102.27357 1.000 53.44504 282 ASP A C 1
ATOM 2081 O O . ASP A 1 290 ? 24.88601 23.29939 102.48257 1.000 55.69611 282 ASP A O 1
ATOM 2086 N N . ILE A 1 291 ? 23.63675 21.97385 101.16434 1.000 54.03048 283 ILE A N 1
ATOM 2087 C CA . ILE A 1 291 ? 24.64383 21.82072 100.11873 1.000 53.97523 283 ILE A CA 1
ATOM 2088 C C . ILE A 1 291 ? 23.99260 22.07760 98.76472 1.000 53.14671 283 ILE A C 1
ATOM 2089 O O . ILE A 1 291 ? 22.94581 21.49649 98.45975 1.000 58.82102 283 ILE A O 1
ATOM 2094 N N . ILE A 1 292 ? 24.61768 22.93181 97.94993 1.000 52.20239 284 ILE A N 1
ATOM 2095 C CA . ILE A 1 292 ? 24.13595 23.26433 96.61039 1.000 49.51279 284 ILE A CA 1
ATOM 2096 C C . ILE A 1 292 ? 25.07225 22.64081 95.58476 1.000 51.26401 284 ILE A C 1
ATOM 2097 O O . ILE A 1 292 ? 26.29358 22.63203 95.77503 1.000 52.27590 284 ILE A O 1
ATOM 2102 N N . ILE A 1 293 ? 24.50560 22.13956 94.48667 1.000 50.28165 285 ILE A N 1
ATOM 2103 C CA . ILE A 1 293 ? 25.25773 21.35966 93.50741 1.000 52.07872 285 ILE A CA 1
ATOM 2104 C C . ILE A 1 293 ? 25.11263 21.98489 92.12638 1.000 56.01617 285 ILE A C 1
ATOM 2105 O O . ILE A 1 293 ? 23.99147 22.18091 91.64144 1.000 61.12604 285 ILE A O 1
ATOM 2110 N N . SER A 1 294 ? 26.24482 22.28906 91.49552 1.000 54.51196 286 SER A N 1
ATOM 2111 C CA . SER A 1 294 ? 26.33467 22.46465 90.05202 1.000 52.70109 286 SER A CA 1
ATOM 2112 C C . SER A 1 294 ? 27.24010 21.36661 89.52435 1.000 53.35408 286 SER A C 1
ATOM 2113 O O . SER A 1 294 ? 28.41516 21.29337 89.90057 1.000 49.75688 286 SER A O 1
ATOM 2116 N N . ALA A 1 295 ? 26.69604 20.51330 88.66584 1.000 58.52359 287 ALA A N 1
ATOM 2117 C CA . ALA A 1 295 ? 27.40367 19.32609 88.20937 1.000 54.76722 287 ALA A CA 1
ATOM 2118 C C . ALA A 1 295 ? 27.54446 19.30227 86.69378 1.000 58.10950 287 ALA A C 1
ATOM 2119 O O . ALA A 1 295 ? 27.65841 18.23159 86.09652 1.000 63.76970 287 ALA A O 1
ATOM 2121 N N . SER A 1 296 ? 27.53714 20.47559 86.06287 1.000 56.73018 288 SER A N 1
ATOM 2122 C CA . SER A 1 296 ? 27.53418 20.54470 84.60719 1.000 60.13577 288 SER A CA 1
ATOM 2123 C C . SER A 1 296 ? 28.79392 19.90522 84.04025 1.000 62.84976 288 SER A C 1
ATOM 2124 O O . SER A 1 296 ? 29.90229 20.14352 84.52846 1.000 60.09740 288 SER A O 1
ATOM 2127 N N . ILE A 1 297 ? 28.61794 19.07585 83.01005 1.000 60.10205 289 ILE A N 1
ATOM 2128 C CA . ILE A 1 297 ? 29.73859 18.40662 82.36631 1.000 60.51910 289 ILE A CA 1
ATOM 2129 C C . ILE A 1 297 ? 30.15758 19.09152 81.07708 1.000 65.87138 289 ILE A C 1
ATOM 2130 O O . ILE A 1 297 ? 31.14631 18.67854 80.45651 1.000 68.43359 289 ILE A O 1
ATOM 2135 N N . GLU A 1 298 ? 29.42708 20.11866 80.64765 1.000 66.81957 290 GLU A N 1
ATOM 2136 C CA . GLU A 1 298 ? 29.82300 21.00753 79.57368 1.000 63.12757 290 GLU A CA 1
ATOM 2137 C C . GLU A 1 298 ? 29.89544 22.43161 80.11236 1.000 66.86847 290 GLU A C 1
ATOM 2138 O O . GLU A 1 298 ? 29.07586 22.81437 80.95490 1.000 68.03699 290 GLU A O 1
ATOM 2144 N N . PRO A 1 299 ? 30.86700 23.22690 79.67231 1.000 66.15096 291 PRO A N 1
ATOM 2145 C CA . PRO A 1 299 ? 31.16085 24.48156 80.37308 1.000 63.57471 291 PRO A CA 1
ATOM 2146 C C . PRO A 1 299 ? 30.01698 25.47452 80.28066 1.000 69.62473 291 PRO A C 1
ATOM 2147 O O . PRO A 1 299 ? 29.26291 25.51027 79.30483 1.000 71.64390 291 PRO A O 1
ATOM 2151 N N . GLU A 1 300 ? 29.89400 26.28484 81.32572 1.000 72.42327 292 GLU A N 1
ATOM 2152 C CA . GLU A 1 300 ? 28.91786 27.36084 81.38090 1.000 72.69195 292 GLU A CA 1
ATOM 2153 C C . GLU A 1 300 ? 29.64887 28.68795 81.48465 1.000 68.32166 292 GLU A C 1
ATOM 2154 O O . GLU A 1 300 ? 30.68681 28.78316 82.14713 1.000 69.76490 292 GLU A O 1
ATOM 2160 N N . ALA A 1 301 ? 29.10389 29.70849 80.82182 1.000 62.53289 293 ALA A N 1
ATOM 2161 C CA . ALA A 1 301 ? 29.72842 31.02448 80.85446 1.000 62.13620 293 ALA A CA 1
ATOM 2162 C C . ALA A 1 301 ? 29.86823 31.53177 82.28424 1.000 61.98266 293 ALA A C 1
ATOM 2163 O O . ALA A 1 301 ? 30.86537 32.17456 82.63128 1.000 51.24137 293 ALA A O 1
ATOM 2165 N N . PHE A 1 302 ? 28.87861 31.24457 83.12707 1.000 71.39902 294 PHE A N 1
ATOM 2166 C CA . PHE A 1 302 ? 28.92841 31.57916 84.54237 1.000 73.94452 294 PHE A CA 1
ATOM 2167 C C . PHE A 1 302 ? 27.93216 30.69122 85.27408 1.000 75.38071 294 PHE A C 1
ATOM 2168 O O . PHE A 1 302 ? 26.87409 30.35620 84.72962 1.000 76.05970 294 PHE A O 1
ATOM 2176 N N . GLY A 1 303 ? 28.28039 30.30773 86.49935 1.000 62.99337 295 GLY A N 1
ATOM 2177 C CA . GLY A 1 303 ? 27.40446 29.47104 87.29169 1.000 61.97481 295 GLY A CA 1
ATOM 2178 C C . GLY A 1 303 ? 26.47869 30.29488 88.15951 1.000 60.23299 295 GLY A C 1
ATOM 2179 O O . GLY A 1 303 ? 26.82628 30.63485 89.29462 1.000 59.01828 295 GLY A O 1
ATOM 2180 N N . ARG A 1 304 ? 25.29698 30.62231 87.62832 1.000 63.36805 296 ARG A N 1
ATOM 2181 C CA . ARG A 1 304 ? 24.34853 31.46489 88.35162 1.000 53.03751 296 ARG A CA 1
ATOM 2182 C C . ARG A 1 304 ? 24.03202 30.89453 89.72757 1.000 49.76441 296 ARG A C 1
ATOM 2183 O O . ARG A 1 304 ? 24.09673 31.60691 90.73650 1.000 48.91698 296 ARG A O 1
ATOM 2191 N N . THR A 1 305 ? 23.69007 29.60281 89.78769 1.000 50.67455 297 THR A N 1
ATOM 2192 C CA . THR A 1 305 ? 23.30420 28.99736 91.05797 1.000 49.48107 297 THR A CA 1
ATOM 2193 C C . THR A 1 305 ? 24.47142 28.87217 92.02535 1.000 49.01558 297 THR A C 1
ATOM 2194 O O . THR A 1 305 ? 24.24215 28.72892 93.22978 1.000 47.33527 297 THR A O 1
ATOM 2198 N N . ILE A 1 306 ? 25.71078 28.91730 91.53644 1.000 47.40056 298 ILE A N 1
ATOM 2199 C CA . ILE A 1 306 ? 26.84926 28.95849 92.44623 1.000 43.56426 298 ILE A CA 1
ATOM 2200 C C . ILE A 1 306 ? 26.85366 30.26753 93.21843 1.000 46.85525 298 ILE A C 1
ATOM 2201 O O . ILE A 1 306 ? 26.90333 30.28378 94.45514 1.000 45.51602 298 ILE A O 1
ATOM 2206 N N . ILE A 1 307 ? 26.79727 31.38522 92.49558 1.000 45.74960 299 ILE A N 1
ATOM 2207 C CA . ILE A 1 307 ? 26.76862 32.69053 93.14237 1.000 47.64640 299 ILE A CA 1
ATOM 2208 C C . ILE A 1 307 ? 25.53409 32.81585 94.03121 1.000 41.33583 299 ILE A C 1
ATOM 2209 O O . ILE A 1 307 ? 25.60807 33.33624 95.14985 1.000 37.76275 299 ILE A O 1
ATOM 2214 N N . GLU A 1 308 ? 24.38502 32.32852 93.55721 1.000 40.37278 300 GLU A N 1
ATOM 2215 C CA . GLU A 1 308 ? 23.17154 32.39230 94.36561 1.000 44.12897 300 GLU A CA 1
ATOM 2216 C C . GLU A 1 308 ? 23.31781 31.57608 95.64085 1.000 45.73209 300 GLU A C 1
ATOM 2217 O O . GLU A 1 308 ? 22.88660 32.00842 96.71623 1.000 45.20349 300 GLU A O 1
ATOM 2223 N N . GLY A 1 309 ? 23.92506 30.39291 95.54264 1.000 43.81026 301 GLY A N 1
ATOM 2224 C CA . GLY A 1 309 ? 24.13537 29.58486 96.73225 1.000 45.19345 301 GLY A CA 1
ATOM 2225 C C . GLY A 1 309 ? 25.13064 30.20746 97.69459 1.000 42.52114 301 GLY A C 1
ATOM 2226 O O . GLY A 1 309 ? 24.95144 30.14767 98.91349 1.000 40.08212 301 GLY A O 1
ATOM 2227 N N . GLN A 1 310 ? 26.19985 30.80117 97.16359 1.000 42.65491 302 GLN A N 1
ATOM 2228 C CA . GLN A 1 310 ? 27.15437 31.49038 98.02146 1.000 38.39725 302 GLN A CA 1
ATOM 2229 C C . GLN A 1 310 ? 26.49905 32.66219 98.73941 1.000 41.79687 302 GLN A C 1
ATOM 2230 O O . GLN A 1 310 ? 26.79340 32.92522 99.91090 1.000 44.43099 302 GLN A O 1
ATOM 2236 N N . ALA A 1 311 ? 25.60527 33.37913 98.05349 1.000 42.21059 303 ALA A N 1
ATOM 2237 C CA . ALA A 1 311 ? 24.89924 34.48124 98.69700 1.000 42.98792 303 ALA A CA 1
ATOM 2238 C C . ALA A 1 311 ? 24.06471 33.99954 99.87961 1.000 46.43063 303 ALA A C 1
ATOM 2239 O O . ALA A 1 311 ? 23.87521 34.74078 100.85213 1.000 41.95255 303 ALA A O 1
ATOM 2241 N N . MET A 1 312 ? 23.57068 32.76636 99.82352 1.000 44.10846 304 MET A N 1
ATOM 2242 C CA . MET A 1 312 ? 22.69759 32.23759 100.85612 1.000 42.34641 304 MET A CA 1
ATOM 2243 C C . MET A 1 312 ? 23.45780 31.52866 101.97125 1.000 44.56335 304 MET A C 1
ATOM 2244 O O . MET A 1 312 ? 22.83080 30.84365 102.78797 1.000 46.93759 304 MET A O 1
ATOM 2249 N N . LYS A 1 313 ? 24.78520 31.68097 102.02265 1.000 43.45291 305 LYS A N 1
ATOM 2250 C CA . LYS A 1 313 ? 25.62300 31.13202 103.10078 1.000 49.16637 305 LYS A CA 1
ATOM 2251 C C . LYS A 1 313 ? 25.56396 29.60302 103.13749 1.000 44.11196 305 LYS A C 1
ATOM 2252 O O . LYS A 1 313 ? 25.43451 28.99028 104.19858 1.000 44.35770 305 LYS A O 1
ATOM 2258 N N . LYS A 1 314 ? 25.68548 28.98319 101.96651 1.000 43.63373 306 LYS A N 1
ATOM 2259 C CA . LYS A 1 314 ? 25.61257 27.53480 101.83741 1.000 47.77986 306 LYS A CA 1
ATOM 2260 C C . LYS A 1 314 ? 26.97146 26.94679 101.47077 1.000 42.56655 306 LYS A C 1
ATOM 2261 O O . LYS A 1 314 ? 27.87380 27.64427 101.00323 1.000 38.50463 306 LYS A O 1
ATOM 2267 N N . LEU A 1 315 ? 27.11443 25.64491 101.69931 1.000 40.09765 307 LEU A N 1
ATOM 2268 C CA . LEU A 1 315 ? 28.25708 24.91708 101.16779 1.000 43.83398 307 LEU A CA 1
ATOM 2269 C C . LEU A 1 315 ? 27.98345 24.60061 99.70397 1.000 48.85053 307 LEU A C 1
ATOM 2270 O O . LEU A 1 315 ? 26.98161 23.95206 99.38139 1.000 51.06825 307 LEU A O 1
ATOM 2275 N N . VAL A 1 316 ? 28.86263 25.06658 98.82025 1.000 47.62979 308 VAL A N 1
ATOM 2276 C CA . VAL A 1 316 ? 28.64455 25.02361 97.37798 1.000 46.20233 308 VAL A CA 1
ATOM 2277 C C . VAL A 1 316 ? 29.67325 24.09823 96.74279 1.000 46.50869 308 VAL A C 1
ATOM 2278 O O . VAL A 1 316 ? 30.87549 24.21110 97.01451 1.000 46.85759 308 VAL A O 1
ATOM 2282 N N . ILE A 1 317 ? 29.19801 23.19792 95.88762 1.000 48.05318 309 ILE A N 1
ATOM 2283 C CA . ILE A 1 317 ? 30.03586 22.25377 95.15921 1.000 47.87800 309 ILE A CA 1
ATOM 2284 C C . ILE A 1 317 ? 29.74776 22.43205 93.67193 1.000 51.61667 309 ILE A C 1
ATOM 2285 O O . ILE A 1 317 ? 28.60948 22.22680 93.22981 1.000 52.86011 309 ILE A O 1
ATOM 2290 N N . ALA A 1 318 ? 30.76931 22.81743 92.90081 1.000 52.72136 310 ALA A N 1
ATOM 2291 C CA . ALA A 1 318 ? 30.61221 23.07606 91.47373 1.000 47.40028 310 ALA A CA 1
ATOM 2292 C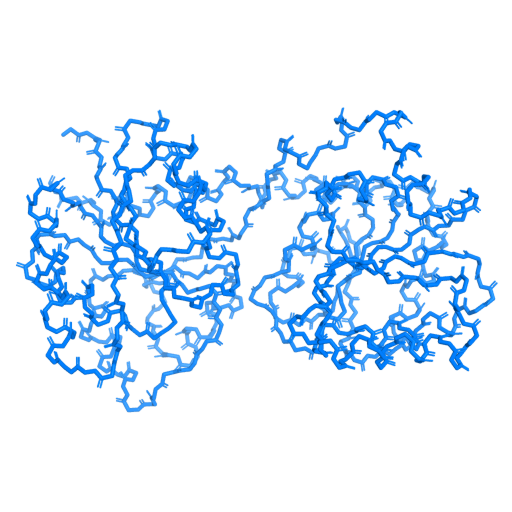 C . ALA A 1 318 ? 31.68962 22.35889 90.67250 1.000 51.61777 310 ALA A C 1
ATOM 2293 O O . ALA A 1 318 ? 32.82048 22.17505 91.13770 1.000 50.57191 310 ALA A O 1
ATOM 2295 N N . THR A 1 319 ? 31.32558 21.96036 89.45476 1.000 54.00583 311 THR A N 1
ATOM 2296 C CA . THR A 1 319 ? 32.28406 21.33251 88.55495 1.000 51.96523 311 THR A CA 1
ATOM 2297 C C . THR A 1 319 ? 33.26529 22.36697 88.03031 1.000 52.94713 311 THR A C 1
ATOM 2298 O O . THR A 1 319 ? 32.88699 23.49019 87.68844 1.000 57.37854 311 THR A O 1
ATOM 2302 N N . ASN A 1 320 ? 34.53729 21.98039 87.97271 1.000 51.40319 312 ASN A N 1
ATOM 2303 C CA . ASN A 1 320 ? 35.61084 22.88745 87.57476 1.000 55.11307 312 ASN A CA 1
ATOM 2304 C C . ASN A 1 320 ? 35.63295 22.97545 86.05251 1.000 60.00129 312 ASN A C 1
ATOM 2305 O O . ASN A 1 320 ? 36.45032 22.35787 85.36645 1.000 66.41147 312 ASN A O 1
ATOM 2310 N N . ILE A 1 321 ? 34.71726 23.77556 85.51517 1.000 60.59295 313 ILE A N 1
ATOM 2311 C CA . ILE A 1 321 ? 34.53664 23.83287 84.07016 1.000 61.71906 313 ILE A CA 1
ATOM 2312 C C . ILE A 1 321 ? 33.81349 25.11915 83.68684 1.000 64.04119 313 ILE A C 1
ATOM 2313 O O . ILE A 1 321 ? 32.81540 25.50066 84.31023 1.000 59.41141 313 ILE A O 1
ATOM 2318 N N . GLY A 1 322 ? 34.32419 25.80487 82.66869 1.000 64.72945 314 GLY A N 1
ATOM 2319 C CA . GLY A 1 322 ? 33.71862 27.05523 82.26805 1.000 57.96215 314 GLY A CA 1
ATOM 2320 C C . GLY A 1 322 ? 33.86421 28.10695 83.34919 1.000 55.75201 314 GLY A C 1
ATOM 2321 O O . GLY A 1 322 ? 34.78872 28.08311 84.16903 1.000 60.77395 314 GLY A O 1
ATOM 2322 N N . GLY A 1 323 ? 32.92737 29.04558 83.35899 1.000 59.24580 315 GLY A N 1
ATOM 2323 C CA . GLY A 1 323 ? 32.93921 30.06295 84.38427 1.000 61.29012 315 GLY A CA 1
ATOM 2324 C C . GLY A 1 323 ? 32.27475 29.67607 85.68170 1.000 61.06558 315 GLY A C 1
ATOM 2325 O O . GLY A 1 323 ? 32.12863 30.52462 86.56490 1.000 64.90204 315 GLY A O 1
ATOM 2326 N N . ALA A 1 324 ? 31.87725 28.40682 85.82222 1.000 62.17770 316 ALA A N 1
ATOM 2327 C CA . ALA A 1 324 ? 31.09623 27.97267 86.97835 1.000 62.76209 316 ALA A CA 1
ATOM 2328 C C . ALA A 1 324 ? 31.91612 27.97133 88.26524 1.000 62.55728 316 ALA A C 1
ATOM 2329 O O . ALA A 1 324 ? 31.35410 28.13570 89.35545 1.000 56.58358 316 ALA A O 1
ATOM 2331 N N . VAL A 1 325 ? 33.23328 27.78072 88.16854 1.000 57.46691 317 VAL A N 1
ATOM 2332 C CA . VAL A 1 325 ? 34.09369 27.82096 89.34118 1.000 56.05632 317 VAL A CA 1
ATOM 2333 C C . VAL A 1 325 ? 34.74589 29.17969 89.52992 1.000 62.79927 317 VAL A C 1
ATOM 2334 O O . VAL A 1 325 ? 35.50834 29.36082 90.49099 1.000 58.86193 317 VAL A O 1
ATOM 2336 N N . GLU A 1 326 ? 34.46817 30.14525 88.64170 1.000 66.86683 318 GLU A N 1
ATOM 2337 C CA . GLU A 1 326 ? 35.13896 31.44412 88.70302 1.000 66.37861 318 GLU A CA 1
ATOM 2338 C C . GLU A 1 326 ? 34.89436 32.15820 90.02844 1.000 64.94391 318 GLU A C 1
ATOM 2339 O O . GLU A 1 326 ? 35.76478 32.89274 90.50987 1.000 65.08879 318 GLU A O 1
ATOM 2345 N N . THR A 1 327 ? 33.73054 31.95891 90.62985 1.000 55.64218 319 THR A N 1
ATOM 2346 C CA . THR A 1 327 ? 33.37992 32.62238 91.87579 1.000 53.32268 319 THR A CA 1
ATOM 2347 C C . THR A 1 327 ? 33.81266 31.85246 93.12165 1.000 50.59554 319 THR A C 1
ATOM 2348 O O . THR A 1 327 ? 33.52588 32.30611 94.23319 1.000 45.17277 319 THR A O 1
ATOM 2352 N N . ILE A 1 328 ? 34.49373 30.71538 92.97454 1.000 51.88796 320 ILE A N 1
ATOM 2353 C CA . ILE A 1 328 ? 34.78229 29.81413 94.08843 1.000 50.13563 320 ILE A CA 1
ATOM 2354 C C . ILE A 1 328 ? 36.27968 29.80928 94.35882 1.000 43.68581 320 ILE A C 1
ATOM 2355 O O . ILE A 1 328 ? 37.07171 29.38935 93.50769 1.000 49.13812 320 ILE A O 1
ATOM 2360 N N . ASN A 1 329 ? 36.66609 30.26634 95.54715 1.000 44.22941 321 ASN A N 1
ATOM 2361 C CA . ASN A 1 329 ? 38.02653 30.08415 96.04540 1.000 42.21251 321 ASN A CA 1
ATOM 2362 C C . ASN A 1 329 ? 38.04670 28.73720 96.75292 1.000 48.66666 321 ASN A C 1
ATOM 2363 O O . ASN A 1 329 ? 37.53616 28.59770 97.87120 1.000 45.85919 321 ASN A O 1
ATOM 2368 N N . ASN A 1 330 ? 38.63559 27.74573 96.08708 1.000 45.00727 322 ASN A N 1
ATOM 2369 C CA . ASN A 1 330 ? 38.49751 26.35432 96.48983 1.000 45.33165 322 ASN A CA 1
ATOM 2370 C C . ASN A 1 330 ? 38.90056 26.15780 97.94581 1.000 47.79352 322 ASN A C 1
ATOM 2371 O O . ASN A 1 330 ? 39.94982 26.63998 98.38475 1.000 47.40230 322 ASN A O 1
ATOM 2376 N N . ASN A 1 331 ? 38.03790 25.45672 98.69001 1.000 50.21561 323 ASN A N 1
ATOM 2377 C CA . ASN A 1 331 ? 38.19912 25.13990 100.10962 1.000 43.91645 323 ASN A CA 1
ATOM 2378 C C . ASN A 1 331 ? 38.12046 26.37298 101.00309 1.000 48.97276 323 ASN A C 1
ATOM 2379 O O . ASN A 1 331 ? 38.53729 26.32645 102.16374 1.000 47.22539 323 ASN A O 1
ATOM 2384 N N . ILE A 1 332 ? 37.57720 27.48059 100.50250 1.000 48.15961 324 ILE A N 1
ATOM 2385 C CA . ILE A 1 332 ? 37.50641 28.69850 101.29975 1.000 45.09683 324 ILE A CA 1
ATOM 2386 C C . ILE A 1 332 ? 36.12205 29.32502 101.17488 1.000 45.37084 324 ILE A C 1
ATOM 2387 O O . ILE A 1 332 ? 35.49694 29.67696 102.18079 1.000 46.88399 324 ILE A O 1
ATOM 2392 N N . THR A 1 333 ? 35.62046 29.45638 99.95122 1.000 45.03177 325 THR A N 1
ATOM 2393 C CA . THR A 1 333 ? 34.24563 29.88608 99.74244 1.000 43.87877 325 THR A CA 1
ATOM 2394 C C . THR A 1 333 ? 33.39111 28.81681 99.07798 1.000 43.34028 325 THR A C 1
ATOM 2395 O O . THR A 1 333 ? 32.21883 29.07491 98.78135 1.000 39.44525 325 THR A O 1
ATOM 2399 N N . GLY A 1 334 ? 33.93871 27.62848 98.86344 1.000 40.63455 326 GLY A N 1
ATOM 2400 C CA . GLY A 1 334 ? 33.23650 26.56660 98.17557 1.000 43.31955 326 GLY A CA 1
ATOM 2401 C C . GLY A 1 334 ? 34.22987 25.50401 97.74895 1.000 45.45752 326 GLY A C 1
ATOM 2402 O O . GLY A 1 334 ? 35.40060 25.53711 98.12820 1.000 46.09045 326 GLY A O 1
ATOM 2403 N N . PHE A 1 335 ? 33.74356 24.56871 96.93631 1.000 42.76344 327 PHE A N 1
ATOM 2404 C CA . PHE A 1 335 ? 34.56051 23.42995 96.53949 1.000 48.06176 327 PHE A CA 1
ATOM 2405 C C . PHE A 1 335 ? 34.44594 23.17192 95.04432 1.000 48.54085 327 PHE A C 1
ATOM 2406 O O . PHE A 1 335 ? 33.35445 23.26318 94.47200 1.000 46.93049 327 PHE A O 1
ATOM 2414 N N . HIS A 1 336 ? 35.58578 22.85905 94.42116 1.000 47.93114 328 HIS A N 1
ATOM 2415 C CA . HIS A 1 336 ? 35.65179 22.41863 93.03275 1.000 46.75453 328 HIS A CA 1
ATOM 2416 C C . HIS A 1 336 ? 35.63915 20.89926 92.97148 1.000 49.77575 328 HIS A C 1
ATOM 2417 O O . HIS A 1 336 ? 36.15946 20.22221 93.86233 1.000 50.20252 328 HIS A O 1
ATOM 2424 N N . VAL A 1 337 ? 35.04598 20.36326 91.90323 1.000 52.26392 329 VAL A N 1
ATOM 2425 C CA . VAL A 1 337 ? 35.14855 18.94256 91.58614 1.000 53.12398 329 VAL A CA 1
ATOM 2426 C C . VAL A 1 337 ? 35.41333 18.80063 90.09177 1.000 53.96077 329 VAL A C 1
ATOM 2427 O O . VAL A 1 337 ? 35.05459 19.67165 89.29449 1.000 56.67039 329 VAL A O 1
ATOM 2431 N N . GLU A 1 338 ? 36.06724 17.70250 89.71634 1.000 57.35469 330 GLU A N 1
ATOM 2432 C CA . GLU A 1 338 ? 36.24245 17.39084 88.30554 1.000 58.07998 330 GLU A CA 1
ATOM 2433 C C . GLU A 1 338 ? 34.89308 17.06320 87.66718 1.000 61.98092 330 GLU A C 1
ATOM 2434 O O . GLU A 1 338 ? 34.07603 16.34556 88.26023 1.000 54.53498 330 GLU A O 1
ATOM 2440 N N . PRO A 1 339 ? 34.63733 17.55486 86.45830 1.000 57.23116 331 PRO A N 1
ATOM 2441 C CA . PRO A 1 339 ? 33.35857 17.27229 85.80529 1.000 51.81679 331 PRO A CA 1
ATOM 2442 C C . PRO A 1 339 ? 33.28596 15.82761 85.34809 1.000 58.39705 331 PRO A C 1
ATOM 2443 O O . PRO A 1 339 ? 34.29313 15.21698 84.97886 1.000 58.36815 331 PRO A O 1
ATOM 2447 N N . ASN A 1 340 ? 32.06869 15.28430 85.37272 1.000 59.27127 332 ASN A N 1
ATOM 2448 C CA . ASN A 1 340 ? 31.80721 13.92744 84.89146 1.000 59.15251 332 ASN A CA 1
ATOM 2449 C C . ASN A 1 340 ? 32.66653 12.91113 85.64361 1.000 62.05796 332 ASN A C 1
ATOM 2450 O O . ASN A 1 340 ? 33.34799 12.07274 85.04892 1.000 65.18300 332 ASN A O 1
ATOM 2455 N N . ASN A 1 341 ? 32.63761 13.00393 86.97326 1.000 62.40846 333 ASN A N 1
ATOM 2456 C CA . ASN A 1 341 ? 33.42219 12.13241 87.85048 1.000 59.81920 333 ASN A CA 1
ATOM 2457 C C . ASN A 1 341 ? 32.56806 11.89190 89.09073 1.000 63.24960 333 ASN A C 1
ATOM 2458 O O . ASN A 1 341 ? 32.51852 12.73820 89.98904 1.000 65.33782 333 ASN A O 1
ATOM 2463 N N . ALA A 1 342 ? 31.88819 10.74286 89.12834 1.000 62.49149 334 ALA A N 1
ATOM 2464 C CA . ALA A 1 342 ? 30.92285 10.49237 90.19435 1.000 62.18126 334 ALA A CA 1
ATOM 2465 C C . ALA A 1 342 ? 31.61319 10.26335 91.53578 1.000 67.86523 334 ALA A C 1
ATOM 2466 O O . ALA A 1 342 ? 31.15989 10.77590 92.56815 1.000 64.60370 334 ALA A O 1
ATOM 2468 N N . GLU A 1 343 ? 32.70622 9.49554 91.54702 1.000 67.26408 335 GLU A N 1
ATOM 2469 C CA . GLU A 1 343 ? 33.42249 9.26377 92.79716 1.000 63.01257 335 GLU A CA 1
ATOM 2470 C C . GLU A 1 343 ? 33.90716 10.57807 93.39935 1.000 60.39168 335 GLU A C 1
ATOM 2471 O O . GLU A 1 343 ? 33.70966 10.83588 94.59124 1.000 63.17664 335 GLU A O 1
ATOM 2473 N N . ALA A 1 344 ? 34.53182 11.43111 92.58195 1.000 62.37427 336 ALA A N 1
ATOM 2474 C CA . ALA A 1 344 ? 35.02749 12.70970 93.08248 1.000 59.35018 336 ALA A CA 1
ATOM 2475 C C . ALA A 1 344 ? 33.89685 13.55309 93.64919 1.000 60.49051 336 ALA A C 1
ATOM 2476 O O . ALA A 1 344 ? 34.06449 14.22099 94.67582 1.000 66.63651 336 ALA A O 1
ATOM 2478 N N . LEU A 1 345 ? 32.73503 13.53087 92.99624 1.000 60.02116 337 LEU A N 1
ATOM 2479 C CA . LEU A 1 345 ? 31.58175 14.25742 93.51277 1.000 58.35561 337 LEU A CA 1
ATOM 2480 C C . LEU A 1 345 ? 31.04662 13.60367 94.78155 1.000 61.47096 337 LEU A C 1
ATOM 2481 O O . LEU A 1 345 ? 30.70943 14.29492 95.75141 1.000 59.11734 337 LEU A O 1
ATOM 2486 N N . ALA A 1 346 ? 30.97784 12.27125 94.79997 1.000 58.66798 338 ALA A N 1
ATOM 2487 C CA . ALA A 1 346 ? 30.43995 11.57911 95.96603 1.000 61.92475 338 ALA A CA 1
ATOM 2488 C C . ALA A 1 346 ? 31.31663 11.79748 97.19157 1.000 61.67151 338 ALA A C 1
ATOM 2489 O O . ALA A 1 346 ? 30.81012 11.92923 98.31170 1.000 62.75088 338 ALA A O 1
ATOM 2491 N N . GLN A 1 347 ? 32.63565 11.84204 96.99883 1.000 61.38036 339 GLN A N 1
ATOM 2492 C CA . GLN A 1 347 ? 33.53502 12.08476 98.11940 1.000 59.20407 339 GLN A CA 1
ATOM 2493 C C . GLN A 1 347 ? 33.40269 13.51294 98.64410 1.000 62.94655 339 GLN A C 1
ATOM 2494 O O . GLN A 1 347 ? 33.41593 13.73027 99.86178 1.000 59.58588 339 GLN A O 1
ATOM 2500 N N . LYS A 1 348 ? 33.26633 14.49951 97.74788 1.000 56.72115 340 LYS A N 1
ATOM 2501 C CA . LYS A 1 348 ? 33.10391 15.87956 98.20101 1.000 58.45455 340 LYS A CA 1
ATOM 2502 C C . LYS A 1 348 ? 31.79563 16.06295 98.95973 1.000 60.96604 340 LYS A C 1
ATOM 2503 O O . LYS A 1 348 ? 31.75474 16.76977 99.97428 1.000 59.02233 340 LYS A O 1
ATOM 2509 N N . ILE A 1 349 ? 30.71490 15.44042 98.48213 1.000 63.57981 341 ILE A N 1
ATOM 2510 C CA . ILE A 1 349 ? 29.44783 15.50395 99.20552 1.000 61.75949 341 ILE A CA 1
ATOM 2511 C C . ILE A 1 349 ? 29.59211 14.84537 100.56880 1.000 60.12001 341 ILE A C 1
ATOM 2512 O O . ILE A 1 349 ? 29.07248 15.34150 101.57657 1.000 58.96280 341 ILE A O 1
ATOM 2517 N N . ASP A 1 350 ? 30.31760 13.72719 100.62403 1.000 61.19677 342 ASP A N 1
ATOM 2518 C CA . ASP A 1 350 ? 30.56612 13.06975 101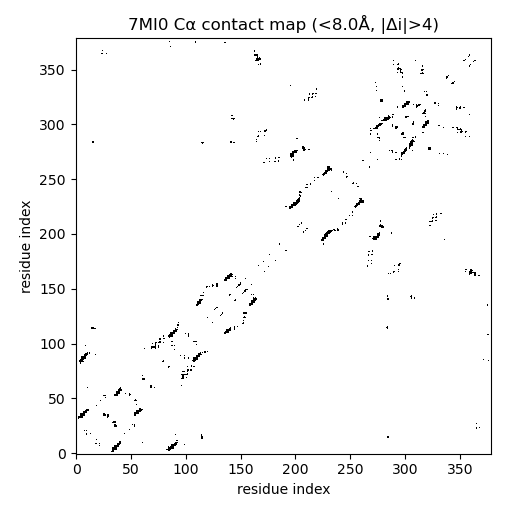.90083 1.000 60.63780 342 ASP A CA 1
ATOM 2519 C C . ASP A 1 350 ? 31.37181 13.97205 102.82691 1.000 60.47988 342 ASP A C 1
ATOM 2520 O O . ASP A 1 350 ? 31.09084 14.04730 104.02798 1.000 64.04089 342 ASP A O 1
ATOM 2525 N N . TYR A 1 351 ? 32.36164 14.68667 102.28352 1.000 59.83009 343 TYR A N 1
ATOM 2526 C CA . TYR A 1 351 ? 33.13916 15.60617 103.10920 1.000 58.02750 343 TYR A CA 1
ATOM 2527 C C . TYR A 1 351 ? 32.25578 16.68204 103.72286 1.000 58.52701 343 TYR A C 1
ATOM 2528 O O . TYR A 1 351 ? 32.39583 17.00883 104.90762 1.000 59.24580 343 TYR A O 1
ATOM 2537 N N . CYS A 1 352 ? 31.34736 17.25263 102.93224 1.000 53.07232 344 CYS A N 1
ATOM 2538 C CA . CYS A 1 352 ? 30.50216 18.32184 103.44962 1.000 53.89415 344 CYS A CA 1
ATOM 2539 C C . CYS A 1 352 ? 29.58627 17.81797 104.55742 1.000 62.38249 344 CYS A C 1
ATOM 2540 O O . CYS A 1 352 ? 29.36079 18.51893 105.55383 1.000 59.10829 344 CYS A O 1
ATOM 2543 N N . PHE A 1 353 ? 29.05617 16.60123 104.40677 1.000 61.15048 345 PHE A N 1
ATOM 2544 C CA . PHE A 1 353 ? 28.32140 15.97401 105.50000 1.000 60.49828 345 PHE A CA 1
ATOM 2545 C C . PHE A 1 353 ? 29.13909 15.99350 106.78759 1.000 62.93526 345 PHE A C 1
ATOM 2546 O O . PHE A 1 353 ? 28.62905 16.33708 107.86026 1.000 62.85187 345 PHE A O 1
ATOM 2554 N N . SER A 1 354 ? 30.42522 15.64859 106.69256 1.000 59.76836 346 SER A N 1
ATOM 2555 C CA . SER A 1 354 ? 31.24379 15.51671 107.88981 1.000 58.20807 346 SER A CA 1
ATOM 2556 C C . SER A 1 354 ? 31.59801 16.85820 108.51636 1.000 62.96645 346 SER A C 1
ATOM 2557 O O . SER A 1 354 ? 31.99908 16.88545 109.68518 1.000 65.35448 346 SER A O 1
ATOM 2560 N N . ILE A 1 355 ? 31.46852 17.96655 107.78515 1.000 59.25419 347 ILE A N 1
ATOM 2561 C CA . ILE A 1 355 ? 31.75722 19.28047 108.35267 1.000 57.05869 347 ILE A CA 1
ATOM 2562 C C . ILE A 1 355 ? 30.51569 20.13305 108.54985 1.000 61.33566 347 ILE A C 1
ATOM 2563 O O . ILE A 1 355 ? 30.62271 21.21307 109.15533 1.000 60.95999 347 ILE A O 1
ATOM 2568 N N . LEU A 1 356 ? 29.34873 19.69645 108.07585 1.000 59.76701 348 LEU A N 1
ATOM 2569 C CA . LEU A 1 356 ? 28.11991 20.43355 108.34859 1.000 57.84577 348 LEU A CA 1
ATOM 2570 C C . LEU A 1 356 ? 27.88396 20.53809 109.85079 1.000 62.59113 348 LEU A C 1
ATOM 2571 O O . LEU A 1 356 ? 27.85558 19.52899 110.56067 1.000 63.67496 348 LEU A O 1
ATOM 2576 N N . GLY A 1 357 ? 27.71429 21.76782 110.33238 1.000 64.45776 349 GLY A N 1
ATOM 2577 C CA . GLY A 1 357 ? 27.51117 22.03370 111.73829 1.000 54.97890 349 GLY A CA 1
ATOM 2578 C C . GLY A 1 357 ? 28.75351 22.46843 112.48222 1.000 65.77474 349 GLY A C 1
ATOM 2579 O O . GLY A 1 357 ? 28.63806 22.98731 113.59945 1.000 75.34769 349 GLY A O 1
ATOM 2580 N N . THR A 1 358 ? 29.93126 22.27861 111.89874 1.000 67.40814 350 THR A N 1
ATOM 2581 C CA . THR A 1 358 ? 31.17696 22.63578 112.55487 1.000 65.54848 350 THR A CA 1
ATOM 2582 C C . THR A 1 358 ? 31.49114 24.11647 112.34717 1.000 65.93000 350 THR A C 1
ATOM 2583 O O . THR A 1 358 ? 30.84507 24.81881 111.56265 1.000 64.01126 350 THR A O 1
ATOM 2587 N N . ASP A 1 359 ? 32.51192 24.58882 113.06733 1.000 61.82506 351 ASP A N 1
ATOM 2588 C CA . ASP A 1 359 ? 32.94628 25.97164 112.90985 1.000 58.76388 351 ASP A CA 1
ATOM 2589 C C . ASP A 1 359 ? 33.55727 26.21102 111.53775 1.000 57.41838 351 ASP A C 1
ATOM 2590 O O . ASP A 1 359 ? 33.52556 27.34123 111.03717 1.000 56.34503 351 ASP A O 1
ATOM 2595 N N . LEU A 1 360 ? 34.11360 25.16660 110.91770 1.000 58.86879 352 LEU A N 1
ATOM 2596 C CA . LEU A 1 360 ? 34.68749 25.31322 109.58377 1.000 53.00309 352 LEU A CA 1
ATOM 2597 C C . LEU A 1 360 ? 33.60337 25.57785 108.54868 1.000 52.76690 352 LEU A C 1
ATOM 2598 O O . LEU A 1 360 ? 33.73451 26.48693 107.72078 1.000 53.07769 352 LEU A O 1
ATOM 2603 N N . ALA A 1 361 ? 32.52890 24.78534 108.57084 1.000 53.27235 353 ALA A N 1
ATOM 2604 C CA . ALA A 1 361 ? 31.40319 25.05362 107.68359 1.000 49.92722 353 ALA A CA 1
ATOM 2605 C C . ALA A 1 361 ? 30.90635 26.48269 107.86144 1.000 53.05479 353 ALA A C 1
ATOM 2606 O O . ALA A 1 361 ? 30.71042 27.21164 106.87991 1.000 46.26462 353 ALA A O 1
ATOM 2608 N N . LYS A 1 362 ? 30.71567 26.90678 109.11705 1.000 54.43449 354 LYS A N 1
ATOM 2609 C CA . LYS A 1 362 ? 30.30547 28.28288 109.37689 1.000 50.34018 354 LYS A CA 1
ATOM 2610 C C . LYS A 1 362 ? 31.29505 29.26986 108.77000 1.000 48.03065 354 LYS A C 1
ATOM 2611 O O . LYS A 1 362 ? 30.88876 30.26063 108.15325 1.000 49.85802 354 LYS A O 1
ATOM 2613 N N . LYS A 1 363 ? 32.59815 28.99907 108.90353 1.000 45.08484 355 LYS A N 1
ATOM 2614 C CA . LYS A 1 363 ? 33.60240 29.89332 108.33164 1.000 45.29207 355 LYS A CA 1
ATOM 2615 C C . LYS A 1 363 ? 33.44015 30.00440 106.82043 1.000 48.58381 355 LYS A C 1
ATOM 2616 O O . LYS A 1 363 ? 33.37820 31.10918 106.26664 1.000 47.24721 355 LYS A O 1
ATOM 2622 N N . ILE A 1 364 ? 33.36569 28.85934 106.13946 1.000 46.52724 356 ILE A N 1
ATOM 2623 C CA . ILE A 1 364 ? 33.20001 28.84709 104.69108 1.000 46.44679 356 ILE A CA 1
ATOM 2624 C C . ILE A 1 364 ? 31.87215 29.47841 104.29242 1.000 48.29819 356 ILE A C 1
ATOM 2625 O O . ILE A 1 364 ? 31.79556 30.23012 103.31276 1.000 48.61001 356 ILE A O 1
ATOM 2630 N N . GLN A 1 365 ? 30.80329 29.17448 105.03157 1.000 44.81825 357 GLN A N 1
ATOM 2631 C CA . GLN A 1 365 ? 29.49785 29.73505 104.69939 1.000 43.12568 357 GLN A CA 1
ATOM 2632 C C . GLN A 1 365 ? 29.49944 31.25287 104.83344 1.000 47.45462 357 GLN A C 1
ATOM 2633 O O . GLN A 1 365 ? 29.00874 31.96538 103.94782 1.000 43.55330 357 GLN A O 1
ATOM 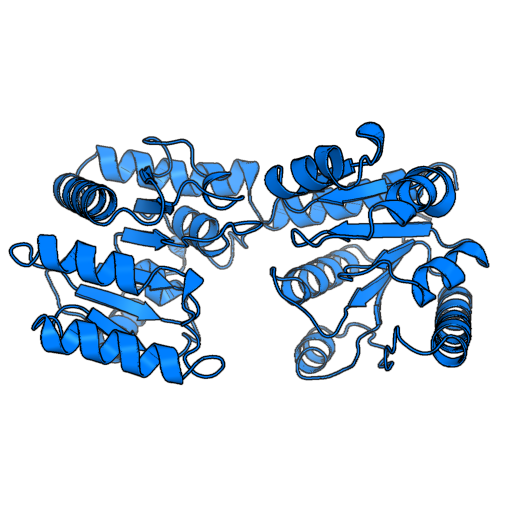2639 N N . GLU A 1 366 ? 30.05554 31.76652 105.93599 1.000 48.22747 358 GLU A N 1
ATOM 2640 C CA . GLU A 1 366 ? 30.18964 33.21086 106.09399 1.000 48.56019 358 GLU A CA 1
ATOM 2641 C C . GLU A 1 366 ? 31.05246 33.79982 104.98591 1.000 48.98081 358 GLU A C 1
ATOM 2642 O O . GLU A 1 366 ? 30.68819 34.80574 104.36558 1.000 49.49516 358 GLU A O 1
ATOM 2648 N N . ALA A 1 367 ? 32.20240 33.17412 104.71661 1.000 51.18076 359 ALA A N 1
ATOM 2649 C CA . ALA A 1 367 ? 33.09962 33.67593 103.68077 1.000 44.11850 359 ALA A CA 1
ATOM 2650 C C . ALA A 1 367 ? 32.43085 33.68785 102.31600 1.000 42.67541 359 ALA A C 1
ATOM 2651 O O . ALA A 1 367 ? 32.76286 34.52665 101.47143 1.000 41.38882 359 ALA A O 1
ATOM 2653 N N . ALA A 1 368 ? 31.48439 32.77438 102.08689 1.000 42.77429 360 ALA A N 1
ATOM 2654 C CA . ALA A 1 368 ? 30.85002 32.66796 100.77808 1.000 42.01444 360 ALA A CA 1
ATOM 2655 C C . ALA A 1 368 ? 29.95971 33.87181 100.49901 1.000 41.08060 360 ALA A C 1
ATOM 2656 O O . ALA A 1 368 ? 30.02511 34.46384 99.41750 1.000 40.44036 360 ALA A O 1
ATOM 2658 N N . ARG A 1 369 ? 29.11551 34.25361 101.45966 1.000 40.32092 361 ARG A N 1
ATOM 2659 C CA . ARG A 1 369 ? 28.30770 35.44562 101.24521 1.000 37.01758 361 ARG A CA 1
ATOM 2660 C C . ARG A 1 369 ? 29.16317 36.70497 101.24662 1.000 41.45807 361 ARG A C 1
ATOM 2661 O O . ARG A 1 369 ? 28.85469 37.66221 100.52460 1.000 41.20137 361 ARG A O 1
ATOM 2669 N N . HIS A 1 370 ? 30.24222 36.72297 102.03470 1.000 39.98610 362 HIS A N 1
ATOM 2670 C CA . HIS A 1 370 ? 31.13080 37.87838 102.02579 1.000 38.92176 362 HIS A CA 1
ATOM 2671 C C . HIS A 1 370 ? 31.71346 38.11369 100.63898 1.000 41.20371 362 HIS A C 1
ATOM 2672 O O . HIS A 1 370 ? 31.74531 39.25079 100.15458 1.000 39.95566 362 HIS A O 1
ATOM 2679 N N . THR A 1 371 ? 32.16551 37.05240 99.97188 1.000 42.32087 363 THR A N 1
ATOM 2680 C CA . THR A 1 371 ? 32.79592 37.26060 98.67589 1.000 40.27622 363 THR A CA 1
ATOM 2681 C C . THR A 1 371 ? 31.78195 37.69238 97.62548 1.000 40.15538 363 THR A C 1
ATOM 2682 O O . THR A 1 371 ? 32.13967 38.41117 96.68700 1.000 42.00562 363 THR A O 1
ATOM 2686 N N . VAL A 1 372 ? 30.51542 37.29924 97.77677 1.000 39.13243 364 VAL A N 1
ATOM 2687 C CA . VAL A 1 372 ? 29.50254 37.72895 96.82131 1.000 36.31317 364 VAL A CA 1
ATOM 2688 C C . VAL A 1 372 ? 29.17759 39.20383 97.02187 1.000 38.85097 364 VAL A C 1
ATOM 2689 O O . VAL A 1 372 ? 28.96649 39.94500 96.05436 1.000 42.21851 364 VAL A O 1
ATOM 2693 N N . ILE A 1 373 ? 29.15508 39.65957 98.27549 1.000 38.67195 365 ILE A N 1
ATOM 2694 C CA . ILE A 1 373 ? 28.89335 41.06792 98.55264 1.000 36.17109 365 ILE A CA 1
ATOM 2695 C C . ILE A 1 373 ? 30.05034 41.93680 98.08825 1.000 39.02297 365 ILE A C 1
ATOM 2696 O O . ILE A 1 373 ? 29.84126 43.06099 97.61336 1.000 46.65865 365 ILE A O 1
ATOM 2701 N N . ASN A 1 374 ? 31.27806 41.42482 98.18266 1.000 38.72999 366 ASN A N 1
ATOM 2702 C CA . ASN A 1 374 ? 32.46905 42.20034 97.86215 1.000 37.25901 366 ASN A CA 1
ATOM 2703 C C . ASN A 1 374 ? 32.81265 42.20335 96.37796 1.000 40.62786 366 ASN A C 1
ATOM 2704 O O . ASN A 1 374 ? 33.50746 43.12136 95.92486 1.000 36.40314 366 ASN A O 1
ATOM 2709 N N . ASN A 1 375 ? 32.36122 41.20030 95.61588 1.000 41.83501 367 ASN A N 1
ATOM 2710 C CA . ASN A 1 375 ? 32.85156 40.99941 94.25277 1.000 35.99750 367 ASN A CA 1
ATOM 2711 C C . ASN A 1 375 ? 31.79402 40.59100 93.24226 1.000 42.04641 367 ASN A C 1
ATOM 2712 O O . ASN A 1 375 ? 32.02902 40.77822 92.04323 1.000 43.46964 367 ASN A O 1
ATOM 2717 N N . PHE A 1 376 ? 30.65298 40.02819 93.65065 1.000 43.31183 368 PHE A N 1
ATOM 2718 C CA . PHE A 1 376 ? 29.70481 39.45894 92.69853 1.000 39.52355 368 PHE A CA 1
ATOM 2719 C C . PHE A 1 376 ? 28.27031 39.87362 93.00791 1.000 41.95752 368 PHE A C 1
ATOM 2720 O O . PHE A 1 376 ? 27.33172 39.10605 92.77621 1.000 41.44525 368 PHE A O 1
ATOM 2728 N N . SER A 1 377 ? 28.08275 41.08418 93.52641 1.000 42.11391 369 SER A N 1
ATOM 2729 C CA . SER A 1 377 ? 26.74814 41.62328 93.73609 1.000 40.52243 369 SER A CA 1
ATOM 2730 C C . SER A 1 377 ? 26.16995 42.16672 92.43532 1.000 41.74982 369 SER A C 1
ATOM 2731 O O . SER A 1 377 ? 26.89904 42.62080 91.54764 1.000 39.33254 369 SER A O 1
ATOM 2734 N N . LEU A 1 378 ? 24.83831 42.12312 92.33255 1.000 39.70240 370 LEU A N 1
ATOM 2735 C CA . LEU A 1 378 ? 24.16291 42.82252 91.24384 1.000 40.09728 370 LEU A CA 1
ATOM 2736 C C . LEU A 1 378 ? 24.50193 44.30505 91.26413 1.000 43.16435 370 LEU A C 1
ATOM 2737 O O . LEU A 1 378 ? 24.67380 44.93011 90.21053 1.000 44.92813 370 LEU A O 1
ATOM 2742 N N . ASN A 1 379 ? 24.61902 44.87773 92.46189 1.000 46.84426 371 ASN A N 1
ATOM 2743 C CA . ASN A 1 379 ? 24.93264 46.29553 92.59078 1.000 45.58201 371 ASN A CA 1
ATOM 2744 C C . ASN A 1 379 ? 26.21664 46.66119 91.84800 1.000 42.23543 371 ASN A C 1
ATOM 2745 O O . ASN A 1 379 ? 26.26262 47.66949 91.13626 1.000 40.53257 371 ASN A O 1
ATOM 2750 N N . LEU A 1 380 ? 27.26963 45.85105 91.99577 1.000 43.42346 372 LEU A N 1
ATOM 2751 C CA . LEU A 1 380 ? 28.53165 46.13730 91.31700 1.000 38.82355 372 LEU A CA 1
ATOM 2752 C C . LEU A 1 380 ? 28.44184 45.85732 89.82044 1.000 45.17217 372 LEU A C 1
ATOM 2753 O O . LEU A 1 380 ? 29.06809 46.56158 89.01870 1.000 44.40888 372 LEU A O 1
ATOM 2758 N N . MET A 1 381 ? 27.67007 44.84250 89.42483 1.000 44.36944 373 MET A N 1
ATOM 2759 C CA . MET A 1 381 ? 27.44493 44.59454 88.00629 1.000 35.79036 373 MET A CA 1
ATOM 2760 C C . MET A 1 381 ? 26.80991 45.80800 87.34542 1.000 37.03870 373 MET A C 1
ATOM 2761 O O . MET A 1 381 ? 27.26575 46.26920 86.29351 1.000 40.88859 373 MET A O 1
ATOM 2766 N N . LEU A 1 382 ? 25.75099 46.34165 87.95798 1.000 41.02214 374 LEU A N 1
ATOM 2767 C CA . LEU A 1 382 ? 25.05500 47.48795 87.38296 1.000 40.80133 374 LEU A CA 1
ATOM 2768 C C . LEU A 1 382 ? 25.98025 48.69361 87.26052 1.000 45.21240 374 LEU A C 1
ATOM 2769 O O . LEU A 1 382 ? 25.95895 49.40091 86.24302 1.000 40.28119 374 LEU A O 1
ATOM 2774 N N . ARG A 1 383 ? 26.82007 48.92641 88.27732 1.000 42.17755 375 ARG A N 1
ATOM 2775 C CA . ARG A 1 383 ? 27.71513 50.08032 88.25901 1.000 40.56185 375 ARG A CA 1
ATOM 2776 C C . ARG A 1 383 ? 28.82604 49.90954 87.22803 1.000 39.65659 375 ARG A C 1
ATOM 2777 O O . ARG A 1 383 ? 29.22157 50.87909 86.57144 1.000 40.54080 375 ARG A O 1
ATOM 2785 N N . LYS A 1 384 ? 29.33844 48.68801 87.05855 1.000 39.76869 376 LYS A N 1
ATOM 2786 C CA . LYS A 1 384 ? 30.31989 48.46711 86.00410 1.000 36.02841 376 LYS A CA 1
ATOM 2787 C C . LYS A 1 384 ? 29.72061 48.71975 84.62624 1.000 43.56448 376 LYS A C 1
ATOM 2788 O O . LYS A 1 384 ? 30.42927 49.16107 83.71390 1.000 46.04216 376 LYS A O 1
ATOM 2794 N N . ASN A 1 385 ? 28.42076 48.46042 84.45562 1.000 39.58948 377 ASN A N 1
ATOM 2795 C CA . ASN A 1 385 ? 27.77320 48.77075 83.18504 1.000 41.66546 377 ASN A CA 1
ATOM 2796 C C . ASN A 1 385 ? 27.72775 50.27048 82.93722 1.000 42.13702 377 ASN A C 1
ATOM 2797 O O . ASN A 1 385 ? 27.98597 50.73049 81.81935 1.000 43.15529 377 ASN A O 1
ATOM 2802 N N . LEU A 1 386 ? 27.37919 51.04754 83.96107 1.000 42.32098 378 LEU A N 1
ATOM 2803 C CA . LEU A 1 386 ? 27.30432 52.49089 83.78788 1.000 42.29382 378 LEU A CA 1
ATOM 2804 C C . LEU A 1 386 ? 28.67874 53.08686 83.51765 1.000 47.36384 378 LEU A C 1
ATOM 2805 O O . LEU A 1 386 ? 28.79459 54.05819 82.76067 1.000 49.07867 378 LEU A O 1
ATOM 2810 N N . GLU A 1 387 ? 29.72741 52.51031 84.11092 1.000 43.97720 379 GLU A N 1
ATOM 2811 C CA . GLU A 1 387 ? 31.08020 53.00539 83.87888 1.000 46.24962 379 GLU A CA 1
ATOM 2812 C C . GLU A 1 387 ? 31.48549 52.84202 82.41792 1.000 50.47455 379 GLU A C 1
ATOM 2813 O O . GLU A 1 387 ? 32.00643 53.77885 81.79686 1.000 52.64588 379 GLU A O 1
ATOM 2819 N N . ILE A 1 388 ? 31.24750 51.65646 81.84734 1.000 46.52629 380 ILE A N 1
ATOM 2820 C CA . ILE A 1 388 ? 31.61756 51.43168 80.45322 1.000 47.90896 380 ILE A CA 1
ATOM 2821 C C . ILE A 1 388 ? 30.78493 52.31423 79.52709 1.000 51.12181 380 ILE A C 1
ATOM 2822 O O . ILE A 1 388 ? 31.26373 52.72942 78.46365 1.000 51.70276 380 ILE A O 1
ATOM 2827 N N . TYR A 1 389 ? 29.54733 52.64185 79.91701 1.000 47.79305 381 TYR A N 1
ATOM 2828 C CA . TYR A 1 389 ? 28.77492 53.62667 79.16314 1.000 48.63404 381 TYR A CA 1
ATOM 2829 C C . TYR A 1 389 ? 29.48747 54.96948 79.14952 1.000 51.67319 381 TYR A C 1
ATOM 2830 O O . TYR A 1 389 ? 29.61460 55.60863 78.09958 1.000 52.97339 381 TYR A O 1
ATOM 2839 N N . LYS A 1 390 ? 29.96968 55.40658 80.31789 1.000 56.14901 382 LYS A N 1
ATOM 2840 C CA . LYS A 1 390 ? 30.64494 56.69716 80.42106 1.000 58.33976 382 LYS A CA 1
ATOM 2841 C C . LYS A 1 390 ? 31.96352 56.69963 79.65820 1.000 58.17322 382 LYS A C 1
ATOM 2842 O O . LYS A 1 390 ? 32.30784 57.69596 79.00714 1.000 55.70723 382 LYS A O 1
ATOM 2848 N N . GLU A 1 391 ? 32.71837 55.59991 79.73125 1.000 54.67727 383 GLU A N 1
ATOM 2849 C CA . GLU A 1 391 ? 33.93664 55.49941 78.93615 1.000 58.93116 383 GLU A CA 1
ATOM 2850 C C . GLU A 1 391 ? 33.62219 55.60174 77.44986 1.000 61.47203 383 GLU A C 1
ATOM 2851 O O . GLU A 1 391 ? 34.27699 56.34559 76.70966 1.000 67.16187 383 GLU A O 1
ATOM 2857 N N . ILE A 1 392 ? 32.60569 54.86471 77.00032 1.000 61.82515 384 ILE A N 1
ATOM 2858 C CA . ILE A 1 392 ? 32.21074 54.88531 75.59591 1.000 60.27784 384 ILE A CA 1
ATOM 2859 C C . ILE A 1 392 ? 31.76084 56.27774 75.17078 1.000 61.95323 384 ILE A C 1
ATOM 2860 O O . ILE A 1 392 ? 31.96165 56.68099 74.01554 1.000 63.04171 384 ILE A O 1
ATOM 2865 N N . LEU A 1 393 ? 31.17546 57.04278 76.09180 1.000 61.31730 385 LEU A N 1
ATOM 2866 C CA . LEU A 1 393 ? 30.64849 58.36529 75.79004 1.000 61.01821 385 LEU A CA 1
ATOM 2867 C C . LEU A 1 393 ? 31.60486 59.49389 76.15045 1.000 74.54500 385 LEU A C 1
ATOM 2868 O O . LEU A 1 393 ? 31.26017 60.66235 75.94181 1.000 81.01800 385 LEU A O 1
ATOM 2873 N N . LYS A 1 394 ? 32.78542 59.18039 76.68811 1.000 75.43471 386 LYS A N 1
ATOM 2874 C CA . LYS A 1 394 ? 33.78896 60.20642 76.94475 1.000 78.70549 386 LYS A CA 1
ATOM 2875 C C . LYS A 1 394 ? 34.09206 60.98412 75.66587 1.000 95.95808 386 LYS A C 1
ATOM 2876 O O . LYS A 1 394 ? 34.02060 60.44974 74.55418 1.000 101.67694 386 LYS A O 1
ATOM 2878 N N . ASN A 1 395 ? 34.41119 62.26888 75.83409 1.000 96.29751 387 ASN A N 1
ATOM 2879 C CA . ASN A 1 395 ? 34.71076 63.17602 74.72322 1.000 108.74893 387 ASN A CA 1
ATOM 2880 C C . ASN A 1 395 ? 33.50586 63.32047 73.78632 1.000 119.23143 387 ASN A C 1
ATOM 2881 O O . ASN A 1 395 ? 33.53534 62.92788 72.61759 1.000 119.21310 387 ASN A O 1
ATOM 2883 N N . SER A 1 396 ? 32.43631 63.90144 74.32755 1.000 127.39249 388 SER A N 1
ATOM 2884 C CA . SER A 1 396 ? 31.22392 64.18286 73.55706 1.000 125.60396 388 SER A CA 1
ATOM 2885 C C . SER A 1 396 ? 30.65292 65.55536 73.91286 1.000 126.01246 388 SER A C 1
ATOM 2886 O O . SER A 1 396 ? 29.88175 65.69352 74.86469 1.000 124.00824 388 SER A O 1
#

Solvent-accessible surface area: 16729 Å² total; per-residue (Å²): 151,116,66,42,17,0,0,0,20,4,25,77,67,46,87,26,34,4,52,130,4,0,5,22,1,0,63,42,1,88,144,80,53,16,66,9,0,0,5,4,60,13,62,119,3,39,157,72,0,101,87,64,111,8,84,36,35,70,28,118,81,66,83,90,53,92,164,46,28,92,86,13,0,43,81,4,6,104,20,6,118,142,62,115,8,48,0,0,0,1,4,19,44,56,22,14,92,19,3,31,34,0,9,141,119,21,150,9,89,9,0,9,0,6,2,11,69,54,103,9,91,118,104,35,22,74,117,6,16,71,96,4,1,53,86,50,49,0,1,0,1,3,71,60,0,25,81,24,0,43,136,45,3,63,4,64,101,115,24,12,44,32,0,46,15,20,8,57,22,119,89,18,32,35,90,88,37,67,117,75,41,47,61,65,12,43,80,68,34,92,24,58,115,99,38,36,7,0,0,0,10,8,98,4,6,60,66,22,1,1,58,19,0,0,36,0,0,36,112,4,57,126,101,62,7,9,0,0,2,4,9,50,62,81,69,81,77,103,5,17,70,123,0,46,56,58,5,61,91,68,84,7,73,113,34,4,71,36,39,35,122,11,125,70,31,15,22,1,0,16,19,0,44,0,0,0,6,1,1,54,100,71,26,15,29,4,122,12,0,6,15,0,0,0,2,70,27,0,0,0,0,5,90,32,21,3,0,11,65,12,9,84,60,84,93,9,0,2,47,8,110,40,101,50,23,51,31,5,2,119,52,0,27,90,0,32,81,15,44,81,60,129,80,2,47,148,5,38,73,27,0,26,108,28,0,86,104,70,28,13,22,97,59,8,17,140,60,4,14,103,6,0,83,98,25,22,68,112,131